Protein AF-A0A2S7UUW1-F1 (afdb_monomer_lite)

Radius of gyration: 35.77 Å; chains: 1; bounding box: 115×67×115 Å

Organism: NCBI:txid716813

Foldseek 3Di:
DPPVVVVVVVVVVVVVVVPPPPPPPDPDDDDPPDADLAQFEEEFEQLDAPVVSCCVAAPVPPFHAQKEWHACPRPPDPDNATDIDGRDDPVDQGGHLPAWWWLHDTPNSRHHHYYYYHWHKDWDADQDFFDDLAACLFPRTPIDGDAGDPSSVVVVLVVQVVVCVVRVSHDQLRHFYSCQTCLSHDQPPFLNPCLVVSVVSVHHDAFDVVQLVVQLVVCVVPHFFQLLQQLLSVLSIHPGDRPRALWSSQLSNLQRQCSNHVSVDRASDDDSSSSSRSLRRCVVPPVVSSVVSVVVRVVVVVVVCVVVVDDDDDDDDDDPDLFKDKDKAAAAAQDKKKKKFPDDLVQLVFKFKAKQNHTFDSVPWDWDQDPVRTIIIMGTCNNRDHGAMIMIMMGGPDGCPPIDMDMQFYALAAPPDADCPPLQCLLVVLLCVLDVAKWKWKDFSSYTRYTDHDDPPDPDDWPPPQVLQLLLLLVLLQQFCVLVVLFDFCAQLCVLVVLQDGQCSRRHGLVLLLLQQQQFAAPVSQLVSVDDPPPPDPPCPVVSVPPPPLLVVVLSVRHGNDIGNPFRHDYVSSSVSSQVSSCSSPVDHSQRCSVVQPCVLQVNVQWHWDDDPDNRPDSGGTTHPGNVSSLQSQVCLRSVQDYHSDRSGHRDPVSVVVQQPQSQQDEDPPQTLRDPPPVCVQAVLDDSQWHWHDYQFKIWIDGSVRRMTMIMGHPDRDPDDADSSNQHPSNRSSVVSSSVSSVVVVD

InterPro domains:
  IPR001466 Beta-lactamase-related [PF00144] (476-621)
  IPR002477 Peptidoglycan binding-like [PF01471] (224-276)
  IPR002502 N-acetylmuramoyl-L-alanine amidase domain [PF01510] (35-191)
  IPR002502 N-acetylmuramoyl-L-alanine amidase domain [SM00644] (27-190)
  IPR002502 N-acetylmuramoyl-L-alanine amidase domain [cd06583] (37-192)
  IPR012338 Beta-lactamase/transpeptidase-like [G3DSA:3.40.710.10] (407-731)
  IPR012338 Beta-lactamase/transpeptidase-like [SSF56601] (442-664)
  IPR036365 PGBD-like superfamily [SSF47090] (207-286)
  IPR036366 PGBD superfamily [G3DSA:1.10.101.10] (205-282)
  IPR036505 N-acetylmuramoyl-L-alanine amidase/PGRP domain superfamily [G3DSA:3.40.80.10] (36-204)
  IPR036505 N-acetylmuramoyl-L-alanine amidase/PGRP domain superfamily [SSF55846] (31-206)
  IPR051206 N-acetylmuramoyl-L-alanine amidase 2 [PTHR30417] (27-283)

pLDDT: mean 76.79, std 17.89, range [22.41, 98.94]

Secondary structure (DSSP, 8-state):
-HHHHHHHHHHHHHHHHHT------------SS---S--EEEEEE-SS-HHHHHIIIIISSS---SEEE--TT-TT---SS--PEE-S-TTS--S-S-S-EETTEE-GGGGEEEEEE----EEEE----S-----TTSTTEEEEPPPPPHHHHHHHHHHHHHHHHH-TT--GGGEEEHHHH-TTT--TT-TTS-HHHHHHTT-S----HHHHHHHHHHTTSSPPPHHHHHHHHHHHT------SS--HHHHHHHHHHHHHH-GGG--SS--HHHHHHHHHHHHHH-HHHHHHHHHHHHHHHHHHHHHTT---S--------TTEEEEEEEE-TT--EEEEET--GGGGGGEEEEETTEEP-GGG-EEEE-TTS-EEEEEE-TTT--SEEEEEEEEESS--TT-EEEEPPP-----SS-S-HHHHHHHHHHHHTT-SS-EEEEEETTEEEEEE---S--TT--B--HHHHHHHHHHHHHHHHHHTTS--SSSBGGGT-TT--STTGGG-BHHHHHTT-S-PPPHHHHHHHTS-GGG--GGGTTGGG-----HHHHHHHPPPSS-TTT-----HHHHHHHHHHHHHHHTS-HHHHHIIIIIGGGT-TTEEE---SSS-----PEEES-HHHHHHHHHHHHTTSEETTEE-S---HHHHHHHHTTTT----TT----S---GGGT-TT--TTEEEEEETTEEEEEETTTTEEEEEE-TT--SS-B-TTS-BHHHHHHHHHHHHHHHHTT-

Structure (mmCIF, N/CA/C/O backbone):
data_AF-A0A2S7UUW1-F1
#
_entry.id   AF-A0A2S7UUW1-F1
#
loop_
_atom_site.group_PDB
_atom_site.id
_atom_site.type_symbol
_atom_site.label_atom_id
_atom_site.label_alt_id
_atom_site.label_comp_id
_atom_site.label_asym_id
_atom_site.label_entity_id
_atom_site.label_seq_id
_atom_site.pdbx_PDB_ins_code
_atom_site.Cartn_x
_atom_site.Cartn_y
_atom_site.Cartn_z
_atom_site.occupancy
_atom_site.B_iso_or_equiv
_atom_site.auth_seq_id
_atom_site.auth_comp_id
_atom_site.auth_asym_id
_atom_site.auth_atom_id
_atom_site.pdbx_PDB_model_num
ATOM 1 N N . MET A 1 1 ? 65.983 -30.749 -59.979 1.00 57.94 1 MET A N 1
ATOM 2 C CA . MET A 1 1 ? 64.526 -30.952 -59.772 1.00 57.94 1 MET A CA 1
ATOM 3 C C . MET A 1 1 ? 64.151 -31.996 -58.707 1.00 57.94 1 MET A C 1
ATOM 5 O O . MET A 1 1 ? 63.208 -31.748 -57.973 1.00 57.94 1 MET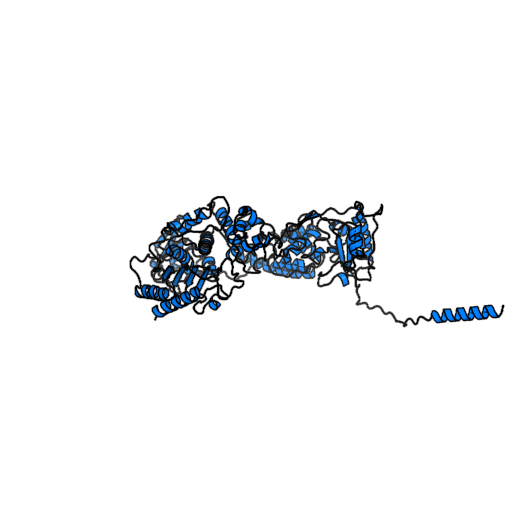 A O 1
ATOM 9 N N . SER A 1 2 ? 64.873 -33.114 -58.533 1.00 69.62 2 SER A N 1
ATOM 10 C CA . SER A 1 2 ? 64.434 -34.244 -57.672 1.00 69.62 2 SER A CA 1
ATOM 11 C C . SER A 1 2 ? 64.307 -33.972 -56.148 1.00 69.62 2 SER A C 1
ATOM 13 O O . SER A 1 2 ? 63.366 -34.448 -55.515 1.00 69.62 2 SER A O 1
ATOM 15 N N . LYS A 1 3 ? 65.187 -33.164 -55.529 1.00 62.25 3 LYS A N 1
ATOM 16 C CA . LYS A 1 3 ? 65.141 -32.905 -54.066 1.00 62.25 3 LYS A CA 1
ATOM 17 C C . LYS A 1 3 ? 64.053 -31.913 -53.627 1.00 62.25 3 LYS A C 1
ATOM 19 O O . LYS A 1 3 ? 63.556 -32.017 -52.509 1.00 62.25 3 LYS A O 1
ATOM 24 N N . PHE A 1 4 ? 63.679 -30.972 -54.494 1.00 67.50 4 PHE A N 1
ATOM 25 C CA . PHE A 1 4 ? 62.682 -29.942 -54.180 1.00 67.50 4 PHE A CA 1
ATOM 26 C C . PHE A 1 4 ? 61.263 -30.523 -54.198 1.00 67.50 4 PHE A C 1
ATOM 28 O O . PHE A 1 4 ? 60.483 -30.281 -53.285 1.00 67.50 4 PHE A O 1
ATOM 35 N N . ILE A 1 5 ? 60.986 -31.403 -55.164 1.00 72.00 5 ILE A N 1
ATOM 36 C CA . ILE A 1 5 ? 59.707 -32.114 -55.285 1.00 72.00 5 ILE A CA 1
ATOM 37 C C . ILE A 1 5 ? 59.478 -33.028 -54.072 1.00 72.00 5 ILE A C 1
ATOM 39 O O . ILE A 1 5 ? 58.394 -33.022 -53.499 1.00 72.00 5 ILE A O 1
ATOM 43 N N . LYS A 1 6 ? 60.510 -33.742 -53.596 1.00 69.44 6 LYS A N 1
ATOM 44 C CA . LYS A 1 6 ? 60.391 -34.577 -52.385 1.00 69.44 6 LYS A CA 1
ATOM 45 C C . LYS A 1 6 ? 60.099 -33.763 -51.120 1.00 69.44 6 LYS A C 1
ATOM 47 O O . LYS A 1 6 ? 59.277 -34.186 -50.319 1.00 69.44 6 LYS A O 1
ATOM 52 N N . ARG A 1 7 ? 60.726 -32.593 -50.939 1.00 69.12 7 ARG A N 1
ATOM 53 C CA . ARG A 1 7 ? 60.439 -31.713 -49.787 1.00 69.12 7 ARG A CA 1
ATOM 54 C C . ARG A 1 7 ? 59.048 -31.090 -49.868 1.00 69.12 7 ARG A C 1
ATOM 56 O O . ARG A 1 7 ? 58.377 -31.013 -48.848 1.00 69.12 7 ARG A O 1
ATOM 63 N N . PHE A 1 8 ? 58.605 -30.716 -51.066 1.00 74.56 8 PHE A N 1
ATOM 64 C CA . PHE A 1 8 ? 57.259 -30.193 -51.283 1.00 74.56 8 PHE A CA 1
ATOM 65 C C . PHE A 1 8 ? 56.188 -31.238 -50.951 1.00 74.56 8 PHE A C 1
ATOM 67 O O . PHE A 1 8 ? 55.248 -30.932 -50.228 1.00 74.56 8 PHE A O 1
ATOM 74 N N . PHE A 1 9 ? 56.377 -32.493 -51.372 1.00 73.88 9 PHE A N 1
ATOM 75 C CA . PHE A 1 9 ? 55.455 -33.579 -51.026 1.00 73.88 9 PHE A CA 1
ATOM 76 C C . PHE A 1 9 ? 55.464 -33.930 -49.536 1.00 73.88 9 PHE A C 1
ATOM 78 O O . PHE A 1 9 ? 54.403 -34.196 -48.991 1.00 73.88 9 PHE A O 1
ATOM 85 N N . VAL A 1 10 ? 56.614 -33.884 -48.854 1.00 74.88 10 VAL A N 1
ATOM 86 C CA . VAL A 1 10 ? 56.670 -34.114 -47.398 1.00 74.88 10 VAL A CA 1
ATOM 87 C C . VAL A 1 10 ? 55.965 -32.993 -46.629 1.00 74.88 10 VAL A C 1
ATOM 89 O O . VAL A 1 10 ? 55.218 -33.280 -45.704 1.00 74.88 10 VAL A O 1
ATOM 92 N N . ILE A 1 11 ? 56.131 -31.730 -47.033 1.00 75.00 11 ILE A N 1
ATOM 93 C CA . ILE A 1 11 ? 55.426 -30.597 -46.412 1.00 75.00 11 ILE A CA 1
ATOM 94 C C . ILE A 1 11 ? 53.921 -30.681 -46.689 1.00 75.00 11 ILE A C 1
ATOM 96 O O . ILE A 1 11 ? 53.130 -30.521 -45.767 1.00 75.00 11 ILE A O 1
ATOM 100 N N . LEU A 1 12 ? 53.518 -31.003 -47.921 1.00 72.25 12 LEU A N 1
ATOM 101 C CA . LEU A 1 12 ? 52.109 -31.164 -48.280 1.00 72.25 12 LEU A CA 1
ATOM 102 C C . LEU A 1 12 ? 51.461 -32.326 -47.508 1.00 72.25 12 LEU A C 1
ATOM 104 O O . LEU A 1 12 ? 50.351 -32.185 -47.009 1.00 72.25 12 LEU A O 1
ATOM 108 N N . PHE A 1 13 ? 52.172 -33.443 -47.334 1.00 71.50 13 PHE A N 1
ATOM 109 C CA . PHE A 1 13 ? 51.688 -34.590 -46.564 1.00 71.50 13 PHE A CA 1
ATOM 110 C C . PHE A 1 13 ? 51.573 -34.272 -45.063 1.00 71.50 13 PHE A C 1
ATOM 112 O O . PHE A 1 13 ? 50.590 -34.650 -44.430 1.00 71.50 13 PHE A O 1
ATOM 119 N N . SER A 1 14 ? 52.509 -33.497 -44.505 1.00 67.56 14 SER A N 1
ATOM 120 C CA . SER A 1 14 ? 52.425 -32.995 -43.126 1.00 67.56 14 SER A CA 1
ATOM 121 C C . SER A 1 14 ? 51.283 -31.989 -42.927 1.00 67.56 14 SER A C 1
ATOM 123 O O . SER A 1 14 ? 50.620 -32.025 -41.896 1.00 67.56 14 SER A O 1
ATOM 125 N N . VAL A 1 15 ? 50.996 -31.128 -43.911 1.00 66.75 15 VAL A N 1
ATOM 126 C CA . VAL A 1 15 ? 49.865 -30.177 -43.870 1.00 66.75 15 VAL A CA 1
ATOM 127 C C . VAL A 1 15 ? 48.515 -30.896 -43.998 1.00 66.75 15 VAL A C 1
ATOM 129 O O . VAL A 1 15 ? 47.543 -30.485 -43.368 1.00 66.75 15 VAL A O 1
ATOM 132 N N . VAL A 1 16 ? 48.447 -31.999 -44.748 1.00 65.31 16 VAL A N 1
ATOM 133 C CA . VAL A 1 16 ? 47.240 -32.842 -44.832 1.00 65.31 16 VAL A CA 1
ATOM 134 C C . VAL A 1 16 ? 47.014 -33.624 -43.530 1.00 65.31 16 VAL A C 1
ATOM 136 O O . VAL A 1 16 ? 45.880 -33.704 -43.067 1.00 65.31 16 VAL A O 1
ATOM 139 N N . LEU A 1 17 ? 48.073 -34.122 -42.880 1.00 61.09 17 LEU A N 1
ATOM 140 C CA . LEU A 1 17 ? 47.976 -34.788 -41.571 1.00 61.09 17 LEU A CA 1
ATOM 141 C C . LEU A 1 17 ? 47.618 -33.824 -40.425 1.00 61.09 17 LEU A C 1
ATOM 143 O O . LEU A 1 17 ? 46.940 -34.231 -39.486 1.00 61.09 17 LEU A O 1
ATOM 147 N N . LEU A 1 18 ? 48.002 -32.545 -40.517 1.00 59.19 18 LEU A N 1
ATOM 148 C CA . LEU A 1 18 ? 47.606 -31.497 -39.561 1.00 59.19 18 LEU A CA 1
ATOM 149 C C . LEU A 1 18 ? 46.152 -31.017 -39.740 1.00 59.19 18 LEU A C 1
ATOM 151 O O . LEU A 1 18 ? 45.614 -30.390 -38.834 1.00 59.19 18 LEU A O 1
ATOM 155 N N . ASN A 1 19 ? 45.506 -31.338 -40.868 1.00 55.47 19 ASN A N 1
ATOM 156 C CA . ASN A 1 19 ? 44.084 -31.069 -41.123 1.00 55.47 19 ASN A CA 1
ATOM 157 C C . ASN A 1 19 ? 43.177 -32.282 -40.866 1.00 55.47 19 ASN A C 1
ATOM 159 O O . ASN A 1 19 ? 41.972 -32.213 -41.110 1.00 55.47 19 ASN A O 1
ATOM 163 N N . ALA A 1 20 ? 43.710 -33.378 -40.316 1.00 55.19 20 ALA A N 1
ATOM 164 C CA . ALA A 1 20 ? 42.896 -34.450 -39.755 1.00 55.19 20 ALA A CA 1
ATOM 165 C C . ALA A 1 20 ? 42.321 -34.017 -38.392 1.00 55.19 20 ALA A C 1
ATOM 167 O O . ALA A 1 20 ? 42.540 -34.653 -37.362 1.00 55.19 20 ALA A O 1
ATOM 168 N N . CYS A 1 21 ? 41.582 -32.903 -38.377 1.00 61.59 21 CYS A N 1
ATOM 169 C CA . CYS A 1 21 ? 40.651 -32.610 -37.304 1.00 61.59 21 CYS A CA 1
ATOM 170 C C . CYS A 1 21 ? 39.628 -33.743 -37.291 1.00 61.59 21 CYS A C 1
ATOM 172 O O . CYS A 1 21 ? 38.730 -33.813 -38.129 1.00 61.59 21 CYS A O 1
ATOM 174 N N . ASN A 1 22 ? 39.796 -34.641 -36.327 1.00 58.06 22 ASN A N 1
ATOM 175 C CA . ASN A 1 22 ? 38.825 -35.646 -35.935 1.00 58.06 22 ASN A CA 1
ATOM 176 C C . ASN A 1 22 ? 37.586 -34.911 -35.388 1.00 58.06 22 ASN A C 1
ATOM 178 O O . ASN A 1 22 ? 37.379 -34.814 -34.180 1.00 58.06 22 ASN A O 1
ATOM 182 N N . SER A 1 23 ? 36.781 -34.310 -36.268 1.00 69.56 23 SER A N 1
ATOM 183 C CA . SER A 1 23 ? 35.420 -33.947 -35.895 1.00 69.56 23 SER A CA 1
ATOM 184 C C . SER A 1 23 ? 34.709 -35.268 -35.640 1.00 69.56 23 SER A C 1
ATOM 186 O O . SER A 1 23 ? 34.601 -36.104 -36.536 1.00 69.56 23 SER A O 1
ATOM 188 N N . LEU A 1 24 ? 34.320 -35.504 -34.385 1.00 78.31 24 LEU A N 1
ATOM 189 C CA . LEU A 1 24 ? 33.432 -36.609 -34.053 1.00 78.31 24 LEU A CA 1
ATOM 190 C C . LEU A 1 24 ? 32.244 -36.511 -35.028 1.00 78.31 24 LEU A C 1
ATOM 192 O O . LEU A 1 24 ? 31.601 -35.457 -35.046 1.00 78.31 24 LEU A O 1
ATOM 196 N N . PRO A 1 25 ? 31.968 -37.522 -35.873 1.00 80.69 25 PRO A N 1
ATOM 197 C CA . PRO A 1 25 ? 30.855 -37.456 -36.808 1.00 80.69 25 PRO A CA 1
ATOM 198 C C . PRO A 1 25 ? 29.550 -37.495 -36.009 1.00 80.69 25 PRO A C 1
ATOM 200 O O . PRO A 1 25 ? 29.027 -38.555 -35.671 1.00 80.69 25 PRO A O 1
ATOM 203 N N . ILE A 1 26 ? 29.043 -36.317 -35.651 1.00 84.69 26 ILE A N 1
ATOM 204 C CA . ILE A 1 26 ? 27.771 -36.156 -34.955 1.00 84.69 26 ILE A CA 1
ATOM 205 C C . ILE A 1 26 ? 26.672 -36.177 -36.016 1.00 84.69 26 ILE A C 1
ATOM 207 O O . ILE A 1 26 ? 26.523 -35.231 -36.792 1.00 84.69 26 ILE A O 1
ATOM 211 N N . ASN A 1 27 ? 25.882 -37.249 -36.036 1.00 89.69 27 ASN A N 1
ATOM 212 C CA . ASN A 1 27 ? 24.659 -37.317 -36.828 1.00 89.69 27 ASN A CA 1
ATOM 213 C C . ASN A 1 27 ? 23.599 -36.390 -36.205 1.00 89.69 27 ASN A C 1
ATOM 215 O O . ASN A 1 27 ? 22.937 -36.755 -35.233 1.00 89.69 27 ASN A O 1
ATOM 219 N N . LYS A 1 28 ? 23.484 -35.161 -36.719 1.00 88.94 28 LYS A N 1
ATOM 220 C CA . LYS A 1 28 ? 22.536 -34.156 -36.221 1.00 88.94 28 LYS A CA 1
ATOM 221 C C . LYS A 1 28 ? 21.120 -34.487 -36.694 1.00 88.94 28 LYS A C 1
ATOM 223 O O . LYS A 1 28 ? 20.791 -34.288 -37.858 1.00 88.94 28 LYS A O 1
ATOM 228 N N . GLN A 1 29 ? 20.275 -34.929 -35.770 1.00 91.44 29 GLN A N 1
ATOM 229 C CA . GLN A 1 29 ? 18.833 -35.066 -35.969 1.00 91.44 29 GLN A CA 1
ATOM 230 C C . GLN A 1 29 ? 18.123 -34.034 -35.092 1.00 91.44 29 GLN A C 1
ATOM 232 O O . GLN A 1 29 ? 18.326 -34.006 -33.880 1.00 91.44 29 GLN A O 1
ATOM 237 N N . ILE A 1 30 ? 17.343 -33.145 -35.704 1.00 90.31 30 ILE A N 1
ATOM 238 C CA . ILE A 1 30 ? 16.705 -32.024 -35.004 1.00 90.31 30 ILE A CA 1
ATOM 239 C C . ILE A 1 30 ? 15.381 -32.499 -34.392 1.00 90.31 30 ILE A C 1
ATOM 241 O O . ILE A 1 30 ? 14.544 -33.070 -35.089 1.00 90.31 30 ILE A O 1
ATOM 245 N N . SER A 1 31 ? 15.194 -32.264 -33.091 1.00 91.31 31 SER A N 1
ATOM 246 C CA . SER A 1 31 ? 13.939 -32.559 -32.390 1.00 91.31 31 SER A CA 1
ATOM 247 C C . SER A 1 31 ? 12.906 -31.463 -32.644 1.00 91.31 31 SER A C 1
ATOM 249 O O . SER A 1 31 ? 13.244 -30.283 -32.638 1.00 91.31 31 SER A O 1
ATOM 251 N N . VAL A 1 32 ? 11.635 -31.844 -32.794 1.00 90.06 32 VAL A N 1
ATOM 252 C CA . VAL A 1 32 ? 10.509 -30.892 -32.850 1.00 90.06 32 VAL A CA 1
ATOM 253 C C . VAL A 1 32 ? 10.268 -30.233 -31.483 1.00 90.06 32 VAL A C 1
ATOM 255 O O . VAL A 1 32 ? 9.815 -29.098 -31.415 1.00 90.06 32 VAL A O 1
ATOM 258 N N . GLY A 1 33 ? 10.599 -30.917 -30.382 1.00 91.06 33 GLY A N 1
ATOM 259 C CA . GLY A 1 33 ? 10.459 -30.391 -29.021 1.00 91.06 33 GLY A CA 1
ATOM 260 C C . GLY A 1 33 ? 11.654 -29.538 -28.598 1.00 91.06 33 GLY A C 1
ATOM 261 O O . GLY A 1 33 ? 12.406 -29.955 -27.717 1.00 91.06 33 GLY A O 1
ATOM 262 N N . GLN A 1 34 ? 11.856 -28.385 -29.237 1.00 89.31 34 GLN A N 1
ATOM 263 C CA . GLN A 1 34 ? 12.923 -27.439 -28.901 1.00 89.31 34 GLN A CA 1
ATOM 264 C C . GLN A 1 34 ? 12.461 -25.984 -29.052 1.00 89.31 34 GLN A C 1
ATOM 266 O O . GLN A 1 34 ? 11.630 -25.682 -29.903 1.00 89.31 34 GLN A O 1
ATOM 271 N N . ASN A 1 35 ? 13.077 -25.091 -28.279 1.00 88.06 35 ASN A N 1
ATOM 272 C CA . ASN A 1 35 ? 12.874 -23.642 -28.318 1.00 88.06 35 ASN A CA 1
ATOM 273 C C . ASN A 1 35 ? 14.240 -22.936 -28.241 1.00 88.06 35 ASN A C 1
ATOM 275 O O . ASN A 1 35 ? 15.234 -23.537 -27.813 1.00 88.06 35 ASN A O 1
ATOM 279 N N . ALA A 1 36 ? 14.290 -21.658 -28.609 1.00 91.19 36 ALA A N 1
ATOM 280 C CA . ALA A 1 36 ? 15.462 -20.810 -28.441 1.00 91.19 36 ALA A CA 1
ATOM 281 C C . ALA A 1 36 ? 15.739 -20.513 -26.954 1.00 91.19 36 ALA A C 1
ATOM 283 O O . ALA A 1 36 ? 14.836 -20.484 -26.107 1.00 91.19 36 ALA A O 1
ATOM 284 N N . ARG A 1 37 ? 17.023 -20.297 -26.633 1.00 94.31 37 ARG A N 1
ATOM 285 C CA . ARG A 1 37 ? 17.470 -19.928 -25.277 1.00 94.31 37 ARG A CA 1
ATOM 286 C C . ARG A 1 37 ? 17.108 -18.488 -24.931 1.00 94.31 37 ARG A C 1
ATOM 288 O O . ARG A 1 37 ? 16.655 -18.236 -23.818 1.00 94.31 37 ARG A O 1
ATOM 295 N N . ILE A 1 38 ? 17.313 -17.570 -25.872 1.00 97.62 38 ILE A N 1
ATOM 296 C CA . ILE A 1 38 ? 16.910 -16.174 -25.734 1.00 97.62 38 ILE A CA 1
ATOM 297 C C . ILE A 1 38 ? 15.401 -16.093 -25.945 1.00 97.62 38 ILE A C 1
ATOM 299 O O . ILE A 1 38 ? 14.878 -16.581 -26.943 1.00 97.62 38 ILE A O 1
ATOM 303 N N . GLN A 1 39 ? 14.704 -15.512 -24.971 1.00 96.38 39 GLN A N 1
ATOM 304 C CA . GLN A 1 39 ? 13.243 -15.434 -24.943 1.00 96.38 39 GLN A CA 1
ATOM 305 C C . GLN A 1 39 ? 12.727 -14.065 -24.496 1.00 96.38 39 GLN A C 1
ATOM 307 O O . GLN A 1 39 ? 11.520 -13.888 -24.355 1.00 96.38 39 GLN A O 1
ATOM 312 N N . SER A 1 40 ? 13.597 -13.095 -24.217 1.00 98.38 40 SER A N 1
ATOM 313 C CA . SER A 1 40 ? 13.182 -11.747 -23.817 1.00 98.38 40 SER A CA 1
ATOM 314 C C . SER A 1 40 ? 14.155 -10.689 -24.323 1.00 98.38 40 SER A C 1
ATOM 316 O O . SER A 1 40 ? 15.347 -10.954 -24.474 1.00 98.38 40 SER A O 1
ATOM 318 N N . LEU A 1 41 ? 13.641 -9.485 -24.546 1.00 98.88 41 LEU A N 1
ATOM 319 C CA . LEU A 1 41 ? 14.415 -8.288 -24.848 1.00 98.88 41 LEU A CA 1
ATOM 320 C C . LEU A 1 41 ? 14.174 -7.277 -23.726 1.00 98.88 41 LEU A C 1
ATOM 322 O O . LEU A 1 41 ? 13.027 -6.919 -23.465 1.00 98.88 41 LEU A O 1
ATOM 326 N N . ILE A 1 42 ? 15.237 -6.852 -23.044 1.00 98.88 42 ILE A N 1
ATOM 327 C CA . ILE A 1 42 ? 15.147 -5.943 -21.898 1.00 98.88 42 ILE A CA 1
ATOM 328 C C . ILE A 1 42 ? 15.793 -4.609 -22.258 1.00 98.88 42 ILE A C 1
ATOM 330 O O . ILE A 1 42 ? 16.962 -4.573 -22.651 1.00 98.88 42 ILE A O 1
ATOM 334 N N . LEU A 1 43 ? 15.031 -3.533 -22.093 1.00 98.81 43 LEU A N 1
ATOM 335 C CA . LEU A 1 43 ? 15.445 -2.166 -22.393 1.00 98.81 43 LEU A CA 1
ATOM 336 C C . LEU A 1 43 ? 15.809 -1.414 -21.110 1.00 98.81 43 LEU A C 1
ATOM 338 O O . LEU A 1 43 ? 15.102 -1.517 -20.104 1.00 98.81 43 LEU A O 1
ATOM 342 N N . HIS A 1 44 ? 16.901 -0.657 -21.179 1.00 98.56 44 HIS A N 1
ATOM 343 C CA . HIS A 1 44 ? 17.500 0.092 -20.074 1.00 98.56 44 HIS A CA 1
ATOM 344 C C . HIS A 1 44 ? 17.800 1.523 -20.527 1.00 98.56 44 HIS A C 1
ATOM 346 O O . HIS A 1 44 ? 17.939 1.791 -21.724 1.00 98.56 44 HIS A O 1
ATOM 352 N N . PHE A 1 45 ? 17.951 2.432 -19.568 1.00 97.06 45 PHE A N 1
ATOM 353 C CA . PHE A 1 45 ? 18.789 3.610 -19.766 1.00 97.06 45 PHE A CA 1
ATOM 354 C C . PHE A 1 45 ? 20.034 3.493 -18.896 1.00 97.06 45 PHE A C 1
ATOM 356 O O . PHE A 1 45 ? 19.999 2.888 -17.824 1.00 97.06 45 PHE A O 1
ATOM 363 N N . THR A 1 46 ? 21.097 4.185 -19.288 1.00 93.69 46 THR A N 1
ATOM 364 C CA . THR A 1 46 ? 22.373 4.114 -18.568 1.00 93.69 46 THR A CA 1
ATOM 365 C C . THR A 1 46 ? 22.425 4.983 -17.309 1.00 93.69 46 THR A C 1
ATOM 367 O O . THR A 1 46 ? 23.202 4.693 -16.401 1.00 93.69 46 THR A O 1
ATOM 370 N N . ALA A 1 47 ? 21.652 6.079 -17.251 1.00 92.81 47 ALA A N 1
ATOM 371 C CA . ALA A 1 47 ? 21.772 7.156 -16.254 1.00 92.81 47 ALA A CA 1
ATOM 372 C C . ALA A 1 47 ? 23.167 7.808 -16.212 1.00 92.81 47 ALA A C 1
ATOM 374 O O . ALA A 1 47 ? 23.538 8.476 -15.244 1.00 92.81 47 ALA A O 1
ATOM 375 N N . LEU A 1 48 ? 23.948 7.603 -17.268 1.00 91.19 48 LEU A N 1
ATOM 376 C CA . LEU A 1 48 ? 25.330 8.021 -17.417 1.00 91.19 48 LEU A CA 1
ATOM 377 C C . LEU A 1 48 ? 25.514 8.577 -18.828 1.00 91.19 48 LEU A C 1
ATOM 379 O O . LEU A 1 48 ? 24.884 8.099 -19.765 1.00 91.19 48 LEU A O 1
ATOM 383 N N . ASN A 1 49 ? 26.423 9.535 -18.989 1.00 94.38 49 ASN A N 1
ATOM 384 C CA . ASN A 1 49 ? 26.883 9.925 -20.321 1.00 94.38 49 ASN A CA 1
ATOM 385 C C . ASN A 1 49 ? 27.631 8.758 -21.006 1.00 94.38 49 ASN A C 1
ATOM 387 O O . ASN A 1 49 ? 27.947 7.743 -20.373 1.00 94.38 49 ASN A O 1
ATOM 391 N N . TYR A 1 50 ? 27.914 8.878 -22.295 1.00 97.06 50 TYR A N 1
ATOM 392 C CA . TYR A 1 50 ? 28.491 7.851 -23.149 1.00 97.06 50 TYR A CA 1
ATOM 393 C C . TYR A 1 50 ? 29.829 7.332 -22.618 1.00 97.06 50 TYR A C 1
ATOM 395 O O . TYR A 1 50 ? 29.983 6.123 -22.451 1.00 97.06 50 TYR A O 1
ATOM 403 N N . GLU A 1 51 ? 30.777 8.215 -22.286 1.00 96.38 51 GLU A N 1
ATOM 404 C CA . GLU A 1 51 ? 32.093 7.804 -21.769 1.00 96.38 51 GLU A CA 1
ATOM 405 C C . GLU A 1 51 ? 31.960 6.958 -20.494 1.00 96.38 51 GLU A C 1
ATOM 407 O O . GLU A 1 51 ? 32.553 5.880 -20.384 1.00 96.38 51 GLU A O 1
ATOM 412 N N . ARG A 1 52 ? 31.130 7.397 -19.538 1.00 95.69 52 ARG A N 1
ATOM 413 C CA . ARG A 1 52 ? 30.900 6.647 -18.294 1.00 95.69 52 ARG A CA 1
ATOM 414 C C . ARG A 1 52 ? 30.123 5.357 -18.531 1.00 95.69 52 ARG A C 1
ATOM 416 O O . ARG A 1 52 ? 30.382 4.374 -17.841 1.00 95.69 52 ARG A O 1
ATOM 423 N N . SER A 1 53 ? 29.207 5.347 -19.496 1.00 96.81 53 SER A N 1
ATOM 424 C CA . SER A 1 53 ? 28.465 4.149 -19.900 1.00 96.81 53 SER A CA 1
ATOM 425 C C . SER A 1 53 ? 29.404 3.096 -20.488 1.00 96.81 53 SER A C 1
ATOM 427 O O . SER A 1 53 ? 29.350 1.937 -20.085 1.00 96.81 53 SER A O 1
ATOM 429 N N . MET A 1 54 ? 30.327 3.502 -21.365 1.00 97.62 54 MET A N 1
ATOM 430 C CA . MET A 1 54 ? 31.360 2.622 -21.915 1.00 97.62 54 MET A CA 1
ATOM 431 C C . MET A 1 54 ? 32.258 2.063 -20.815 1.00 97.62 54 MET A C 1
ATOM 433 O O . MET A 1 54 ? 32.446 0.850 -20.747 1.00 97.62 54 MET A O 1
ATOM 437 N N . TYR A 1 55 ? 32.737 2.907 -19.898 1.00 93.81 55 TYR A N 1
ATOM 438 C CA . TYR A 1 55 ? 33.522 2.426 -18.763 1.00 93.81 55 TYR A CA 1
ATOM 439 C C . TYR A 1 55 ? 32.736 1.406 -17.925 1.00 93.81 55 TYR A C 1
ATOM 441 O O . TYR A 1 55 ? 33.239 0.322 -17.635 1.00 93.81 55 TYR A O 1
ATOM 449 N N . ALA A 1 56 ? 31.487 1.711 -17.564 1.00 91.19 56 ALA A N 1
ATOM 450 C CA . ALA A 1 56 ? 30.666 0.833 -16.737 1.00 91.19 56 ALA A CA 1
ATOM 451 C C . ALA A 1 56 ? 30.385 -0.520 -17.413 1.00 91.19 56 ALA A C 1
ATOM 453 O O . ALA A 1 56 ? 30.583 -1.554 -16.778 1.00 91.19 56 ALA A O 1
ATOM 454 N N . LEU A 1 57 ? 29.972 -0.517 -18.685 1.00 96.94 57 LEU A N 1
ATOM 455 C CA . LEU A 1 57 ? 29.483 -1.703 -19.398 1.00 96.94 57 LEU A CA 1
ATOM 456 C C . LEU A 1 57 ? 30.586 -2.552 -20.050 1.00 96.94 57 LEU A C 1
ATOM 458 O O . LEU A 1 57 ? 30.329 -3.705 -20.403 1.00 96.94 57 LEU A O 1
ATOM 462 N N . LYS A 1 58 ? 31.789 -1.994 -20.240 1.00 95.25 58 LYS A N 1
ATOM 463 C CA . LYS A 1 58 ? 32.916 -2.662 -20.909 1.00 95.25 58 LYS A CA 1
ATOM 464 C C . LYS A 1 58 ? 34.130 -2.837 -20.000 1.00 95.25 58 LYS A C 1
ATOM 466 O O . LYS A 1 58 ? 34.668 -3.938 -19.923 1.00 95.25 58 LYS A O 1
ATOM 471 N N . ASP A 1 59 ? 34.567 -1.772 -19.330 1.00 91.69 59 ASP A N 1
ATOM 472 C CA . ASP A 1 59 ? 35.894 -1.735 -18.699 1.00 91.69 59 ASP A CA 1
ATOM 473 C C . ASP A 1 59 ? 35.858 -2.039 -17.189 1.00 91.69 59 ASP A C 1
ATOM 475 O O . ASP A 1 59 ? 36.823 -2.565 -16.639 1.00 91.69 59 ASP A O 1
ATOM 479 N N . SER A 1 60 ? 34.742 -1.756 -16.507 1.00 90.44 60 SER A N 1
ATOM 480 C CA . SER A 1 60 ? 34.617 -1.923 -15.050 1.00 90.44 60 SER A CA 1
ATOM 481 C C . SER A 1 60 ? 34.574 -3.386 -14.593 1.00 90.44 60 SER A C 1
ATOM 483 O O . SER A 1 60 ? 34.928 -3.694 -13.454 1.00 90.44 60 SER A O 1
ATOM 485 N N . GLY A 1 61 ? 34.085 -4.283 -15.457 1.00 83.38 61 GLY A N 1
ATOM 486 C CA . GLY A 1 61 ? 33.833 -5.693 -15.148 1.00 83.38 61 GLY A CA 1
ATOM 487 C C . GLY A 1 61 ? 32.660 -5.963 -14.189 1.00 83.38 61 GLY A C 1
ATOM 488 O O . GLY A 1 61 ? 32.448 -7.117 -13.821 1.00 83.38 61 GLY A O 1
ATOM 489 N N . GLY A 1 62 ? 31.907 -4.938 -13.765 1.00 84.12 62 GLY A N 1
ATOM 490 C CA . GLY A 1 62 ? 30.813 -5.079 -12.793 1.00 84.12 62 GLY A CA 1
ATOM 491 C C . GLY A 1 62 ? 29.436 -5.357 -13.406 1.00 84.12 62 GLY A C 1
ATOM 492 O O . GLY A 1 62 ? 28.640 -6.096 -12.826 1.00 84.12 62 GLY A O 1
ATOM 493 N N . VAL A 1 63 ? 29.158 -4.780 -14.575 1.00 95.69 63 VAL A N 1
ATOM 494 C CA . VAL A 1 63 ? 27.899 -4.904 -15.330 1.00 95.69 63 VAL A CA 1
ATOM 495 C C . VAL A 1 63 ? 28.198 -4.874 -16.829 1.00 95.69 63 VAL A C 1
ATOM 497 O O . VAL A 1 63 ? 29.264 -4.417 -17.233 1.00 95.69 63 VAL A O 1
ATOM 500 N N . SER A 1 64 ? 27.281 -5.368 -17.659 1.00 98.12 64 SER A N 1
ATOM 501 C CA . SER A 1 64 ? 27.404 -5.302 -19.121 1.00 98.12 64 SER A CA 1
ATOM 502 C C . SER A 1 64 ? 26.046 -5.417 -19.803 1.00 98.12 64 SER A C 1
ATOM 504 O O . SER A 1 64 ? 25.100 -5.947 -19.223 1.00 98.12 64 SER A O 1
ATOM 506 N N . ALA A 1 65 ? 25.966 -4.986 -21.059 1.00 98.50 65 ALA A N 1
ATOM 507 C CA . ALA A 1 65 ? 24.804 -5.158 -21.927 1.00 98.50 65 ALA A CA 1
ATOM 508 C C . ALA A 1 65 ? 25.235 -5.761 -23.268 1.00 98.50 65 ALA A C 1
ATOM 510 O O . ALA A 1 65 ? 26.422 -5.802 -23.579 1.00 98.50 65 ALA A O 1
ATOM 511 N N . HIS A 1 66 ? 24.282 -6.245 -24.062 1.00 98.88 66 HIS A N 1
ATOM 512 C CA . HIS A 1 66 ? 24.598 -6.745 -25.400 1.00 98.88 66 HIS A CA 1
ATOM 513 C C . HIS A 1 66 ? 24.853 -5.583 -26.355 1.00 98.88 66 HIS A C 1
ATOM 515 O O . HIS A 1 66 ? 25.827 -5.610 -27.107 1.00 98.88 66 HIS A O 1
ATOM 521 N N . TYR A 1 67 ? 24.023 -4.543 -26.259 1.00 98.94 67 TYR A N 1
ATOM 522 C CA . TYR A 1 67 ? 24.093 -3.355 -27.099 1.00 98.94 67 TYR A CA 1
ATOM 523 C C . TYR A 1 67 ? 24.048 -2.074 -26.265 1.00 98.94 67 TYR A C 1
ATOM 525 O O . TYR A 1 67 ? 23.375 -2.034 -25.234 1.00 98.94 67 TYR A O 1
ATOM 533 N N . LEU A 1 68 ? 24.734 -1.036 -26.743 1.00 98.75 68 LEU A N 1
ATOM 534 C CA . LEU A 1 68 ? 24.660 0.338 -26.254 1.00 98.75 68 LEU A CA 1
ATOM 535 C C . LEU A 1 68 ? 24.289 1.271 -27.416 1.00 98.75 68 LEU A C 1
ATOM 537 O O . LEU A 1 68 ? 24.914 1.209 -28.478 1.00 98.75 68 LEU A O 1
ATOM 541 N N . ILE A 1 69 ? 23.306 2.144 -27.196 1.00 98.56 69 ILE A N 1
ATOM 542 C CA . ILE A 1 69 ? 22.890 3.202 -28.127 1.00 98.56 69 ILE A CA 1
ATOM 543 C C . ILE A 1 69 ? 23.287 4.566 -27.526 1.00 98.56 69 ILE A C 1
ATOM 545 O O . ILE A 1 69 ? 22.727 4.946 -26.495 1.00 98.56 69 ILE A O 1
ATOM 549 N N . PRO A 1 70 ? 24.260 5.291 -28.115 1.00 97.94 70 PRO A N 1
ATOM 550 C CA . PRO A 1 70 ? 24.703 6.616 -27.656 1.00 97.94 70 PRO A CA 1
ATOM 551 C C . PRO A 1 70 ? 23.650 7.708 -27.868 1.00 97.94 70 PRO A C 1
ATOM 553 O O . PRO A 1 70 ? 22.660 7.467 -28.546 1.00 97.94 70 PRO A O 1
ATOM 556 N N . GLU A 1 71 ? 23.871 8.902 -27.318 1.00 94.75 71 GLU A N 1
ATOM 557 C CA . GLU A 1 71 ? 23.069 10.118 -27.545 1.00 94.75 71 GLU A CA 1
ATOM 558 C C . GLU A 1 71 ? 23.916 11.135 -28.329 1.00 94.75 71 GLU A C 1
ATOM 560 O O . GLU A 1 71 ? 25.094 11.321 -28.021 1.00 94.75 71 GLU A O 1
ATOM 565 N N . GLN A 1 72 ? 23.357 11.777 -29.359 1.00 92.31 72 GLN A N 1
ATOM 566 C CA . GLN A 1 72 ? 24.123 12.610 -30.293 1.00 92.31 72 GLN A CA 1
ATOM 567 C C . GLN A 1 72 ? 24.524 13.946 -29.658 1.00 92.31 72 GLN A C 1
ATOM 569 O O . GLN A 1 72 ? 25.588 14.487 -29.968 1.00 92.31 72 GLN A O 1
ATOM 574 N N . GLN A 1 73 ? 23.689 14.472 -28.758 1.00 87.62 73 GLN A N 1
ATOM 575 C CA . GLN A 1 73 ? 23.966 15.683 -27.977 1.00 87.62 73 GLN A CA 1
ATOM 576 C C . GLN A 1 73 ? 24.858 15.445 -26.749 1.00 87.62 73 GLN A C 1
ATOM 578 O O . GLN A 1 73 ? 25.162 16.389 -26.012 1.00 87.62 73 GLN A O 1
ATOM 583 N N . ASP A 1 74 ? 25.332 14.220 -26.530 1.00 92.62 74 ASP A N 1
ATOM 584 C CA . ASP A 1 74 ? 26.283 13.929 -25.470 1.00 92.62 74 ASP A CA 1
ATOM 585 C C . ASP A 1 74 ? 27.696 14.386 -25.856 1.00 92.62 74 ASP A C 1
ATOM 587 O O . ASP A 1 74 ? 28.340 13.825 -26.739 1.00 92.62 74 ASP A O 1
ATOM 591 N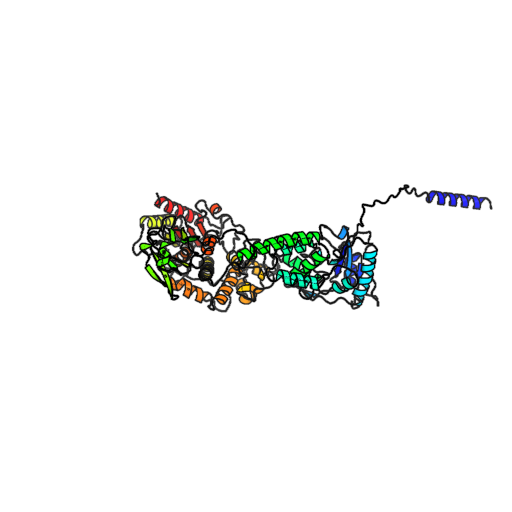 N . SER A 1 75 ? 28.235 15.369 -25.130 1.00 93.31 75 SER A N 1
ATOM 592 C CA . SER A 1 75 ? 29.591 15.895 -25.360 1.00 93.31 75 SER A CA 1
ATOM 593 C C . SER A 1 75 ? 30.716 14.857 -25.245 1.00 93.31 75 SER A C 1
ATOM 595 O O . SER A 1 75 ? 31.834 15.119 -25.683 1.00 93.31 75 SER A O 1
ATOM 597 N N . SER A 1 76 ? 30.451 13.714 -24.607 1.00 95.81 76 SER A N 1
ATOM 598 C CA . SER A 1 76 ? 31.408 12.619 -24.457 1.00 95.81 76 SER A CA 1
ATOM 599 C C . SER A 1 76 ? 31.352 11.603 -25.604 1.00 95.81 76 SER A C 1
ATOM 601 O O . SER A 1 76 ? 32.236 10.750 -25.694 1.00 95.81 76 SER A O 1
ATOM 603 N N . TYR A 1 77 ? 30.361 11.695 -26.500 1.00 97.00 77 TYR A N 1
ATOM 604 C CA . TYR A 1 77 ? 30.271 10.856 -27.690 1.00 97.00 77 TYR A CA 1
ATOM 605 C C . TYR A 1 77 ? 31.172 11.405 -28.816 1.00 97.00 77 TYR A C 1
ATOM 607 O O . TYR A 1 77 ? 31.023 12.559 -29.216 1.00 97.00 77 TYR A O 1
ATOM 615 N N . PRO A 1 78 ? 32.139 10.621 -29.338 1.00 93.62 78 PRO A N 1
ATOM 616 C CA . PRO A 1 78 ? 33.171 11.150 -30.234 1.00 93.62 78 PRO A CA 1
ATOM 617 C C . PRO A 1 78 ? 32.755 11.227 -31.710 1.00 93.62 78 PRO A C 1
ATOM 619 O O . PRO A 1 78 ? 33.473 11.838 -32.505 1.00 93.62 78 PRO A O 1
ATOM 622 N N . ASN A 1 79 ? 31.650 10.585 -32.100 1.00 92.75 79 ASN A N 1
ATOM 623 C CA . ASN A 1 79 ? 31.275 10.423 -33.503 1.00 92.75 79 ASN A CA 1
ATOM 624 C C . ASN A 1 79 ? 30.207 11.440 -33.926 1.00 92.75 79 ASN A C 1
ATOM 626 O O . ASN A 1 79 ? 29.332 11.829 -33.156 1.00 92.75 79 ASN A O 1
ATOM 630 N N . SER A 1 80 ? 30.261 11.847 -35.196 1.00 88.25 80 SER A N 1
ATOM 631 C CA . SER A 1 80 ? 29.302 12.793 -35.779 1.00 88.25 80 SER A CA 1
ATOM 632 C C . SER A 1 80 ? 27.942 12.182 -36.118 1.00 88.25 80 SER A C 1
ATOM 634 O O . SER A 1 80 ? 27.012 12.934 -36.370 1.00 88.25 80 SER A O 1
ATOM 636 N N . ASN A 1 81 ? 27.857 10.852 -36.183 1.00 91.44 81 ASN A N 1
ATOM 637 C CA . ASN A 1 81 ? 26.625 10.104 -36.410 1.00 91.44 81 ASN A CA 1
ATOM 638 C C . ASN A 1 81 ? 26.515 9.030 -35.330 1.00 91.44 81 ASN A C 1
ATOM 640 O O . ASN A 1 81 ? 27.535 8.440 -34.958 1.00 91.44 81 ASN A O 1
ATOM 644 N N . LEU A 1 82 ? 25.292 8.745 -34.889 1.00 94.44 82 LEU A N 1
ATOM 645 C CA . LEU A 1 82 ? 25.021 7.659 -33.960 1.00 94.44 82 LEU A CA 1
ATOM 646 C C . LEU A 1 82 ? 25.319 6.292 -34.583 1.00 94.44 82 LEU A C 1
ATOM 648 O O . LEU A 1 82 ? 24.895 5.971 -35.692 1.00 94.44 82 LEU A O 1
ATOM 652 N N . GLU A 1 83 ? 26.018 5.462 -33.818 1.00 95.56 83 GLU A N 1
ATOM 653 C CA . GLU A 1 83 ? 26.346 4.082 -34.157 1.00 95.56 83 GLU A CA 1
ATOM 654 C C . GLU A 1 83 ? 25.974 3.167 -32.991 1.00 95.56 83 GLU A C 1
ATOM 656 O O . GLU A 1 83 ? 26.242 3.478 -31.829 1.00 95.56 83 GLU A O 1
ATOM 661 N N . ILE A 1 84 ? 25.386 2.012 -33.301 1.00 97.88 84 ILE A N 1
ATOM 662 C CA . ILE A 1 84 ? 25.076 0.982 -32.308 1.00 97.88 84 ILE A CA 1
ATOM 663 C C . ILE A 1 84 ? 26.362 0.240 -31.947 1.00 97.88 84 ILE A C 1
ATOM 665 O O . ILE A 1 84 ? 27.018 -0.335 -32.817 1.00 97.88 84 ILE A O 1
ATOM 669 N N . ILE A 1 85 ? 26.692 0.180 -30.657 1.00 98.38 85 ILE A N 1
ATOM 670 C CA . ILE A 1 85 ? 27.852 -0.571 -30.172 1.00 98.38 85 ILE A CA 1
ATOM 671 C C . ILE A 1 85 ? 27.393 -1.921 -29.627 1.00 98.38 85 ILE A C 1
ATOM 673 O O . ILE A 1 85 ? 26.647 -1.976 -28.652 1.00 98.38 85 ILE A O 1
ATOM 677 N N . GLN A 1 86 ? 27.881 -3.019 -30.208 1.00 98.62 86 GLN A N 1
ATOM 678 C CA . GLN A 1 86 ? 27.746 -4.348 -29.610 1.00 98.62 86 GLN A CA 1
ATOM 679 C C . GLN A 1 86 ? 28.896 -4.599 -28.627 1.00 98.62 86 GLN A C 1
ATOM 681 O O . GLN A 1 86 ? 30.066 -4.576 -29.010 1.00 98.62 86 GLN A O 1
ATOM 686 N N . LEU A 1 87 ? 28.565 -4.857 -27.363 1.00 98.44 87 LEU A N 1
ATOM 687 C CA . LEU A 1 87 ? 29.535 -5.108 -26.291 1.00 98.44 87 LEU A CA 1
ATOM 688 C C . LEU A 1 87 ? 29.644 -6.597 -25.942 1.00 98.44 87 LEU A C 1
ATOM 690 O O . LEU A 1 87 ? 30.720 -7.068 -25.576 1.00 98.44 87 LEU A O 1
ATOM 694 N N . VAL A 1 88 ? 28.544 -7.346 -26.073 1.00 98.62 88 VAL A N 1
ATOM 695 C CA . VAL A 1 88 ? 28.483 -8.789 -25.799 1.00 98.62 88 VAL A CA 1
ATOM 696 C C . VAL A 1 88 ? 27.738 -9.490 -26.938 1.00 98.62 88 VAL A C 1
ATOM 698 O O . VAL A 1 88 ? 26.685 -9.032 -27.382 1.00 98.62 88 VAL A O 1
ATOM 701 N N . ASP A 1 89 ? 28.292 -10.604 -27.424 1.00 98.31 89 ASP A N 1
ATOM 702 C CA . ASP A 1 89 ? 27.653 -11.464 -28.431 1.00 98.31 89 ASP A CA 1
ATOM 703 C C . ASP A 1 89 ? 26.320 -12.023 -27.900 1.00 98.31 89 ASP A C 1
ATOM 705 O O . ASP A 1 89 ? 26.256 -12.444 -26.747 1.00 98.31 89 ASP A O 1
ATOM 709 N N . GLU A 1 90 ? 25.265 -12.067 -28.723 1.00 97.94 90 GLU A N 1
ATOM 710 C CA . GLU A 1 90 ? 23.924 -12.545 -28.320 1.00 97.94 90 GLU A CA 1
ATOM 711 C C . GLU A 1 90 ? 23.914 -14.008 -27.818 1.00 97.94 90 GLU A C 1
ATOM 713 O O . GLU A 1 90 ? 22.984 -14.419 -27.125 1.00 97.94 90 GLU A O 1
ATOM 718 N N . ASN A 1 91 ? 24.929 -14.818 -28.153 1.00 95.94 91 ASN A N 1
ATOM 719 C CA . ASN A 1 91 ? 25.078 -16.191 -27.652 1.00 95.94 91 ASN A CA 1
ATOM 720 C C . ASN A 1 91 ? 25.753 -16.267 -26.275 1.00 95.94 91 ASN A C 1
ATOM 722 O O . ASN A 1 91 ? 25.887 -17.359 -25.714 1.00 95.94 91 ASN A O 1
ATOM 726 N N . GLN A 1 92 ? 26.223 -15.136 -25.752 1.00 98.06 92 GLN A N 1
ATOM 727 C CA . GLN A 1 92 ? 26.844 -15.016 -24.441 1.00 98.06 92 GLN A CA 1
ATOM 728 C C . GLN A 1 92 ? 25.897 -14.324 -23.462 1.00 98.06 92 GLN A C 1
ATOM 730 O O . GLN A 1 92 ? 24.917 -13.695 -23.836 1.00 98.06 92 GLN A O 1
ATOM 735 N N . ARG A 1 93 ? 26.188 -14.458 -22.169 1.00 98.06 93 ARG A N 1
ATOM 736 C CA . ARG A 1 93 ? 25.380 -13.861 -21.102 1.00 98.06 93 ARG A CA 1
ATOM 737 C C . ARG A 1 93 ? 25.931 -12.490 -20.714 1.00 98.06 93 ARG A C 1
ATOM 739 O O . ARG A 1 93 ? 26.919 -12.433 -19.979 1.00 98.06 93 ARG A O 1
ATOM 746 N N . ALA A 1 94 ? 25.263 -11.409 -21.112 1.00 98.38 94 ALA A N 1
ATOM 747 C CA . ALA A 1 94 ? 25.516 -10.085 -20.535 1.00 98.38 94 ALA A CA 1
ATOM 748 C C . ALA A 1 94 ? 24.927 -9.951 -19.111 1.00 98.38 94 ALA A C 1
ATOM 750 O O . ALA A 1 94 ? 24.052 -10.718 -18.699 1.00 98.38 94 ALA A O 1
ATOM 751 N N . TRP A 1 95 ? 25.435 -9.007 -18.317 1.00 97.88 95 TRP A N 1
ATOM 752 C CA . TRP A 1 95 ? 25.059 -8.804 -16.911 1.00 97.88 95 TRP A CA 1
ATOM 753 C C . TRP A 1 95 ? 24.276 -7.495 -16.733 1.00 97.88 95 TRP A C 1
ATOM 755 O O . TRP A 1 95 ? 24.789 -6.545 -16.145 1.00 97.88 95 TRP A O 1
ATOM 765 N N . HIS A 1 96 ? 23.028 -7.465 -17.212 1.00 98.06 96 HIS A N 1
ATOM 766 C CA . HIS A 1 96 ? 22.196 -6.250 -17.256 1.00 98.06 96 HIS A CA 1
ATOM 767 C C . HIS A 1 96 ? 20.954 -6.316 -16.350 1.00 98.06 96 HIS A C 1
ATOM 769 O O . HIS A 1 96 ? 20.654 -5.369 -15.638 1.00 98.06 96 HIS A O 1
ATOM 775 N N . ALA A 1 97 ? 20.242 -7.445 -16.302 1.00 96.69 97 ALA A N 1
ATOM 776 C CA . ALA A 1 97 ? 18.976 -7.589 -15.573 1.00 96.69 97 ALA A CA 1
ATOM 777 C C . ALA A 1 97 ? 19.139 -7.782 -14.051 1.00 96.69 97 ALA A C 1
ATOM 779 O O . ALA A 1 97 ? 18.248 -7.458 -13.265 1.00 96.69 97 ALA A O 1
ATOM 780 N N . GLY A 1 98 ? 20.255 -8.372 -13.610 1.00 94.94 98 GLY A N 1
ATOM 781 C CA . GLY A 1 98 ? 20.487 -8.719 -12.201 1.00 94.94 98 GLY A CA 1
ATOM 782 C C . GLY A 1 98 ? 19.405 -9.642 -11.607 1.00 94.94 98 GLY A C 1
ATOM 783 O O . GLY A 1 98 ? 18.854 -10.509 -12.295 1.00 94.94 98 GLY A O 1
ATOM 784 N N . VAL A 1 99 ? 19.094 -9.465 -10.314 1.00 93.38 99 VAL A N 1
ATOM 785 C CA . VAL A 1 99 ? 17.976 -10.165 -9.652 1.00 93.38 99 VAL A CA 1
ATOM 786 C C . VAL A 1 99 ? 16.670 -9.692 -10.273 1.00 93.38 99 VAL A C 1
ATOM 788 O O . VAL A 1 99 ? 16.273 -8.550 -10.065 1.00 93.38 99 VAL A O 1
ATOM 791 N N . SER A 1 100 ? 16.023 -10.579 -11.021 1.00 97.50 100 SER A N 1
ATOM 792 C CA . SER A 1 100 ? 14.916 -10.247 -11.918 1.00 97.50 100 SER A CA 1
ATOM 793 C C . SER A 1 100 ? 13.910 -11.394 -12.022 1.00 97.50 100 SER A C 1
ATOM 795 O O . SER A 1 100 ? 14.262 -12.561 -11.793 1.00 97.50 100 SER A O 1
ATOM 797 N N . TYR A 1 101 ? 12.662 -11.062 -12.363 1.00 98.25 101 TYR A N 1
ATOM 798 C CA . TYR A 1 101 ? 11.594 -12.024 -12.632 1.00 98.25 101 TYR A CA 1
ATOM 799 C C . TYR A 1 101 ? 10.628 -11.519 -13.705 1.00 98.25 101 TYR A C 1
ATOM 801 O O . TYR A 1 101 ? 10.245 -10.356 -13.673 1.00 98.25 101 TYR A O 1
ATOM 809 N N . TRP A 1 102 ? 10.171 -12.410 -14.585 1.00 98.38 102 TRP A N 1
ATOM 810 C CA . TRP A 1 102 ? 9.081 -12.133 -15.522 1.00 98.38 102 TRP A CA 1
ATOM 811 C C . TRP A 1 102 ? 8.371 -13.421 -15.941 1.00 98.38 102 TRP A C 1
ATOM 813 O O . TRP A 1 102 ? 9.032 -14.389 -16.318 1.00 98.38 102 TRP A O 1
ATOM 823 N N . ASP A 1 103 ? 7.039 -13.439 -15.871 1.00 95.94 103 ASP A N 1
ATOM 824 C CA . ASP A 1 103 ? 6.160 -14.528 -16.340 1.00 95.94 103 ASP A CA 1
ATOM 825 C C . ASP A 1 103 ? 6.665 -15.940 -15.961 1.00 95.94 103 ASP A C 1
ATOM 827 O O . ASP A 1 103 ? 6.801 -16.844 -16.786 1.00 95.94 103 ASP A O 1
ATOM 831 N N . GLY A 1 104 ? 7.013 -16.123 -14.682 1.00 94.06 104 GLY A N 1
ATOM 832 C CA . GLY A 1 104 ? 7.491 -17.399 -14.137 1.00 94.06 104 GLY A CA 1
ATOM 833 C C . GLY A 1 104 ? 9.002 -17.634 -14.221 1.00 94.06 104 GLY A C 1
ATOM 834 O O . GLY A 1 104 ? 9.504 -18.529 -13.536 1.00 94.06 104 GLY A O 1
ATOM 835 N N . ARG A 1 105 ? 9.748 -16.838 -14.994 1.00 95.81 105 ARG A N 1
ATOM 836 C CA . ARG A 1 105 ? 11.210 -16.943 -15.118 1.00 95.81 105 ARG A CA 1
ATOM 837 C C . ARG A 1 105 ? 11.918 -16.044 -14.112 1.00 95.81 105 ARG A C 1
ATOM 839 O O . ARG A 1 105 ? 11.427 -14.976 -13.773 1.00 95.81 105 ARG A O 1
ATOM 846 N N . LYS A 1 106 ? 13.088 -16.482 -13.648 1.00 97.19 106 LYS A N 1
ATOM 847 C CA . LYS A 1 106 ? 14.001 -15.736 -12.767 1.00 97.19 106 LYS A CA 1
ATOM 848 C C . LYS A 1 106 ? 15.366 -15.616 -13.438 1.00 97.19 106 LYS A C 1
ATOM 850 O O . LYS A 1 106 ? 15.665 -16.427 -14.308 1.00 97.19 106 LYS A O 1
ATOM 855 N N . ASN A 1 107 ? 16.193 -14.676 -12.977 1.00 96.94 107 ASN A N 1
ATOM 856 C CA . ASN A 1 107 ? 17.571 -14.485 -13.455 1.00 96.94 107 ASN A CA 1
ATOM 857 C C . ASN A 1 107 ? 17.629 -14.262 -14.977 1.00 96.94 107 ASN A C 1
ATOM 859 O O . ASN A 1 107 ? 18.278 -15.004 -15.711 1.00 96.94 107 ASN A O 1
ATOM 863 N N . LEU A 1 108 ? 16.917 -13.239 -15.454 1.00 98.12 108 LEU A N 1
ATOM 864 C CA . LEU A 1 108 ? 16.650 -13.059 -16.880 1.00 98.12 108 LEU A CA 1
ATOM 865 C C . LEU A 1 108 ? 17.898 -12.826 -17.734 1.00 98.12 108 LEU A C 1
ATOM 867 O O . LEU A 1 108 ? 17.826 -13.067 -18.935 1.00 98.12 108 LEU A O 1
ATOM 871 N N . ASN A 1 109 ? 19.041 -12.459 -17.146 1.00 98.31 109 ASN A N 1
ATOM 872 C CA . ASN A 1 109 ? 20.329 -12.449 -17.851 1.00 98.31 109 ASN A CA 1
ATOM 873 C C . ASN A 1 109 ? 20.573 -13.752 -18.640 1.00 98.31 109 ASN A C 1
ATOM 875 O O . ASN A 1 109 ? 21.167 -13.716 -19.707 1.00 98.31 109 ASN A O 1
ATOM 879 N N . ASP A 1 110 ? 20.111 -14.903 -18.136 1.00 97.56 110 ASP A N 1
ATOM 880 C CA . ASP A 1 110 ? 20.350 -16.212 -18.760 1.00 97.56 110 ASP A CA 1
ATOM 881 C C . ASP A 1 110 ? 19.592 -16.410 -20.086 1.00 97.56 110 ASP A C 1
ATOM 883 O O . ASP A 1 110 ? 19.949 -17.282 -20.878 1.00 97.56 110 ASP A O 1
ATOM 887 N N . THR A 1 111 ? 18.509 -15.658 -20.306 1.00 97.31 111 THR A N 1
ATOM 888 C CA . THR A 1 111 ? 17.561 -15.878 -21.412 1.00 97.31 111 THR A CA 1
ATOM 889 C C . THR A 1 111 ? 17.118 -14.580 -22.081 1.00 97.31 111 THR A C 1
ATOM 891 O O . THR A 1 111 ? 16.021 -14.529 -22.643 1.00 97.31 111 THR A O 1
ATOM 894 N N . SER A 1 112 ? 17.909 -13.512 -21.997 1.00 98.56 112 SER A N 1
ATOM 895 C CA . SER A 1 112 ? 17.536 -12.220 -22.571 1.00 98.56 112 SER A CA 1
ATOM 896 C C . SER A 1 112 ? 18.685 -11.525 -23.277 1.00 98.56 112 SER A C 1
ATOM 898 O O . SER A 1 112 ? 19.851 -11.757 -22.971 1.00 98.56 112 SER A O 1
ATOM 900 N N . ILE A 1 113 ? 18.312 -10.657 -24.214 1.00 98.88 113 ILE A N 1
ATOM 901 C CA . ILE A 1 113 ? 19.187 -9.634 -24.777 1.00 98.88 113 ILE A CA 1
ATOM 902 C C . ILE A 1 113 ? 18.900 -8.319 -24.047 1.00 98.88 113 ILE A C 1
ATOM 904 O O . ILE A 1 113 ? 17.755 -8.018 -23.709 1.00 98.88 113 ILE A O 1
ATOM 908 N N . GLY A 1 114 ? 19.950 -7.546 -23.787 1.00 98.81 114 GLY A N 1
ATOM 909 C CA . GLY A 1 114 ? 19.903 -6.291 -23.041 1.00 98.81 114 GLY A CA 1
ATOM 910 C C . GLY A 1 114 ? 20.416 -5.149 -23.899 1.00 98.81 114 GLY A C 1
ATOM 911 O O . GLY A 1 114 ? 21.534 -5.249 -24.412 1.00 98.81 114 GLY A O 1
ATOM 912 N N . ILE A 1 115 ? 19.609 -4.099 -24.049 1.00 98.94 115 ILE A N 1
ATOM 913 C CA . ILE A 1 115 ? 19.973 -2.876 -24.772 1.00 98.94 115 ILE A CA 1
ATOM 914 C C . ILE A 1 115 ? 19.999 -1.716 -23.780 1.00 98.94 115 ILE A C 1
ATOM 916 O O . ILE A 1 115 ? 18.981 -1.405 -23.163 1.00 98.94 115 ILE A O 1
ATOM 920 N N . GLU A 1 116 ? 21.159 -1.086 -23.656 1.00 98.75 116 GLU A N 1
ATOM 921 C CA . GLU A 1 116 ? 21.371 0.141 -22.893 1.00 98.75 116 GLU A CA 1
ATOM 922 C C . GLU A 1 116 ? 21.269 1.351 -23.816 1.00 98.75 116 GLU A C 1
ATOM 924 O O . GLU A 1 116 ? 21.817 1.349 -24.920 1.00 98.75 116 GLU A O 1
ATOM 929 N N . ILE A 1 117 ? 20.571 2.391 -23.375 1.00 98.62 117 ILE A N 1
ATOM 930 C CA . ILE A 1 117 ? 20.381 3.621 -24.145 1.00 98.62 117 ILE A CA 1
ATOM 931 C C . ILE A 1 117 ? 20.901 4.778 -23.300 1.00 98.62 117 ILE A C 1
ATOM 933 O O . ILE A 1 117 ? 20.485 4.950 -22.151 1.00 98.62 117 ILE A O 1
ATOM 937 N N . VAL A 1 118 ? 21.828 5.563 -23.846 1.00 97.94 118 VAL A N 1
ATOM 938 C CA . VAL A 1 118 ? 22.359 6.737 -23.150 1.00 97.94 118 VAL A CA 1
ATOM 939 C C . VAL A 1 118 ? 21.228 7.739 -22.965 1.00 97.94 118 VAL A C 1
ATOM 941 O O . VAL A 1 118 ? 20.696 8.272 -23.933 1.00 97.94 118 VAL A O 1
ATOM 944 N N . ASN A 1 119 ? 20.826 7.924 -21.710 1.00 95.81 119 ASN A N 1
ATOM 945 C CA . ASN A 1 119 ? 19.811 8.878 -21.282 1.00 95.81 119 ASN A CA 1
ATOM 946 C C . ASN A 1 119 ? 20.007 9.133 -19.780 1.00 95.81 119 ASN A C 1
ATOM 948 O O . ASN A 1 119 ? 20.170 8.180 -19.008 1.00 95.81 119 ASN A O 1
ATOM 952 N N . VAL A 1 120 ? 20.017 10.399 -19.348 1.00 91.88 120 VAL A N 1
ATOM 953 C CA . VAL A 1 120 ? 20.446 10.781 -17.987 1.00 91.88 120 VAL A CA 1
ATOM 954 C C . VAL A 1 120 ? 19.322 11.479 -17.209 1.00 91.88 120 VAL A C 1
ATOM 956 O O . VAL A 1 120 ? 19.186 12.703 -17.274 1.00 91.88 120 VAL A O 1
ATOM 959 N N . PRO A 1 121 ? 18.510 10.738 -16.430 1.00 88.44 121 PRO A N 1
ATOM 960 C CA . PRO A 1 121 ? 17.520 11.340 -15.542 1.00 88.44 121 PRO A CA 1
ATOM 961 C C . PRO A 1 121 ? 18.161 12.198 -14.447 1.00 88.44 121 PRO A C 1
ATOM 963 O O . PRO A 1 121 ? 19.162 11.820 -13.840 1.00 88.44 121 PRO A O 1
ATOM 966 N N . ASN A 1 122 ? 17.534 13.331 -14.128 1.00 83.56 122 ASN A N 1
ATOM 967 C CA . ASN A 1 122 ? 17.942 14.181 -13.012 1.00 83.56 122 ASN A CA 1
ATOM 968 C C . ASN A 1 122 ? 17.059 13.906 -11.791 1.00 83.56 122 ASN A C 1
ATOM 970 O O . ASN A 1 122 ? 15.911 14.345 -11.736 1.00 83.56 122 ASN A O 1
ATOM 974 N N . CYS A 1 123 ? 17.594 13.177 -10.814 1.00 75.94 123 CYS A N 1
ATOM 975 C CA . CYS A 1 123 ? 16.879 12.804 -9.600 1.00 75.94 123 CYS A CA 1
ATOM 976 C C . CYS A 1 123 ? 17.281 13.671 -8.407 1.00 75.94 123 CYS A C 1
ATOM 978 O O . CYS A 1 123 ? 18.409 13.597 -7.911 1.00 75.94 123 CYS A O 1
ATOM 980 N N . LEU A 1 124 ? 16.318 14.433 -7.884 1.00 65.50 124 LEU A N 1
ATOM 981 C CA . LEU A 1 124 ? 16.454 15.095 -6.594 1.00 65.50 124 LEU A CA 1
ATOM 982 C C . LEU A 1 124 ? 16.406 14.036 -5.495 1.00 65.50 124 LEU A C 1
ATOM 984 O O . LEU A 1 124 ? 15.369 13.411 -5.265 1.00 65.50 124 LEU A O 1
ATOM 988 N N . HIS A 1 125 ? 17.534 13.857 -4.817 1.00 57.06 125 HIS A N 1
ATOM 989 C CA . HIS A 1 125 ? 17.626 13.034 -3.624 1.00 57.06 125 HIS A CA 1
ATOM 990 C C . HIS A 1 125 ? 17.273 13.907 -2.423 1.00 57.06 125 HIS A C 1
ATOM 992 O O . HIS A 1 125 ? 18.019 14.822 -2.075 1.00 57.06 125 HIS A O 1
ATOM 998 N N . LYS A 1 126 ? 16.134 13.645 -1.777 1.00 50.69 126 LYS A N 1
ATOM 999 C CA . LYS A 1 126 ? 15.962 14.127 -0.402 1.00 50.69 126 LYS A CA 1
ATOM 1000 C C . LYS A 1 126 ? 16.842 13.253 0.502 1.00 50.69 126 LYS A C 1
ATOM 1002 O O . LYS A 1 126 ? 16.844 12.040 0.295 1.00 50.69 126 LYS A O 1
ATOM 1007 N N . PRO A 1 127 ? 17.575 13.809 1.483 1.00 43.88 127 PRO A N 1
ATOM 1008 C CA . PRO A 1 127 ? 18.219 12.989 2.501 1.00 43.88 127 PRO A CA 1
ATOM 1009 C C . PRO A 1 127 ? 17.118 12.207 3.223 1.00 43.88 127 PRO A C 1
ATOM 1011 O O . PRO A 1 127 ? 16.274 12.785 3.907 1.00 43.88 127 PRO A O 1
ATOM 1014 N N . VAL A 1 128 ? 17.056 10.899 2.979 1.00 45.00 128 VAL A N 1
ATOM 1015 C CA . VAL A 1 128 ? 16.125 10.011 3.670 1.00 45.00 128 VAL A CA 1
ATOM 1016 C C . VAL A 1 128 ? 16.858 9.419 4.833 1.00 45.00 128 VAL A C 1
ATOM 1018 O O . VAL A 1 128 ? 17.929 8.840 4.651 1.00 45.00 128 VAL A O 1
ATOM 1021 N N . VAL A 1 129 ? 16.231 9.492 5.998 1.00 38.78 129 VAL A N 1
ATOM 1022 C CA . VAL A 1 129 ? 16.663 8.671 7.109 1.00 38.78 129 VAL A CA 1
ATOM 1023 C C . VAL A 1 129 ? 15.513 7.772 7.513 1.00 38.78 129 VAL A C 1
ATOM 1025 O O . VAL A 1 129 ? 14.401 8.229 7.773 1.00 38.78 129 VAL A O 1
ATOM 1028 N N . GLY A 1 130 ? 15.771 6.469 7.417 1.00 44.75 130 GLY A N 1
ATOM 1029 C CA . GLY A 1 130 ? 14.777 5.409 7.539 1.00 44.75 130 GLY A CA 1
ATOM 1030 C C . GLY A 1 130 ? 14.621 4.555 6.276 1.00 44.75 130 GLY A C 1
ATOM 1031 O O . GLY A 1 130 ? 14.975 4.948 5.164 1.00 44.75 130 GLY A O 1
ATOM 1032 N N . TYR A 1 131 ? 14.081 3.350 6.470 1.00 37.31 131 TYR A N 1
ATOM 1033 C CA . TYR A 1 131 ? 13.814 2.370 5.417 1.00 37.31 131 TYR A CA 1
ATOM 1034 C C . TYR A 1 131 ? 12.732 2.875 4.453 1.00 37.31 131 TYR A C 1
ATOM 1036 O O . TYR A 1 131 ? 11.542 2.697 4.696 1.00 37.31 131 TYR A O 1
ATOM 1044 N N . THR A 1 132 ? 13.128 3.438 3.313 1.00 43.00 132 THR A N 1
ATOM 1045 C CA . THR A 1 132 ? 12.221 3.569 2.167 1.00 43.00 132 THR A CA 1
ATOM 1046 C C . THR A 1 132 ? 12.294 2.283 1.348 1.00 43.00 132 THR A C 1
ATOM 1048 O O . THR A 1 132 ? 13.198 2.082 0.551 1.00 43.00 132 THR A O 1
ATOM 1051 N N . HIS A 1 133 ? 11.331 1.379 1.547 1.00 43.56 133 HIS A N 1
ATOM 1052 C CA . HIS A 1 133 ? 11.069 0.261 0.624 1.00 43.56 133 HIS A CA 1
ATOM 1053 C C . HIS A 1 133 ? 10.288 0.745 -0.614 1.00 43.56 133 HIS A C 1
ATOM 1055 O O . HIS A 1 133 ? 9.316 0.119 -1.021 1.00 43.56 133 HIS A O 1
ATOM 1061 N N . GLY A 1 134 ? 10.663 1.897 -1.166 1.00 48.28 134 GLY A N 1
ATOM 1062 C CA . GLY A 1 134 ? 10.305 2.249 -2.533 1.00 48.28 134 GLY A CA 1
ATOM 1063 C C . GLY A 1 134 ? 11.572 2.068 -3.340 1.00 48.28 134 GLY A C 1
ATOM 1064 O O . GLY A 1 134 ? 12.625 2.530 -2.899 1.00 48.28 134 GLY A O 1
ATOM 1065 N N . GLY A 1 135 ? 11.501 1.379 -4.473 1.00 53.25 135 GLY A N 1
ATOM 1066 C CA . GLY A 1 135 ? 12.637 1.291 -5.386 1.00 53.25 135 GLY A CA 1
ATOM 1067 C C . GLY A 1 135 ? 13.048 2.661 -5.927 1.00 53.25 135 GLY A C 1
ATOM 1068 O O . GLY A 1 135 ? 12.793 3.714 -5.344 1.00 53.25 135 GLY A O 1
ATOM 1069 N N . GLU A 1 136 ? 13.614 2.694 -7.124 1.00 60.19 136 GLU A N 1
ATOM 1070 C CA . GLU A 1 136 ? 13.883 3.958 -7.824 1.00 60.19 136 GLU A CA 1
ATOM 1071 C C . GLU A 1 136 ? 12.597 4.780 -8.142 1.00 60.19 136 GLU A C 1
ATOM 1073 O O . GLU A 1 136 ? 12.697 5.885 -8.672 1.00 60.19 136 GLU A O 1
ATOM 1078 N N . TYR A 1 137 ? 11.407 4.276 -7.775 1.00 50.53 137 TYR A N 1
ATOM 1079 C CA . TYR A 1 137 ? 10.096 4.948 -7.796 1.00 50.53 137 TYR A CA 1
ATOM 1080 C C . TYR A 1 137 ? 9.641 5.546 -6.454 1.00 50.53 137 TYR A C 1
ATOM 1082 O O . TYR A 1 137 ? 8.585 6.172 -6.384 1.00 50.53 137 TYR A O 1
ATOM 1090 N N . GLY A 1 138 ? 10.384 5.345 -5.364 1.00 53.84 138 GLY A N 1
ATOM 1091 C CA . GLY A 1 138 ? 9.988 5.890 -4.070 1.00 53.84 138 GLY A CA 1
ATOM 1092 C C . GLY A 1 138 ? 10.025 7.422 -4.070 1.00 53.84 138 GLY A C 1
ATOM 1093 O O . GLY A 1 138 ? 10.940 8.022 -4.622 1.00 53.84 138 GLY A O 1
ATOM 1094 N N . ALA A 1 139 ? 9.105 8.064 -3.350 1.00 50.84 139 ALA A N 1
ATOM 1095 C CA . ALA A 1 139 ? 8.975 9.528 -3.251 1.00 50.84 139 ALA A CA 1
ATOM 1096 C C . ALA A 1 139 ? 10.193 10.289 -2.693 1.00 50.84 139 ALA A C 1
ATOM 1098 O O . ALA A 1 139 ? 10.224 11.520 -2.635 1.00 50.84 139 ALA A O 1
ATOM 1099 N N . HIS A 1 140 ? 11.215 9.548 -2.272 1.00 51.41 140 HIS A N 1
ATOM 1100 C CA . HIS A 1 140 ? 12.524 10.080 -1.943 1.00 51.41 140 HIS A CA 1
ATOM 1101 C C . HIS A 1 140 ? 13.352 10.490 -3.169 1.00 51.41 140 HIS A C 1
ATOM 1103 O O . HIS A 1 140 ? 14.282 11.287 -3.023 1.00 51.41 140 HIS A O 1
ATOM 1109 N N . ARG A 1 141 ? 13.017 9.962 -4.355 1.00 58.31 141 ARG A N 1
ATOM 1110 C CA . ARG A 1 141 ? 13.618 10.314 -5.643 1.00 58.31 141 ARG A CA 1
ATOM 1111 C C . ARG A 1 141 ? 12.573 10.992 -6.512 1.00 58.31 141 ARG A C 1
ATOM 1113 O O . ARG A 1 141 ? 11.767 10.343 -7.169 1.00 58.31 141 ARG A O 1
ATOM 1120 N N . ASN A 1 142 ? 12.624 12.317 -6.552 1.00 67.19 142 ASN A N 1
ATOM 1121 C CA . ASN A 1 142 ? 11.884 13.072 -7.557 1.00 67.19 142 ASN A CA 1
ATOM 1122 C C . ASN A 1 142 ? 12.764 13.198 -8.801 1.00 67.19 142 ASN A C 1
ATOM 1124 O O . ASN A 1 142 ? 13.641 14.061 -8.855 1.00 67.19 142 ASN A O 1
ATOM 1128 N N . CYS A 1 143 ? 12.552 12.306 -9.768 1.00 78.69 143 CYS A N 1
ATOM 1129 C CA . CYS A 1 143 ? 13.306 12.268 -11.017 1.00 78.69 143 CYS A CA 1
ATOM 1130 C C . CYS A 1 143 ? 12.610 13.047 -12.134 1.00 78.69 143 CYS A C 1
ATOM 1132 O O . CYS A 1 143 ? 11.430 12.851 -12.420 1.00 78.69 143 CYS A O 1
ATOM 1134 N N . LEU A 1 144 ? 13.375 13.901 -12.805 1.00 83.38 144 LEU A N 1
ATOM 1135 C CA . LEU A 1 144 ? 13.041 14.467 -14.100 1.00 83.38 144 LEU A CA 1
ATOM 1136 C C . LEU A 1 144 ? 13.665 13.576 -15.173 1.00 83.38 144 LEU A C 1
ATOM 1138 O O . LEU A 1 144 ? 14.888 13.498 -15.287 1.00 83.38 144 LEU A O 1
ATOM 1142 N N . PHE A 1 145 ? 12.819 12.899 -15.945 1.00 89.50 145 PHE A N 1
ATOM 1143 C CA . PHE A 1 145 ? 13.248 12.062 -17.061 1.00 89.50 145 PHE A CA 1
ATOM 1144 C C . PHE A 1 145 ? 13.307 12.909 -18.343 1.00 89.50 145 PHE A C 1
ATOM 1146 O O . PHE A 1 145 ? 12.276 13.488 -18.711 1.00 89.50 145 PHE A O 1
ATOM 1153 N N . PRO A 1 146 ? 14.471 13.011 -19.007 1.00 92.44 146 PRO A N 1
ATOM 1154 C CA . PRO A 1 146 ? 14.569 13.602 -20.337 1.00 92.44 146 PRO A CA 1
ATOM 1155 C C . PRO A 1 146 ? 13.898 12.721 -21.400 1.00 92.44 146 PRO A C 1
ATOM 1157 O O . PRO A 1 146 ? 13.673 11.526 -21.193 1.00 92.44 146 PRO A O 1
ATOM 1160 N N . ASN A 1 147 ? 13.532 13.342 -22.523 1.00 94.06 147 ASN A N 1
ATOM 1161 C CA . ASN A 1 147 ? 13.083 12.613 -23.708 1.00 94.06 147 ASN A CA 1
ATOM 1162 C C . ASN A 1 147 ? 14.289 11.942 -24.375 1.00 94.06 147 ASN A C 1
ATOM 1164 O O . ASN A 1 147 ? 15.368 12.520 -24.375 1.00 94.06 147 ASN A O 1
ATOM 1168 N N . PHE A 1 148 ? 14.067 10.789 -24.998 1.00 95.88 148 PHE A N 1
ATOM 1169 C CA . PHE A 1 148 ? 15.047 10.156 -25.879 1.00 95.88 148 PHE A CA 1
ATOM 1170 C C . PHE A 1 148 ? 15.085 10.877 -27.235 1.00 95.88 148 PHE A C 1
ATOM 1172 O O . PHE A 1 148 ? 14.045 11.350 -27.709 1.00 95.88 148 PHE A O 1
ATOM 1179 N N . GLU A 1 149 ? 16.256 10.964 -27.866 1.00 95.44 149 GLU A N 1
ATOM 1180 C CA . GLU A 1 149 ? 16.391 11.586 -29.187 1.00 95.44 149 GLU A CA 1
ATOM 1181 C C . GLU A 1 149 ? 15.747 10.722 -30.282 1.00 95.44 149 GLU A C 1
ATOM 1183 O O . GLU A 1 149 ? 15.777 9.494 -30.227 1.00 95.44 149 GLU A O 1
ATOM 1188 N N . ALA A 1 150 ? 15.177 11.354 -31.312 1.00 96.25 150 ALA A N 1
ATOM 1189 C CA . ALA A 1 150 ? 14.490 10.630 -32.385 1.00 96.25 150 ALA A CA 1
ATOM 1190 C C . ALA A 1 150 ? 15.417 9.630 -33.102 1.00 96.25 150 ALA A C 1
ATOM 1192 O O . ALA A 1 150 ? 15.030 8.481 -33.304 1.00 96.25 150 ALA A O 1
ATOM 1193 N N . GLU A 1 151 ? 16.657 10.033 -33.394 1.00 95.88 151 GLU A N 1
ATOM 1194 C CA . GLU A 1 151 ? 17.662 9.190 -34.057 1.00 95.88 151 GLU A CA 1
ATOM 1195 C C . GLU A 1 151 ? 18.044 7.963 -33.207 1.00 95.88 151 GLU A C 1
ATOM 1197 O O . GLU A 1 151 ? 18.193 6.862 -33.740 1.00 95.88 151 GLU A O 1
ATOM 1202 N N . GLN A 1 152 ? 18.115 8.104 -31.873 1.00 96.62 152 GLN A N 1
ATOM 1203 C CA . GLN A 1 152 ? 18.323 6.964 -30.968 1.00 96.62 152 GLN A CA 1
ATOM 1204 C C . GLN A 1 152 ? 17.195 5.938 -31.088 1.00 96.62 152 GLN A C 1
ATOM 1206 O O . GLN A 1 152 ? 17.438 4.730 -31.108 1.00 96.62 152 GLN A O 1
ATOM 1211 N N . ILE A 1 153 ? 15.951 6.417 -31.145 1.00 98.38 153 ILE A N 1
ATOM 1212 C CA . ILE A 1 153 ? 14.766 5.561 -31.202 1.00 98.38 153 ILE A CA 1
ATOM 1213 C C . ILE A 1 153 ? 14.636 4.880 -32.567 1.00 98.38 153 ILE A C 1
ATOM 1215 O O . ILE A 1 153 ? 14.252 3.713 -32.621 1.00 98.38 153 ILE A O 1
ATOM 1219 N N . GLU A 1 154 ? 14.999 5.553 -33.658 1.00 98.06 154 GLU A N 1
ATOM 1220 C CA . GLU A 1 154 ? 15.047 4.952 -34.997 1.00 98.06 154 GLU A CA 1
ATOM 1221 C C . GLU A 1 154 ? 16.056 3.794 -35.061 1.00 98.06 154 GLU A C 1
ATOM 1223 O O . GLU A 1 154 ? 15.696 2.690 -35.479 1.00 98.06 154 GLU A O 1
ATOM 1228 N N . LEU A 1 155 ? 17.275 3.996 -34.545 1.00 98.19 155 LEU A N 1
ATOM 1229 C CA . LEU A 1 155 ? 18.286 2.935 -34.443 1.00 98.19 155 LEU A CA 1
ATOM 1230 C C . LEU A 1 155 ? 17.827 1.775 -33.552 1.00 98.19 155 LEU A C 1
ATOM 1232 O O . LEU A 1 155 ? 18.047 0.605 -33.873 1.00 98.19 155 LEU A O 1
ATOM 1236 N N . LEU A 1 156 ? 17.165 2.084 -32.434 1.00 98.62 156 LEU A N 1
ATOM 1237 C CA . LEU A 1 156 ? 16.604 1.071 -31.546 1.00 98.62 156 LEU A CA 1
ATOM 1238 C C . LEU A 1 156 ? 15.541 0.219 -32.246 1.00 98.62 156 LEU A C 1
ATOM 1240 O O . LEU A 1 156 ? 15.524 -0.996 -32.056 1.00 98.62 156 LEU A O 1
ATOM 1244 N N . ILE A 1 157 ? 14.661 0.837 -33.039 1.00 98.81 157 ILE A N 1
ATOM 1245 C CA . ILE A 1 157 ? 13.622 0.130 -33.795 1.00 98.81 157 ILE A CA 1
ATOM 1246 C C . ILE A 1 157 ? 14.262 -0.847 -34.788 1.00 98.81 157 ILE A C 1
ATOM 1248 O O . ILE A 1 157 ? 13.895 -2.024 -34.794 1.00 98.81 157 ILE A O 1
ATOM 1252 N N . GLU A 1 158 ? 15.249 -0.401 -35.570 1.00 98.62 158 GLU A N 1
ATOM 1253 C CA . GLU A 1 158 ? 15.949 -1.262 -36.533 1.00 98.62 158 GLU A CA 1
ATOM 1254 C C . GLU A 1 158 ? 16.640 -2.445 -35.832 1.00 98.62 158 GLU A C 1
ATOM 1256 O O . GLU A 1 158 ? 16.462 -3.610 -36.212 1.00 98.62 158 GLU A O 1
ATOM 1261 N N . LEU A 1 159 ? 17.371 -2.167 -34.748 1.00 98.81 159 LEU A N 1
ATOM 1262 C CA . LEU A 1 159 ? 18.053 -3.192 -33.962 1.00 98.81 159 LEU A CA 1
ATOM 1263 C C . LEU A 1 159 ? 17.075 -4.202 -33.359 1.00 98.81 159 LEU A C 1
ATOM 1265 O O . LEU A 1 159 ? 17.288 -5.412 -33.475 1.00 98.81 159 LEU A O 1
ATOM 1269 N N . ALA A 1 160 ? 16.007 -3.722 -32.721 1.00 98.75 160 ALA A N 1
ATOM 1270 C CA . ALA A 1 160 ? 15.019 -4.573 -32.075 1.00 98.75 160 ALA A CA 1
ATOM 1271 C C . ALA A 1 160 ? 14.290 -5.456 -33.097 1.00 98.75 160 ALA A C 1
ATOM 1273 O O . ALA A 1 160 ? 14.142 -6.651 -32.850 1.00 98.75 160 ALA A O 1
ATOM 1274 N N . GLN A 1 161 ? 13.915 -4.934 -34.270 1.00 98.69 161 GLN A N 1
ATOM 1275 C CA . GLN A 1 161 ? 13.340 -5.745 -35.351 1.00 98.69 161 GLN A CA 1
ATOM 1276 C C . GLN A 1 161 ? 14.301 -6.851 -35.803 1.00 98.69 161 GLN A C 1
ATOM 1278 O O . GLN A 1 161 ? 13.895 -8.010 -35.924 1.00 98.69 161 GLN A O 1
ATOM 1283 N N . GLY A 1 162 ? 15.586 -6.527 -35.978 1.00 98.56 162 GLY A N 1
ATOM 1284 C CA . GLY A 1 162 ? 16.611 -7.515 -36.311 1.00 98.56 162 GLY A CA 1
ATOM 1285 C C . GLY A 1 162 ? 16.761 -8.604 -35.241 1.00 98.56 162 GLY A C 1
ATOM 1286 O O . GLY A 1 162 ? 16.852 -9.787 -35.575 1.00 98.56 162 GLY A O 1
ATOM 1287 N N . ILE A 1 163 ? 16.757 -8.226 -33.958 1.00 98.69 163 ILE A N 1
ATOM 1288 C CA . ILE A 1 163 ? 16.815 -9.166 -32.827 1.00 98.69 163 ILE A CA 1
ATOM 1289 C C . ILE A 1 163 ? 15.589 -10.085 -32.825 1.00 98.69 163 ILE A C 1
ATOM 1291 O O . ILE A 1 163 ? 15.741 -11.304 -32.758 1.00 98.69 163 ILE A O 1
ATOM 1295 N N . LEU A 1 164 ? 14.381 -9.529 -32.939 1.00 98.38 164 LEU A N 1
ATOM 1296 C CA . LEU A 1 164 ? 13.134 -10.301 -32.933 1.00 98.38 164 LEU A CA 1
ATOM 1297 C C . LEU A 1 164 ? 13.047 -11.265 -34.126 1.00 98.38 164 LEU A C 1
ATOM 1299 O O . LEU A 1 164 ? 12.547 -12.379 -33.983 1.00 98.38 164 LEU A O 1
ATOM 1303 N N . GLN A 1 165 ? 13.593 -10.885 -35.286 1.00 97.56 165 GLN A N 1
ATOM 1304 C CA . GLN A 1 165 ? 13.682 -11.773 -36.446 1.00 97.56 165 GLN A CA 1
ATOM 1305 C C . GLN A 1 165 ? 14.625 -12.964 -36.200 1.00 97.56 165 GLN A C 1
ATOM 1307 O O . GLN A 1 165 ? 14.335 -14.077 -36.641 1.00 97.56 165 GLN A O 1
ATOM 1312 N N . ARG A 1 166 ? 15.751 -12.748 -35.504 1.00 97.19 166 ARG A N 1
ATOM 1313 C CA . ARG A 1 166 ? 16.709 -13.814 -35.147 1.00 97.19 166 ARG A CA 1
ATOM 1314 C C . ARG A 1 166 ? 16.213 -14.697 -33.999 1.00 97.19 166 ARG A C 1
ATOM 1316 O O . ARG A 1 166 ? 16.552 -15.879 -33.965 1.00 97.19 166 ARG A O 1
ATOM 1323 N N . HIS A 1 167 ? 15.397 -14.147 -33.099 1.00 97.06 167 HIS A N 1
ATOM 1324 C CA . HIS A 1 167 ? 14.883 -14.814 -31.897 1.00 97.06 167 HIS A CA 1
ATOM 1325 C C . HIS A 1 167 ? 13.343 -14.798 -31.864 1.00 97.06 167 HIS A C 1
ATOM 1327 O O . HIS A 1 167 ? 12.750 -14.074 -31.062 1.00 97.06 167 HIS A O 1
ATOM 1333 N N . PRO A 1 168 ? 12.669 -15.619 -32.693 1.00 93.56 168 PRO A N 1
ATOM 1334 C CA . PRO A 1 168 ? 11.209 -15.586 -32.847 1.00 93.56 168 PRO A CA 1
ATOM 1335 C C . PRO A 1 168 ? 10.417 -16.010 -31.594 1.00 93.56 168 PRO A C 1
ATOM 1337 O O . PRO A 1 168 ? 9.216 -15.768 -31.522 1.00 93.56 168 PRO A O 1
ATOM 1340 N N . ASP A 1 169 ? 11.072 -16.615 -30.595 1.00 93.94 169 ASP A N 1
ATOM 1341 C CA . ASP A 1 169 ? 10.455 -16.989 -29.310 1.00 93.94 169 ASP A CA 1
ATOM 1342 C C . ASP A 1 169 ? 10.309 -15.799 -28.330 1.00 93.94 169 ASP A C 1
ATOM 1344 O O . ASP A 1 169 ? 9.739 -15.945 -27.235 1.00 93.94 169 ASP A O 1
ATOM 1348 N N . ILE A 1 170 ? 10.818 -14.614 -28.700 1.00 97.81 170 ILE A N 1
ATOM 1349 C CA . ILE A 1 170 ? 10.561 -13.357 -27.988 1.00 97.81 170 ILE A CA 1
ATOM 1350 C C . ILE A 1 170 ? 9.159 -12.861 -28.366 1.00 97.81 170 ILE A C 1
ATOM 1352 O O . ILE A 1 170 ? 8.953 -12.149 -29.344 1.00 97.81 170 ILE A O 1
ATOM 1356 N N . GLU A 1 171 ? 8.173 -13.247 -27.562 1.00 96.62 171 GLU A N 1
ATOM 1357 C CA . GLU A 1 171 ? 6.798 -12.757 -27.689 1.00 96.62 171 GLU A CA 1
ATOM 1358 C C . GLU A 1 171 ? 6.698 -11.244 -27.399 1.00 96.62 171 GLU A C 1
ATOM 1360 O O . GLU A 1 171 ? 7.490 -10.724 -26.609 1.00 96.62 171 GLU A O 1
ATOM 1365 N N . PRO A 1 172 ? 5.668 -10.541 -27.914 1.00 98.44 172 PRO A N 1
ATOM 1366 C CA . PRO A 1 172 ? 5.450 -9.118 -27.635 1.00 98.44 172 PRO A CA 1
ATOM 1367 C C . PRO A 1 172 ? 5.465 -8.761 -26.141 1.00 98.44 172 PRO A C 1
ATOM 1369 O O . PRO A 1 172 ? 6.064 -7.767 -25.747 1.00 98.44 172 PRO A O 1
ATOM 1372 N N . THR A 1 173 ? 4.892 -9.605 -25.273 1.00 98.38 173 THR A N 1
ATOM 1373 C CA . THR A 1 173 ? 4.892 -9.384 -23.812 1.00 98.38 173 THR A CA 1
ATOM 1374 C C . THR A 1 173 ? 6.247 -9.649 -23.143 1.00 98.38 173 THR A C 1
ATOM 1376 O O . THR A 1 173 ? 6.329 -9.640 -21.919 1.00 98.38 173 THR A O 1
ATOM 1379 N N . LYS A 1 174 ? 7.292 -9.984 -23.905 1.00 98.44 174 LYS A N 1
ATOM 1380 C CA . LYS A 1 174 ? 8.659 -10.245 -23.426 1.00 98.44 174 LYS A CA 1
ATOM 1381 C C . LYS A 1 174 ? 9.667 -9.220 -23.965 1.00 98.44 174 LYS A C 1
ATOM 1383 O O . LYS A 1 174 ? 10.867 -9.404 -23.766 1.00 98.44 174 LYS A O 1
ATOM 1388 N N . VAL A 1 175 ? 9.187 -8.154 -24.611 1.00 98.81 175 VAL A N 1
ATOM 1389 C CA . VAL A 1 175 ? 9.935 -6.905 -24.806 1.00 98.81 175 VAL A CA 1
ATOM 1390 C C . VAL A 1 175 ? 9.522 -5.959 -23.683 1.00 98.81 175 VAL A C 1
ATOM 1392 O O . VAL A 1 175 ? 8.374 -5.523 -23.637 1.00 98.81 175 VAL A O 1
ATOM 1395 N N . ILE A 1 176 ? 10.418 -5.737 -22.728 1.00 98.75 176 ILE A N 1
ATOM 1396 C CA . ILE A 1 176 ? 10.081 -5.190 -21.407 1.00 98.75 176 ILE A CA 1
ATOM 1397 C C . ILE A 1 176 ? 11.164 -4.251 -20.891 1.00 98.75 176 ILE A C 1
ATOM 1399 O O . ILE A 1 176 ? 12.319 -4.321 -21.312 1.00 98.75 176 ILE A O 1
ATOM 1403 N N . GLY A 1 177 ? 10.794 -3.356 -19.982 1.00 98.56 177 GLY A N 1
ATOM 1404 C CA . GLY A 1 177 ? 11.747 -2.519 -19.270 1.00 98.56 177 GLY A CA 1
ATOM 1405 C C . GLY A 1 177 ? 12.426 -3.280 -18.136 1.00 98.56 177 GLY A C 1
ATOM 1406 O O . GLY A 1 177 ? 11.929 -4.296 -17.640 1.00 98.56 177 GLY A O 1
ATOM 1407 N N . HIS A 1 178 ? 13.554 -2.768 -17.665 1.00 98.25 178 HIS A N 1
ATOM 1408 C CA . HIS A 1 178 ? 14.169 -3.270 -16.438 1.00 98.25 178 HIS A CA 1
ATOM 1409 C C . HIS A 1 178 ? 13.273 -3.041 -15.209 1.00 98.25 178 HIS A C 1
ATOM 1411 O O . HIS A 1 178 ? 13.243 -3.863 -14.286 1.00 98.25 178 HIS A O 1
ATOM 1417 N N . SER A 1 179 ? 12.487 -1.964 -15.220 1.00 96.19 179 SER A N 1
ATOM 1418 C CA . SER A 1 179 ? 11.466 -1.683 -14.214 1.00 96.19 179 SER A CA 1
ATOM 1419 C C . SER A 1 179 ? 10.398 -2.772 -14.133 1.00 96.19 179 SER A C 1
ATOM 1421 O O . SER A 1 179 ? 9.932 -3.089 -13.041 1.00 96.19 179 SER A O 1
ATOM 1423 N N . ASP A 1 180 ? 10.058 -3.424 -15.245 1.00 98.44 180 ASP A N 1
ATOM 1424 C CA . ASP A 1 180 ? 9.028 -4.464 -15.253 1.00 98.44 180 ASP A CA 1
ATOM 1425 C C . ASP A 1 180 ? 9.467 -5.732 -14.519 1.00 98.44 180 ASP A C 1
ATOM 1427 O O . ASP A 1 180 ? 8.695 -6.375 -13.802 1.00 98.44 180 ASP A O 1
ATOM 1431 N N . ILE A 1 181 ? 10.745 -6.074 -14.663 1.00 98.12 181 ILE A N 1
ATOM 1432 C CA . ILE A 1 181 ? 11.323 -7.306 -14.119 1.00 98.12 181 ILE A CA 1
ATOM 1433 C C . ILE A 1 181 ? 11.908 -7.119 -12.721 1.00 98.12 181 ILE A C 1
ATOM 1435 O O . ILE A 1 181 ? 12.330 -8.088 -12.079 1.00 98.12 181 ILE A O 1
ATOM 1439 N N . SER A 1 182 ? 12.032 -5.870 -12.272 1.00 93.81 182 SER A N 1
ATOM 1440 C CA . SER A 1 182 ? 12.630 -5.470 -10.994 1.00 93.81 182 SER A CA 1
ATOM 1441 C C . SER A 1 182 ? 12.000 -4.186 -10.426 1.00 93.81 182 SER A C 1
ATOM 1443 O O . SER A 1 182 ? 12.732 -3.262 -10.068 1.00 93.81 182 SER A O 1
ATOM 1445 N N . PRO A 1 183 ? 10.665 -4.129 -10.262 1.00 90.94 183 PRO A N 1
ATOM 1446 C CA . PRO A 1 183 ? 9.934 -2.892 -9.956 1.00 90.94 183 PRO A CA 1
ATOM 1447 C C . PRO A 1 183 ? 10.367 -2.225 -8.645 1.00 90.94 183 PRO A C 1
ATOM 1449 O O . PRO A 1 183 ? 10.497 -1.008 -8.574 1.00 90.94 183 PRO A O 1
ATOM 1452 N N . SER A 1 184 ? 10.703 -3.011 -7.617 1.00 83.69 184 SER A N 1
ATOM 1453 C CA . SER A 1 184 ? 11.203 -2.486 -6.335 1.00 83.69 184 SER A CA 1
ATOM 1454 C C . SER A 1 184 ? 12.665 -2.029 -6.358 1.00 83.69 184 SER A C 1
ATOM 1456 O O . SER A 1 184 ? 13.204 -1.653 -5.321 1.00 83.69 184 SER A O 1
ATOM 1458 N N . ARG A 1 185 ? 13.354 -2.096 -7.503 1.00 85.19 185 ARG A N 1
ATOM 1459 C CA . ARG A 1 185 ? 14.788 -1.777 -7.615 1.00 85.19 185 ARG A CA 1
ATOM 1460 C C . ARG A 1 185 ? 15.112 -0.848 -8.778 1.00 85.19 185 ARG A C 1
ATOM 1462 O O . ARG A 1 185 ? 16.114 -0.152 -8.682 1.00 85.19 185 ARG A O 1
ATOM 1469 N N . LYS A 1 186 ? 14.326 -0.872 -9.854 1.00 88.62 186 LYS A N 1
ATOM 1470 C CA . LYS A 1 186 ? 14.676 -0.273 -11.143 1.00 88.62 186 LYS A CA 1
ATOM 1471 C C . LYS A 1 186 ? 13.536 0.555 -11.707 1.00 88.62 186 LYS A C 1
ATOM 1473 O O . LYS A 1 186 ? 12.391 0.120 -11.612 1.00 88.62 186 LYS A O 1
ATOM 1478 N N . ASN A 1 187 ? 13.841 1.723 -12.272 1.00 90.50 187 ASN A N 1
ATOM 1479 C CA . ASN A 1 187 ? 12.861 2.586 -12.936 1.00 90.50 187 ASN A CA 1
ATOM 1480 C C . ASN A 1 187 ? 13.130 2.827 -14.432 1.00 90.50 187 ASN A C 1
ATOM 1482 O O . ASN A 1 187 ? 12.374 3.550 -15.079 1.00 90.50 187 ASN A O 1
ATOM 1486 N N . ASP A 1 188 ? 14.160 2.199 -14.990 1.00 94.00 188 ASP A N 1
ATOM 1487 C CA . ASP A 1 188 ? 14.542 2.261 -16.395 1.00 94.00 188 ASP A CA 1
ATOM 1488 C C . ASP A 1 188 ? 13.704 1.321 -17.291 1.00 94.00 188 ASP A C 1
ATOM 1490 O O . ASP A 1 188 ? 13.292 0.244 -16.849 1.00 94.00 188 ASP A O 1
ATOM 1494 N N . PRO A 1 189 ? 13.392 1.717 -18.544 1.00 96.81 189 PRO A N 1
ATOM 1495 C CA . PRO A 1 189 ? 13.839 2.923 -19.259 1.00 96.81 189 PRO A CA 1
ATOM 1496 C C . PRO A 1 189 ? 13.002 4.189 -18.956 1.00 96.81 189 PRO A C 1
ATOM 1498 O O . PRO A 1 189 ? 13.174 5.229 -19.593 1.00 96.81 189 PRO A O 1
ATOM 1501 N N . GLY A 1 190 ? 12.117 4.137 -17.960 1.00 92.88 190 GLY A N 1
ATOM 1502 C CA . GLY A 1 190 ? 11.375 5.293 -17.459 1.00 92.88 190 GLY A CA 1
ATOM 1503 C C . GLY A 1 190 ? 10.170 5.715 -18.311 1.00 92.88 190 GLY A C 1
ATOM 1504 O O . GLY A 1 190 ? 9.950 5.210 -19.411 1.00 92.88 190 GLY A O 1
ATOM 1505 N N . PRO A 1 191 ? 9.368 6.672 -17.811 1.00 94.12 191 PRO A N 1
ATOM 1506 C CA . PRO A 1 191 ? 8.096 7.067 -18.425 1.00 94.12 191 PRO A CA 1
ATOM 1507 C C . PRO A 1 191 ? 8.231 7.881 -19.717 1.00 94.12 191 PRO A C 1
ATOM 1509 O O . PRO A 1 191 ? 7.240 8.137 -20.389 1.00 94.12 191 PRO A O 1
ATOM 1512 N N . ARG A 1 192 ? 9.434 8.345 -20.069 1.00 95.31 192 ARG A N 1
ATOM 1513 C CA . ARG A 1 192 ? 9.675 9.052 -21.339 1.00 95.31 192 ARG A CA 1
ATOM 1514 C C . ARG A 1 192 ? 10.055 8.117 -22.480 1.00 95.31 192 ARG A C 1
ATOM 1516 O O . ARG A 1 192 ? 10.181 8.579 -23.611 1.00 95.31 192 ARG A O 1
ATOM 1523 N N . PHE A 1 193 ? 10.241 6.831 -22.194 1.00 97.94 193 PHE A N 1
ATOM 1524 C CA . PHE A 1 193 ? 10.565 5.851 -23.212 1.00 97.94 193 PHE A CA 1
ATOM 1525 C C . PHE A 1 193 ? 9.346 5.596 -24.124 1.00 97.94 193 PHE A C 1
ATOM 1527 O O . PHE A 1 193 ? 8.244 5.364 -23.616 1.00 97.94 193 PHE A O 1
ATOM 1534 N N . PRO A 1 194 ? 9.493 5.646 -25.461 1.00 97.69 194 PRO A N 1
ATOM 1535 C CA . PRO A 1 194 ? 8.357 5.682 -26.380 1.00 97.69 194 PRO A CA 1
ATOM 1536 C C . PRO A 1 194 ? 7.822 4.278 -26.718 1.00 97.69 194 PRO A C 1
ATOM 1538 O O . PRO A 1 194 ? 7.799 3.863 -27.876 1.00 97.69 194 PRO A O 1
ATOM 1541 N N . TRP A 1 195 ? 7.334 3.548 -25.711 1.00 98.44 195 TRP A N 1
ATOM 1542 C CA . TRP A 1 195 ? 6.799 2.184 -25.861 1.00 98.44 195 TRP A CA 1
ATOM 1543 C C . TRP A 1 195 ? 5.750 2.049 -26.973 1.00 98.44 195 TRP A C 1
ATOM 1545 O O . TRP A 1 195 ? 5.810 1.117 -27.773 1.00 98.44 195 TRP A O 1
ATOM 1555 N N . TYR A 1 196 ? 4.824 3.007 -27.077 1.00 97.75 196 TYR A N 1
ATOM 1556 C CA . TYR A 1 196 ? 3.795 2.983 -28.118 1.00 97.75 196 TYR A CA 1
ATOM 1557 C C . TYR A 1 196 ? 4.378 3.111 -29.535 1.00 97.75 196 TYR A C 1
ATOM 1559 O O . TYR A 1 196 ? 3.913 2.436 -30.450 1.00 97.75 196 TYR A O 1
ATOM 1567 N N . GLN A 1 197 ? 5.430 3.917 -29.719 1.00 98.31 197 GLN A N 1
ATOM 1568 C CA . GLN A 1 197 ? 6.109 4.055 -31.012 1.00 98.31 197 GLN A CA 1
ATOM 1569 C C . GLN A 1 197 ? 6.786 2.742 -31.425 1.00 98.31 197 GLN A C 1
ATOM 1571 O O . GLN A 1 197 ? 6.715 2.355 -32.592 1.00 98.31 197 GLN A O 1
ATOM 1576 N N . LEU A 1 198 ? 7.401 2.026 -30.477 1.00 98.62 198 LEU A N 1
ATOM 1577 C CA . LEU A 1 198 ? 7.962 0.695 -30.725 1.00 98.62 198 LEU A CA 1
ATOM 1578 C C . LEU A 1 198 ? 6.861 -0.303 -31.111 1.00 98.62 198 LEU A C 1
ATOM 1580 O O . LEU A 1 198 ? 6.996 -1.000 -32.117 1.00 98.62 198 LEU A O 1
ATOM 1584 N N . TYR A 1 199 ? 5.739 -0.311 -30.386 1.00 98.56 199 TYR A N 1
ATOM 1585 C CA . TYR A 1 199 ? 4.592 -1.167 -30.703 1.00 98.56 199 TYR A CA 1
ATOM 1586 C C . TYR A 1 199 ? 4.051 -0.916 -32.119 1.00 98.56 199 TYR A C 1
ATOM 1588 O O . TYR A 1 199 ? 3.800 -1.870 -32.856 1.00 98.56 199 TYR A O 1
ATOM 1596 N N . GLN A 1 200 ? 3.941 0.348 -32.544 1.00 98.38 200 GLN A N 1
ATOM 1597 C CA . GLN A 1 200 ? 3.535 0.699 -33.912 1.00 98.38 200 GLN A CA 1
ATOM 1598 C C . GLN A 1 200 ? 4.486 0.140 -34.985 1.00 98.38 200 GLN A C 1
ATOM 1600 O O . GLN A 1 200 ? 4.069 -0.069 -36.122 1.00 98.38 200 GLN A O 1
ATOM 1605 N N . ASN A 1 201 ? 5.735 -0.156 -34.616 1.00 98.50 201 ASN A N 1
ATOM 1606 C CA . ASN A 1 201 ? 6.744 -0.794 -35.461 1.00 98.50 201 ASN A CA 1
ATOM 1607 C C . ASN A 1 201 ? 6.858 -2.315 -35.229 1.00 98.50 201 ASN A C 1
ATOM 1609 O O . ASN A 1 201 ? 7.841 -2.936 -35.640 1.00 98.50 201 ASN A O 1
ATOM 1613 N N . GLY A 1 202 ? 5.858 -2.929 -34.587 1.00 98.00 202 GLY A N 1
ATOM 1614 C CA . GLY A 1 202 ? 5.791 -4.371 -34.340 1.00 98.00 202 GLY A CA 1
ATOM 1615 C C . GLY A 1 202 ? 6.664 -4.863 -33.182 1.00 98.00 202 GLY A C 1
ATOM 1616 O O . GLY A 1 202 ? 6.907 -6.064 -33.080 1.00 98.00 202 GLY A O 1
ATOM 1617 N N . ILE A 1 203 ? 7.144 -3.963 -32.319 1.00 98.75 203 ILE A N 1
ATOM 1618 C CA . ILE A 1 203 ? 8.042 -4.283 -31.206 1.00 98.75 203 ILE A CA 1
ATOM 1619 C C . ILE A 1 203 ? 7.304 -4.117 -29.876 1.00 98.75 203 ILE A C 1
ATOM 1621 O O . ILE A 1 203 ? 6.956 -3.010 -29.474 1.00 98.75 203 ILE A O 1
ATOM 1625 N N . GLY A 1 204 ? 7.131 -5.219 -29.150 1.00 98.44 204 GLY A N 1
ATOM 1626 C CA . GLY A 1 204 ? 6.529 -5.209 -27.818 1.00 98.44 204 GLY A CA 1
ATOM 1627 C C . GLY A 1 204 ? 5.001 -5.193 -27.800 1.00 98.44 204 GLY A C 1
ATOM 1628 O O . GLY A 1 204 ? 4.333 -5.261 -28.833 1.00 98.44 204 GLY A O 1
ATOM 1629 N N . ALA A 1 205 ? 4.441 -5.198 -26.593 1.00 98.62 205 ALA A N 1
ATOM 1630 C CA . ALA A 1 205 ? 3.006 -5.301 -26.354 1.00 98.62 205 ALA A CA 1
ATOM 1631 C C . ALA A 1 205 ? 2.354 -3.929 -26.137 1.00 98.62 205 ALA A C 1
ATOM 1633 O O . ALA A 1 205 ? 2.936 -3.047 -25.514 1.00 98.62 205 ALA A O 1
ATOM 1634 N N . TRP A 1 206 ? 1.106 -3.781 -26.586 1.00 98.62 206 TRP A N 1
ATOM 1635 C CA . TRP A 1 206 ? 0.268 -2.623 -26.271 1.00 98.62 206 TRP A CA 1
ATOM 1636 C C . TRP A 1 206 ? -1.216 -3.004 -26.246 1.00 98.62 206 TRP A C 1
ATOM 1638 O O . TRP A 1 206 ? -1.637 -3.998 -26.846 1.00 98.62 206 TRP A O 1
ATOM 1648 N N . TYR A 1 207 ? -2.025 -2.227 -25.534 1.00 97.62 207 TYR A N 1
ATOM 1649 C CA . TYR A 1 207 ? -3.472 -2.433 -25.451 1.00 97.62 207 TYR A CA 1
ATOM 1650 C C . TYR A 1 207 ? -4.214 -1.723 -26.588 1.00 97.62 207 TYR A C 1
ATOM 1652 O O . TYR A 1 207 ? -3.708 -0.779 -27.184 1.00 97.62 207 TYR A O 1
ATOM 1660 N N . GLU A 1 208 ? -5.446 -2.150 -26.854 1.00 95.56 208 GLU A N 1
ATOM 1661 C CA . GLU A 1 208 ? -6.365 -1.428 -27.739 1.00 95.56 208 GLU A CA 1
ATOM 1662 C C . GLU A 1 208 ? -7.291 -0.531 -26.910 1.00 95.56 208 GLU A C 1
ATOM 1664 O O . GLU A 1 208 ? -7.864 -0.983 -25.913 1.00 95.56 208 GLU A O 1
ATOM 1669 N N . GLN A 1 209 ? -7.455 0.731 -27.320 1.00 94.69 209 GLN A N 1
ATOM 1670 C CA . GLN A 1 209 ? -8.209 1.722 -26.540 1.00 94.69 209 GLN A CA 1
ATOM 1671 C C . GLN A 1 209 ? -9.676 1.311 -26.335 1.00 94.69 209 GLN A C 1
ATOM 1673 O O . GLN A 1 209 ? -10.169 1.396 -25.216 1.00 94.69 209 GLN A O 1
ATOM 1678 N N . GLU A 1 210 ? -10.340 0.753 -27.355 1.00 94.69 210 GLU A N 1
ATOM 1679 C CA . GLU A 1 210 ? -11.714 0.232 -27.226 1.00 94.69 210 GLU A CA 1
ATOM 1680 C C . GLU A 1 210 ? -11.842 -0.843 -26.136 1.00 94.69 210 GLU A C 1
ATOM 1682 O O . GLU A 1 210 ? -12.858 -0.923 -25.447 1.00 94.69 210 GLU A O 1
ATOM 1687 N N . THR A 1 211 ? -10.809 -1.671 -25.947 1.00 95.69 211 THR A N 1
ATOM 1688 C CA . THR A 1 211 ? -10.830 -2.718 -24.915 1.00 95.69 211 THR A CA 1
ATOM 1689 C C . THR A 1 211 ? -10.639 -2.119 -23.521 1.00 95.69 211 THR A C 1
ATOM 1691 O O . THR A 1 211 ? -11.269 -2.574 -22.568 1.00 95.69 211 THR A O 1
ATOM 1694 N N . VAL A 1 212 ? -9.822 -1.068 -23.390 1.00 93.38 212 VAL A N 1
ATOM 1695 C CA . VAL A 1 212 ? -9.714 -0.304 -22.136 1.00 93.38 212 VAL A CA 1
ATOM 1696 C C . VAL A 1 212 ? -11.048 0.357 -21.799 1.00 93.38 212 VAL A C 1
ATOM 1698 O O . VAL A 1 212 ? -11.511 0.232 -20.668 1.00 93.38 212 VAL A O 1
ATOM 1701 N N . ASP A 1 213 ? -11.694 0.998 -22.773 1.00 82.75 213 ASP A N 1
ATOM 1702 C CA . ASP A 1 213 ? -12.982 1.672 -22.584 1.00 82.75 213 ASP A CA 1
ATOM 1703 C C . ASP A 1 213 ? -14.083 0.682 -22.171 1.00 82.75 213 ASP A C 1
ATOM 1705 O O . ASP A 1 213 ? -14.860 0.964 -21.254 1.00 82.75 213 ASP A O 1
ATOM 1709 N N . LYS A 1 214 ? -14.091 -0.521 -22.764 1.00 90.44 214 LYS A N 1
ATOM 1710 C CA . LYS A 1 214 ? -14.953 -1.636 -22.345 1.00 90.44 214 LYS A CA 1
ATOM 1711 C C . LYS A 1 214 ? -14.743 -1.986 -20.866 1.00 90.44 214 LYS A C 1
ATOM 1713 O O . LYS A 1 214 ? -15.704 -1.989 -20.104 1.00 90.44 214 LYS A O 1
ATOM 1718 N N . TYR A 1 215 ? -13.505 -2.237 -20.432 1.00 87.94 215 TYR A N 1
ATOM 1719 C CA . TYR A 1 215 ? -13.240 -2.597 -19.032 1.00 87.94 215 TYR A CA 1
ATOM 1720 C C . TYR A 1 215 ? -13.497 -1.438 -18.057 1.00 87.94 215 TYR A C 1
ATOM 1722 O O . TYR A 1 215 ? -13.950 -1.670 -16.938 1.00 87.94 215 TYR A O 1
ATOM 1730 N N . LEU A 1 216 ? -13.275 -0.186 -18.467 1.00 77.44 216 LEU A N 1
ATOM 1731 C CA . LEU A 1 216 ? -13.682 0.989 -17.687 1.00 77.44 216 LEU A CA 1
ATOM 1732 C C . LEU A 1 216 ? -15.196 1.013 -17.457 1.00 77.44 216 LEU A C 1
ATOM 1734 O O . LEU A 1 216 ? -15.645 1.303 -16.345 1.00 77.44 216 LEU A O 1
ATOM 1738 N N . GLN A 1 217 ? -15.977 0.698 -18.492 1.00 70.38 217 GLN A N 1
ATOM 1739 C CA . GLN A 1 217 ? -17.428 0.609 -18.395 1.00 70.38 217 GLN A CA 1
ATOM 1740 C C . GLN A 1 217 ? -17.859 -0.552 -17.493 1.00 70.38 217 GLN A C 1
ATOM 1742 O O . GLN A 1 217 ? -18.664 -0.336 -16.582 1.00 70.38 217 GLN A O 1
ATOM 1747 N N . ASP A 1 218 ? -17.297 -1.745 -17.689 1.00 75.12 218 ASP A N 1
ATOM 1748 C CA . ASP A 1 218 ? -17.627 -2.942 -16.907 1.00 75.12 218 ASP A CA 1
ATOM 1749 C C . ASP A 1 218 ? -17.335 -2.733 -15.408 1.00 75.12 218 ASP A C 1
ATOM 1751 O O . ASP A 1 218 ? -18.145 -3.074 -14.545 1.00 75.12 218 ASP A O 1
ATOM 1755 N N . PHE A 1 219 ? -16.224 -2.067 -15.080 1.00 82.00 219 PHE A N 1
ATOM 1756 C CA . PHE A 1 219 ? -15.782 -1.824 -13.701 1.00 82.00 219 PHE A CA 1
ATOM 1757 C C . PHE A 1 219 ? -16.376 -0.568 -13.046 1.00 82.00 219 PHE A C 1
ATOM 1759 O O . PHE A 1 219 ? -16.054 -0.256 -11.893 1.00 82.00 219 PHE A O 1
ATOM 1766 N N . SER A 1 220 ? -17.250 0.158 -13.749 1.00 67.12 220 SER A N 1
ATOM 1767 C CA . SER A 1 220 ? -17.832 1.421 -13.270 1.00 67.12 220 SER A CA 1
ATOM 1768 C C . SER A 1 220 ? -18.812 1.243 -12.105 1.00 67.12 220 SER A C 1
ATOM 1770 O O . SER A 1 220 ? -18.918 2.115 -11.241 1.00 67.12 220 SER A O 1
ATOM 1772 N N . LEU A 1 221 ? -19.531 0.114 -12.067 1.00 58.62 221 LEU A N 1
ATOM 1773 C CA . LEU A 1 221 ? -20.521 -0.182 -11.027 1.00 58.62 221 LEU A CA 1
ATOM 1774 C C . LEU A 1 221 ? -19.883 -0.790 -9.778 1.00 58.62 221 LEU A C 1
ATOM 1776 O O . LEU A 1 221 ? -20.252 -0.425 -8.660 1.00 58.62 221 LEU A O 1
ATOM 1780 N N . VAL A 1 222 ? -18.941 -1.713 -9.974 1.00 62.59 222 VAL A N 1
ATOM 1781 C CA . VAL A 1 222 ? -18.170 -2.361 -8.912 1.00 62.59 222 VAL A CA 1
ATOM 1782 C C . VAL A 1 222 ? -16.734 -2.499 -9.398 1.00 62.59 222 VAL A C 1
ATOM 1784 O O . VAL A 1 222 ? -16.446 -3.279 -10.299 1.00 62.59 222 VAL A O 1
ATOM 1787 N N . SER A 1 223 ? -15.817 -1.739 -8.812 1.00 74.88 223 SER A N 1
ATOM 1788 C CA . SER A 1 223 ? -14.406 -1.820 -9.190 1.00 74.88 223 SER A CA 1
ATOM 1789 C C . SER A 1 223 ? -13.781 -3.138 -8.704 1.00 74.88 223 SER A C 1
ATOM 1791 O O . SER A 1 223 ? -14.109 -3.578 -7.598 1.00 74.88 223 SER A O 1
ATOM 1793 N N . PRO A 1 224 ? -12.879 -3.769 -9.483 1.00 78.94 224 PRO A N 1
ATOM 1794 C CA . PRO A 1 224 ? -12.137 -4.946 -9.044 1.00 78.94 224 PRO A CA 1
ATOM 1795 C C . PRO A 1 224 ? -11.423 -4.718 -7.710 1.00 78.94 224 PRO A C 1
ATOM 1797 O O . PRO A 1 224 ? -10.841 -3.655 -7.481 1.00 78.94 224 PRO A O 1
ATOM 1800 N N . SER A 1 225 ? -11.442 -5.723 -6.832 1.00 81.06 225 SER A N 1
ATOM 1801 C CA . SER A 1 225 ? -10.706 -5.646 -5.570 1.00 81.06 225 SER A CA 1
ATOM 1802 C C . SER A 1 225 ? -9.193 -5.617 -5.803 1.00 81.06 225 SER A C 1
ATOM 1804 O O . SER A 1 225 ? -8.684 -6.046 -6.842 1.00 81.06 225 SER A O 1
ATOM 1806 N N . ILE A 1 226 ? -8.439 -5.164 -4.798 1.00 83.31 226 ILE A N 1
ATOM 1807 C CA . ILE A 1 226 ? -6.971 -5.120 -4.868 1.00 83.31 226 ILE A CA 1
ATOM 1808 C C . ILE A 1 226 ? -6.384 -6.516 -5.138 1.00 83.31 226 ILE A C 1
ATOM 1810 O O . ILE A 1 226 ? -5.452 -6.634 -5.929 1.00 83.31 226 ILE A O 1
ATOM 1814 N N . ASN A 1 227 ? -6.964 -7.576 -4.560 1.00 84.94 227 ASN A N 1
ATOM 1815 C CA . ASN A 1 227 ? -6.556 -8.959 -4.829 1.00 84.94 227 ASN A CA 1
ATOM 1816 C C . ASN A 1 227 ? -6.667 -9.309 -6.319 1.00 84.94 227 ASN A C 1
ATOM 1818 O O . ASN A 1 227 ? -5.743 -9.877 -6.901 1.00 84.94 227 ASN A O 1
ATOM 1822 N N . ILE A 1 228 ? -7.788 -8.947 -6.950 1.00 89.44 228 ILE A N 1
ATOM 1823 C CA . ILE A 1 228 ? -8.016 -9.192 -8.375 1.00 89.44 228 ILE A CA 1
ATOM 1824 C C . ILE A 1 228 ? -6.979 -8.451 -9.222 1.00 89.44 228 ILE A C 1
ATOM 1826 O O . ILE A 1 228 ? -6.399 -9.050 -10.126 1.00 89.44 228 ILE A O 1
ATOM 1830 N N . VAL A 1 229 ? -6.683 -7.187 -8.909 1.00 95.69 229 VAL A N 1
ATOM 1831 C CA . VAL A 1 229 ? -5.693 -6.410 -9.671 1.00 95.69 229 VAL A CA 1
ATOM 1832 C C . VAL A 1 229 ? -4.268 -6.929 -9.470 1.00 95.69 229 VAL A C 1
ATOM 1834 O O . VAL A 1 229 ? -3.538 -7.095 -10.446 1.00 95.69 229 VAL A O 1
ATOM 1837 N N . GLN A 1 230 ? -3.864 -7.252 -8.239 1.00 95.19 230 GLN A N 1
ATOM 1838 C CA . GLN A 1 230 ? -2.561 -7.876 -7.970 1.00 95.19 230 GLN A CA 1
ATOM 1839 C C . GLN A 1 230 ? -2.413 -9.186 -8.748 1.00 95.19 230 GLN A C 1
ATOM 1841 O O . GLN A 1 230 ? -1.371 -9.445 -9.354 1.00 95.19 230 GLN A O 1
ATOM 1846 N N . LYS A 1 231 ? -3.478 -9.995 -8.795 1.00 96.19 231 LYS A N 1
ATOM 1847 C CA . LYS A 1 231 ? -3.489 -11.227 -9.579 1.00 96.19 231 LYS A CA 1
ATOM 1848 C C . LYS A 1 231 ? -3.413 -10.961 -11.081 1.00 96.19 231 LYS A C 1
ATOM 1850 O O . LYS A 1 231 ? -2.719 -11.701 -11.774 1.00 96.19 231 LYS A O 1
ATOM 1855 N N . ALA A 1 232 ? -4.070 -9.910 -11.568 1.00 98.44 232 ALA A N 1
ATOM 1856 C CA . ALA A 1 232 ? -4.003 -9.477 -12.960 1.00 98.44 232 ALA A CA 1
ATOM 1857 C C . ALA A 1 232 ? -2.565 -9.115 -13.368 1.00 98.44 232 ALA A C 1
ATOM 1859 O O . ALA A 1 232 ? -2.051 -9.631 -14.359 1.00 98.44 232 ALA A O 1
ATOM 1860 N N . LEU A 1 233 ? -1.883 -8.305 -12.554 1.00 98.69 233 LEU A N 1
ATOM 1861 C CA . LEU A 1 233 ? -0.484 -7.917 -12.758 1.00 98.69 233 LEU A CA 1
ATOM 1862 C C . LEU A 1 233 ? 0.451 -9.139 -12.734 1.00 98.69 233 LEU A C 1
ATOM 1864 O O . LEU A 1 233 ? 1.301 -9.288 -13.616 1.00 98.69 233 LEU A O 1
ATOM 1868 N N . ALA A 1 234 ? 0.250 -10.065 -11.790 1.00 98.31 234 ALA A N 1
ATOM 1869 C CA . ALA A 1 234 ? 0.999 -11.324 -11.745 1.00 98.31 234 ALA A CA 1
ATOM 1870 C C . ALA A 1 234 ? 0.765 -12.193 -12.992 1.00 98.31 234 ALA A C 1
ATOM 1872 O O . ALA A 1 234 ? 1.692 -12.806 -13.518 1.00 98.31 234 ALA A O 1
ATOM 1873 N N . PHE A 1 235 ? -0.476 -12.258 -13.477 1.00 98.25 235 PHE A N 1
ATOM 1874 C CA . PHE A 1 235 ? -0.831 -12.982 -14.696 1.00 98.25 235 PHE A CA 1
ATOM 1875 C C . PHE A 1 235 ? -0.316 -12.327 -15.969 1.00 98.25 235 PHE A C 1
ATOM 1877 O O . PHE A 1 235 ? -0.137 -13.040 -16.958 1.00 98.25 235 PHE A O 1
ATOM 1884 N N . TYR A 1 236 ? -0.070 -11.021 -15.961 1.00 98.69 236 TYR A N 1
ATOM 1885 C CA . TYR A 1 236 ? 0.579 -10.358 -17.080 1.00 98.69 236 TYR A CA 1
ATOM 1886 C C . TYR A 1 236 ? 2.069 -10.714 -17.134 1.00 98.69 236 TYR A C 1
ATOM 1888 O O . TYR A 1 236 ? 2.552 -11.149 -18.178 1.00 98.69 236 TYR A O 1
ATOM 1896 N N . GLY A 1 237 ? 2.763 -10.636 -15.992 1.00 98.19 237 GLY A N 1
ATOM 1897 C CA . GLY A 1 237 ? 4.162 -11.065 -15.891 1.00 98.19 237 GLY A CA 1
ATOM 1898 C C . GLY A 1 237 ? 4.918 -10.636 -14.629 1.00 98.19 237 GLY A C 1
ATOM 1899 O O . GLY A 1 237 ? 5.988 -11.186 -14.366 1.00 98.19 237 GLY A O 1
ATOM 1900 N N . TYR A 1 238 ? 4.384 -9.708 -13.828 1.00 98.56 238 TYR A N 1
ATOM 1901 C CA . TYR A 1 238 ? 5.097 -9.121 -12.687 1.00 98.56 238 TYR A CA 1
ATOM 1902 C C . TYR A 1 238 ? 5.282 -10.094 -11.513 1.00 98.56 238 TYR A C 1
ATOM 1904 O O . TYR A 1 238 ? 4.428 -10.932 -11.217 1.00 98.56 238 TYR A O 1
ATOM 1912 N N . ASN A 1 239 ? 6.378 -9.928 -10.768 1.00 96.69 239 ASN A N 1
ATOM 1913 C CA . ASN A 1 239 ? 6.618 -10.652 -9.517 1.00 96.69 239 ASN A CA 1
ATOM 1914 C C . ASN A 1 239 ? 5.877 -10.005 -8.342 1.00 96.69 239 ASN A C 1
ATOM 1916 O O . ASN A 1 239 ? 6.483 -9.315 -7.523 1.00 96.69 239 ASN A O 1
ATOM 1920 N N . ILE A 1 240 ? 4.567 -10.215 -8.270 1.00 95.00 240 ILE A N 1
ATOM 1921 C CA . ILE A 1 240 ? 3.715 -9.633 -7.234 1.00 95.00 240 ILE A CA 1
ATOM 1922 C C . ILE A 1 240 ? 2.922 -10.712 -6.500 1.00 95.00 240 ILE A C 1
ATOM 1924 O O . ILE A 1 240 ? 2.369 -11.638 -7.097 1.00 95.00 240 ILE A O 1
ATOM 1928 N N . LYS A 1 241 ? 2.883 -10.598 -5.173 1.00 91.44 241 LYS A N 1
ATOM 1929 C CA . LYS A 1 241 ? 2.062 -11.418 -4.287 1.00 91.44 241 LYS A CA 1
ATOM 1930 C C . LYS A 1 241 ? 0.681 -10.797 -4.137 1.00 91.44 241 LYS A C 1
ATOM 1932 O O . LYS A 1 241 ? 0.528 -9.586 -4.043 1.00 91.44 241 LYS A O 1
ATOM 1937 N N . GLU A 1 242 ? -0.309 -11.668 -4.047 1.00 88.75 242 GLU A N 1
ATOM 1938 C CA . GLU A 1 242 ? -1.698 -11.299 -3.827 1.00 88.75 242 GLU A CA 1
ATOM 1939 C C . GLU A 1 242 ? -1.953 -11.148 -2.317 1.00 88.75 242 GLU A C 1
ATOM 1941 O O . GLU A 1 242 ? -2.131 -12.136 -1.607 1.00 88.75 242 GLU A O 1
ATOM 1946 N N . THR A 1 243 ? -1.855 -9.920 -1.808 1.00 79.06 243 THR A N 1
ATOM 1947 C CA . THR A 1 243 ? -1.983 -9.589 -0.377 1.00 79.06 243 THR A CA 1
ATOM 1948 C C . THR A 1 243 ? -3.323 -8.943 -0.029 1.00 79.06 243 THR A C 1
ATOM 1950 O O . THR A 1 243 ? -3.689 -8.892 1.143 1.00 79.06 243 THR A O 1
ATOM 1953 N N . GLY A 1 244 ? -4.056 -8.440 -1.024 1.00 71.81 244 GLY A N 1
ATOM 1954 C CA . GLY A 1 244 ? -5.364 -7.803 -0.856 1.00 71.81 244 GLY A CA 1
ATOM 1955 C C . GLY A 1 244 ? -5.323 -6.379 -0.321 1.00 71.81 244 GLY A C 1
ATOM 1956 O O . GLY A 1 244 ? -6.371 -5.761 -0.148 1.00 71.81 244 GLY A O 1
ATOM 1957 N N . ILE A 1 245 ? -4.126 -5.841 -0.102 1.00 69.44 245 ILE A N 1
ATOM 1958 C CA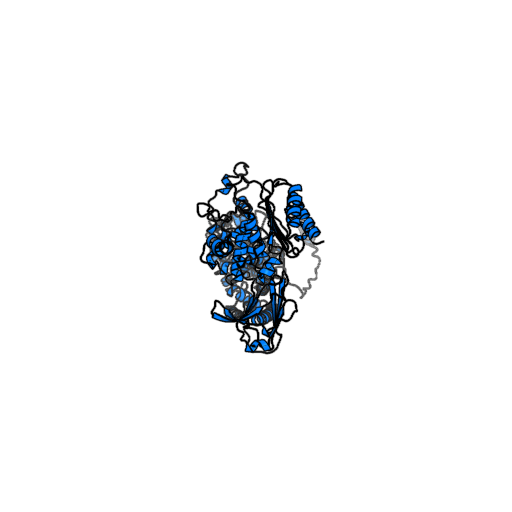 . ILE A 1 245 ? -3.885 -4.469 0.334 1.00 69.44 245 ILE A CA 1
ATOM 1959 C C . ILE A 1 245 ? -2.913 -3.791 -0.633 1.00 69.44 245 ILE A C 1
ATOM 1961 O O . ILE A 1 245 ? -2.060 -4.446 -1.225 1.00 69.44 245 ILE A O 1
ATOM 1965 N N . LEU A 1 246 ? -3.024 -2.471 -0.793 1.00 67.06 246 LEU A N 1
ATOM 1966 C CA . LEU A 1 246 ? -2.086 -1.671 -1.589 1.00 67.06 246 LEU A CA 1
ATOM 1967 C C . LEU A 1 246 ? -0.764 -1.485 -0.821 1.00 67.06 246 LEU A C 1
ATOM 1969 O O . LEU A 1 246 ? -0.463 -0.404 -0.308 1.00 67.06 246 LEU A O 1
ATOM 1973 N N . ASP A 1 247 ? -0.009 -2.571 -0.682 1.00 68.50 247 ASP A N 1
ATOM 1974 C CA . ASP A 1 247 ? 1.320 -2.590 -0.068 1.00 68.50 247 ASP A CA 1
ATOM 1975 C C . ASP A 1 247 ? 2.398 -1.959 -0.975 1.00 68.50 247 ASP A C 1
ATOM 1977 O O . ASP A 1 247 ? 2.136 -1.587 -2.121 1.00 68.50 247 ASP A O 1
ATOM 1981 N N . SER A 1 248 ? 3.623 -1.813 -0.456 1.00 73.62 248 SER A N 1
ATOM 1982 C CA . SER A 1 248 ? 4.732 -1.182 -1.189 1.00 73.62 248 SER A CA 1
ATOM 1983 C C . SER A 1 248 ? 5.078 -1.920 -2.483 1.00 73.62 248 SER A C 1
ATOM 1985 O O . SER A 1 248 ? 5.273 -1.290 -3.515 1.00 73.62 248 SER A O 1
ATOM 1987 N N . GLN A 1 249 ? 5.052 -3.255 -2.458 1.00 85.19 249 GLN A N 1
ATOM 1988 C CA . GLN A 1 249 ? 5.254 -4.098 -3.639 1.00 85.19 249 GLN A CA 1
ATOM 1989 C C . GLN A 1 249 ? 4.246 -3.748 -4.744 1.00 85.19 249 GLN A C 1
ATOM 1991 O O . GLN A 1 249 ? 4.588 -3.714 -5.923 1.00 85.19 249 GLN A O 1
ATOM 1996 N N . THR A 1 250 ? 2.994 -3.497 -4.357 1.00 85.25 250 THR A N 1
ATOM 1997 C CA . THR A 1 250 ? 1.922 -3.189 -5.297 1.00 85.25 250 THR A CA 1
ATOM 1998 C C . THR A 1 250 ? 2.142 -1.816 -5.904 1.00 85.25 250 THR A C 1
ATOM 2000 O O . THR A 1 250 ? 2.002 -1.666 -7.109 1.00 85.25 250 THR A O 1
ATOM 2003 N N . GLN A 1 251 ? 2.550 -0.834 -5.101 1.00 83.50 251 GLN A N 1
ATOM 2004 C CA . GLN A 1 251 ? 2.869 0.514 -5.582 1.00 83.50 251 GLN A CA 1
ATOM 2005 C C . GLN A 1 251 ? 4.073 0.527 -6.530 1.00 83.50 251 GLN A C 1
ATOM 2007 O O . GLN A 1 251 ? 4.009 1.165 -7.580 1.00 83.50 251 GLN A O 1
ATOM 2012 N N . ASP A 1 252 ? 5.143 -0.204 -6.205 1.00 84.62 252 ASP A N 1
ATOM 2013 C CA . ASP A 1 252 ? 6.316 -0.341 -7.076 1.00 84.62 252 ASP A CA 1
ATOM 2014 C C . ASP A 1 252 ? 5.919 -0.934 -8.439 1.00 84.62 252 ASP A C 1
ATOM 2016 O O . ASP A 1 252 ? 6.274 -0.403 -9.490 1.00 84.62 252 ASP A O 1
ATOM 2020 N N . VAL A 1 253 ? 5.128 -2.014 -8.430 1.00 95.31 253 VAL A N 1
ATOM 2021 C CA . VAL A 1 253 ? 4.636 -2.667 -9.653 1.00 95.31 253 VAL A CA 1
ATOM 2022 C C . VAL A 1 253 ? 3.702 -1.751 -10.440 1.00 95.31 253 VAL A C 1
ATOM 2024 O O . VAL A 1 253 ? 3.819 -1.683 -11.659 1.00 95.31 253 VAL A O 1
ATOM 2027 N N . LEU A 1 254 ? 2.800 -1.026 -9.773 1.00 94.31 254 LEU A N 1
ATOM 2028 C CA . LEU A 1 254 ? 1.922 -0.052 -10.428 1.00 94.31 254 LEU A CA 1
ATOM 2029 C C . LEU A 1 254 ? 2.729 1.079 -11.069 1.00 94.31 254 LEU A C 1
ATOM 2031 O O . LEU A 1 254 ? 2.399 1.497 -12.174 1.00 94.31 254 LEU A O 1
ATOM 2035 N N . SER A 1 255 ? 3.799 1.539 -10.419 1.00 91.31 255 SER A N 1
ATOM 2036 C CA . SER A 1 255 ? 4.667 2.595 -10.949 1.00 91.31 255 SER A CA 1
ATOM 2037 C C . SER A 1 255 ? 5.438 2.120 -12.183 1.00 91.31 255 SER A C 1
ATOM 2039 O O . SER A 1 255 ? 5.476 2.829 -13.191 1.00 91.31 255 SER A O 1
ATOM 2041 N N . ALA A 1 256 ? 5.991 0.902 -12.148 1.00 95.50 256 ALA A N 1
ATOM 2042 C CA . ALA A 1 256 ? 6.633 0.280 -13.307 1.00 95.50 256 ALA A CA 1
ATOM 2043 C C . ALA A 1 256 ? 5.637 0.082 -14.461 1.00 95.50 256 ALA A C 1
ATOM 2045 O O . ALA A 1 256 ? 5.877 0.543 -15.577 1.00 95.50 256 ALA A O 1
ATOM 2046 N N . PHE A 1 257 ? 4.469 -0.494 -14.163 1.00 98.12 257 PHE A N 1
ATOM 2047 C CA . PHE A 1 257 ? 3.399 -0.718 -15.132 1.00 98.12 257 PHE A CA 1
ATOM 2048 C C . PHE A 1 257 ? 2.923 0.582 -15.786 1.00 98.12 257 PHE A C 1
ATOM 2050 O O . PHE A 1 257 ? 2.805 0.659 -17.007 1.00 98.12 257 PHE A O 1
ATOM 2057 N N . GLN A 1 258 ? 2.677 1.627 -14.996 1.00 96.81 258 GLN A N 1
ATOM 2058 C CA . GLN A 1 258 ? 2.292 2.935 -15.520 1.00 96.81 258 GLN A CA 1
ATOM 2059 C C . GLN A 1 258 ? 3.423 3.567 -16.333 1.00 96.81 258 GLN A C 1
ATOM 2061 O O . GLN A 1 258 ? 3.150 4.120 -17.389 1.00 96.81 258 GLN A O 1
ATOM 2066 N N . SER A 1 259 ? 4.688 3.442 -15.916 1.00 95.31 259 SER A N 1
ATOM 2067 C CA . SER A 1 259 ? 5.822 3.930 -16.719 1.00 95.31 259 SER A CA 1
ATOM 2068 C C . SER A 1 259 ? 5.871 3.283 -18.104 1.00 95.31 259 SER A C 1
ATOM 2070 O O . SER A 1 259 ? 6.262 3.942 -19.063 1.00 95.31 259 SER A O 1
ATOM 2072 N N . HIS A 1 260 ? 5.452 2.021 -18.216 1.00 98.31 260 HIS A N 1
ATOM 2073 C CA . HIS A 1 260 ? 5.407 1.304 -19.482 1.00 98.31 260 HIS A CA 1
ATOM 2074 C C . HIS A 1 260 ? 4.155 1.662 -20.302 1.00 98.31 260 HIS A C 1
ATOM 2076 O O . HIS A 1 260 ? 4.262 2.105 -21.443 1.00 98.31 260 HIS A O 1
ATOM 2082 N N . PHE A 1 261 ? 2.957 1.505 -19.731 1.00 98.44 261 PHE A N 1
ATOM 2083 C CA . PHE A 1 261 ? 1.692 1.513 -20.485 1.00 98.44 261 PHE A CA 1
ATOM 2084 C C . PHE A 1 261 ? 0.858 2.795 -20.325 1.00 98.44 261 PHE A C 1
ATOM 2086 O O . PHE A 1 261 ? -0.029 3.068 -21.136 1.00 98.44 261 PHE A O 1
ATOM 2093 N N . LEU A 1 262 ? 1.113 3.593 -19.285 1.00 96.44 262 LEU A N 1
ATOM 2094 C CA . LEU A 1 262 ? 0.380 4.826 -18.962 1.00 96.44 262 LEU A CA 1
ATOM 2095 C C . LEU A 1 262 ? 1.341 5.973 -18.581 1.00 96.44 262 LEU A C 1
ATOM 2097 O O . LEU A 1 262 ? 1.197 6.571 -17.509 1.00 96.44 262 LEU A O 1
ATOM 2101 N N . PRO A 1 263 ? 2.328 6.310 -19.435 1.00 91.62 263 PRO A N 1
ATOM 2102 C CA . PRO A 1 263 ? 3.444 7.187 -19.065 1.00 91.62 263 PRO A CA 1
ATOM 2103 C C . PRO A 1 263 ? 3.035 8.620 -18.690 1.00 91.62 263 PRO A C 1
ATOM 2105 O O . PRO A 1 263 ? 3.780 9.330 -18.018 1.00 91.62 263 PRO A O 1
ATOM 2108 N N . THR A 1 264 ? 1.838 9.061 -19.086 1.00 85.94 264 THR A N 1
ATOM 2109 C CA . THR A 1 264 ? 1.286 10.373 -18.714 1.00 85.94 264 THR A CA 1
ATOM 2110 C C . THR A 1 264 ? 0.691 10.408 -17.301 1.00 85.94 264 THR A C 1
ATOM 2112 O O . THR A 1 264 ? 0.342 11.487 -16.825 1.00 85.94 264 THR A O 1
ATOM 2115 N N . GLN A 1 265 ? 0.562 9.258 -16.625 1.00 82.62 265 GLN A N 1
ATOM 2116 C CA . GLN A 1 265 ? -0.123 9.100 -15.334 1.00 82.62 265 GLN A CA 1
ATOM 2117 C C . GLN A 1 265 ? 0.641 8.173 -14.368 1.00 82.62 265 GLN A C 1
ATOM 2119 O O . GLN A 1 265 ? 0.041 7.342 -13.683 1.00 82.62 265 GLN A O 1
ATOM 2124 N N . VAL A 1 266 ? 1.967 8.315 -14.285 1.00 85.69 266 VAL A N 1
ATOM 2125 C CA . VAL A 1 266 ? 2.783 7.553 -13.323 1.00 85.69 266 VAL A CA 1
ATOM 2126 C C . VAL A 1 266 ? 2.609 8.126 -11.920 1.00 85.69 266 VAL A C 1
ATOM 2128 O O . VAL A 1 266 ? 3.233 9.116 -11.549 1.00 85.69 266 VAL A O 1
ATOM 2131 N N . THR A 1 267 ? 1.718 7.510 -11.154 1.00 79.75 267 THR A N 1
ATOM 2132 C CA . THR A 1 267 ? 1.351 7.925 -9.791 1.00 79.75 267 THR A CA 1
ATOM 2133 C C . THR A 1 267 ? 1.679 6.859 -8.749 1.00 79.75 267 THR A C 1
ATOM 2135 O O . THR A 1 267 ? 1.728 7.166 -7.562 1.00 79.75 267 THR A O 1
ATOM 2138 N N . GLY A 1 268 ? 1.859 5.601 -9.169 1.00 81.44 268 GLY A N 1
ATOM 2139 C CA . GLY A 1 268 ? 1.926 4.448 -8.266 1.00 81.44 268 GLY A CA 1
ATOM 2140 C C . GLY A 1 268 ? 0.595 4.146 -7.567 1.00 81.44 268 GLY A C 1
ATOM 2141 O O . GLY A 1 268 ? 0.521 3.241 -6.734 1.00 81.44 268 GLY A O 1
ATOM 2142 N N . GLU A 1 269 ? -0.467 4.885 -7.901 1.00 80.81 269 GLU A N 1
ATOM 2143 C CA . GLU A 1 269 ? -1.807 4.703 -7.360 1.00 80.81 269 GLU A CA 1
ATOM 2144 C C . GLU A 1 269 ? -2.638 3.794 -8.267 1.00 80.81 269 GLU A C 1
ATOM 2146 O O . GLU A 1 269 ? -2.514 3.801 -9.494 1.00 80.81 269 GLU A O 1
ATOM 2151 N N . LEU A 1 270 ? -3.528 3.013 -7.657 1.00 82.44 270 LEU A N 1
ATOM 2152 C CA . LEU A 1 270 ? -4.460 2.181 -8.400 1.00 82.44 270 LEU A CA 1
ATOM 2153 C C . LEU A 1 270 ? -5.632 3.033 -8.902 1.00 82.44 270 LEU A C 1
ATOM 2155 O O . LEU A 1 270 ? -6.527 3.382 -8.135 1.00 82.44 270 LEU A O 1
ATOM 2159 N N . THR A 1 271 ? -5.639 3.344 -10.199 1.00 84.19 271 THR A N 1
ATOM 2160 C CA . THR A 1 271 ? -6.731 4.083 -10.851 1.00 84.19 271 THR A CA 1
ATOM 2161 C C . THR A 1 271 ? -7.636 3.152 -11.673 1.00 84.19 271 THR A C 1
ATOM 2163 O O . THR A 1 271 ? -7.200 2.065 -12.075 1.00 84.19 271 THR A O 1
ATOM 2166 N N . PRO A 1 272 ? -8.886 3.556 -11.985 1.00 83.19 272 PRO A N 1
ATOM 2167 C CA . PRO A 1 272 ? -9.753 2.796 -12.889 1.00 83.19 272 PRO A CA 1
ATOM 2168 C C . PRO A 1 272 ? -9.111 2.552 -14.258 1.00 83.19 272 PRO A C 1
ATOM 2170 O O . PRO A 1 272 ? -9.180 1.441 -14.772 1.00 83.19 272 PRO A O 1
ATOM 2173 N N . VAL A 1 273 ? -8.414 3.559 -14.802 1.00 89.25 273 VAL A N 1
ATOM 2174 C CA . VAL A 1 273 ? -7.682 3.444 -16.074 1.00 89.25 273 VAL A CA 1
ATOM 2175 C C . VAL A 1 273 ? -6.565 2.416 -15.953 1.00 89.25 273 VAL A C 1
ATOM 2177 O O . VAL A 1 273 ? -6.513 1.502 -16.763 1.00 89.25 273 VAL A O 1
ATOM 2180 N N . THR A 1 274 ? -5.745 2.481 -14.897 1.00 95.12 274 THR A N 1
ATOM 2181 C CA . THR A 1 274 ? -4.692 1.477 -14.654 1.00 95.12 274 THR A CA 1
ATOM 2182 C C . THR A 1 274 ? -5.274 0.068 -14.609 1.00 95.12 274 THR A C 1
ATOM 2184 O O . THR A 1 274 ? -4.769 -0.834 -15.271 1.00 95.12 274 THR A O 1
ATOM 2187 N N . THR A 1 275 ? -6.377 -0.109 -13.881 1.00 94.62 275 THR A N 1
ATOM 2188 C CA . THR A 1 275 ? -7.064 -1.400 -13.761 1.00 94.62 275 THR A CA 1
ATOM 2189 C C . THR A 1 275 ? -7.540 -1.904 -15.123 1.00 94.62 275 THR A C 1
ATOM 2191 O O . THR A 1 275 ? -7.206 -3.019 -15.516 1.00 94.62 275 THR A O 1
ATOM 2194 N N . ALA A 1 276 ? -8.270 -1.077 -15.872 1.00 95.31 276 ALA A N 1
ATOM 2195 C CA . ALA A 1 276 ? -8.785 -1.437 -17.188 1.00 95.31 276 ALA A CA 1
ATOM 2196 C C . ALA A 1 276 ? -7.664 -1.758 -18.189 1.00 95.31 276 ALA A C 1
ATOM 2198 O O . ALA A 1 276 ? -7.775 -2.717 -18.950 1.00 95.31 276 ALA A O 1
ATOM 2199 N N . THR A 1 277 ? -6.550 -1.023 -18.144 1.00 98.31 277 THR A N 1
ATOM 2200 C CA . THR A 1 277 ? -5.382 -1.267 -18.997 1.00 98.31 277 THR A CA 1
ATOM 2201 C C . THR A 1 277 ? -4.736 -2.627 -18.729 1.00 98.31 277 THR A C 1
ATOM 2203 O O . THR A 1 277 ? -4.432 -3.342 -19.683 1.00 98.31 277 THR A O 1
ATOM 2206 N N . VAL A 1 278 ? -4.572 -3.040 -17.462 1.00 98.38 278 VAL A N 1
ATOM 2207 C CA . VAL A 1 278 ? -4.044 -4.385 -17.143 1.00 98.38 278 VAL A CA 1
ATOM 2208 C C . VAL A 1 278 ? -4.956 -5.471 -17.723 1.00 98.38 278 VAL A C 1
ATOM 2210 O O . VAL A 1 278 ? -4.475 -6.433 -18.323 1.00 98.38 278 VAL A O 1
ATOM 2213 N N . PHE A 1 279 ? -6.275 -5.314 -17.589 1.00 98.44 279 PHE A N 1
ATOM 2214 C CA . PHE A 1 279 ? -7.244 -6.274 -18.121 1.00 98.44 279 PHE A CA 1
ATOM 2215 C C . PHE A 1 279 ? -7.260 -6.310 -19.650 1.00 98.44 279 PHE A C 1
ATOM 2217 O O . PHE A 1 279 ? -7.278 -7.398 -20.218 1.00 98.44 279 PHE A O 1
ATOM 2224 N N . ALA A 1 280 ? -7.157 -5.162 -20.322 1.00 98.50 280 ALA A N 1
ATOM 2225 C CA . ALA A 1 280 ? -7.058 -5.095 -21.779 1.00 98.50 280 ALA A CA 1
ATOM 2226 C C . ALA A 1 280 ? -5.800 -5.801 -22.316 1.00 98.50 280 ALA A C 1
ATOM 2228 O O . ALA A 1 280 ? -5.846 -6.471 -23.348 1.00 98.50 280 ALA A O 1
ATOM 2229 N N . LEU A 1 281 ? -4.679 -5.712 -21.597 1.00 98.75 281 LEU A N 1
ATOM 2230 C CA . LEU A 1 281 ? -3.462 -6.449 -21.938 1.00 98.75 281 LEU A CA 1
ATOM 2231 C C . LEU A 1 281 ? -3.625 -7.964 -21.735 1.00 98.75 281 LEU A C 1
ATOM 2233 O O . LEU A 1 281 ? -3.185 -8.750 -22.577 1.00 98.75 281 LEU A O 1
ATOM 2237 N N . LEU A 1 282 ? -4.275 -8.397 -20.650 1.00 98.56 282 LEU A N 1
ATOM 2238 C CA . LEU A 1 282 ? -4.589 -9.815 -20.440 1.00 98.56 282 LEU A CA 1
ATOM 2239 C C . LEU A 1 282 ? -5.552 -10.356 -21.501 1.00 98.56 282 LEU A C 1
ATOM 2241 O O . LEU A 1 282 ? -5.367 -11.481 -21.961 1.00 98.56 282 LEU A O 1
ATOM 2245 N N . ASP A 1 283 ? -6.539 -9.560 -21.903 1.00 97.81 283 ASP A N 1
ATOM 2246 C CA . ASP A 1 283 ? -7.478 -9.880 -22.980 1.00 97.81 283 ASP A CA 1
ATOM 2247 C C . ASP A 1 283 ? -6.725 -10.150 -24.280 1.00 97.81 283 ASP A C 1
ATOM 2249 O O . ASP A 1 283 ? -6.855 -11.207 -24.892 1.00 97.81 283 ASP A O 1
ATOM 2253 N N . ARG A 1 284 ? -5.807 -9.264 -24.652 1.00 97.75 284 ARG A N 1
ATOM 2254 C CA . ARG A 1 284 ? -5.074 -9.433 -25.902 1.00 97.75 284 ARG A CA 1
ATOM 2255 C C . ARG A 1 284 ? -4.059 -10.576 -25.878 1.00 97.75 284 ARG A C 1
ATOM 2257 O O . ARG A 1 284 ? -3.908 -11.275 -26.878 1.00 97.75 284 ARG A O 1
ATOM 2264 N N . TYR A 1 285 ? -3.340 -10.755 -24.770 1.00 98.06 285 TYR A N 1
ATOM 2265 C CA . TYR A 1 285 ? -2.132 -11.588 -24.757 1.00 98.06 285 TYR A CA 1
ATOM 2266 C C . TYR A 1 285 ? -2.198 -12.817 -23.841 1.00 98.06 285 TYR A C 1
ATOM 2268 O O . TYR A 1 285 ? -1.339 -13.692 -23.942 1.00 98.06 285 TYR A O 1
ATOM 2276 N N . LYS A 1 286 ? -3.173 -12.912 -22.926 1.00 97.31 286 LYS A N 1
ATOM 2277 C CA . LYS A 1 286 ? -3.234 -13.951 -21.877 1.00 97.31 286 LYS A CA 1
ATOM 2278 C C . LYS A 1 286 ? -4.672 -14.449 -21.611 1.00 97.31 286 LYS A C 1
ATOM 2280 O O . LYS A 1 286 ? -5.029 -14.700 -20.458 1.00 97.31 286 LYS A O 1
ATOM 2285 N N . GLN A 1 287 ? -5.471 -14.664 -22.663 1.00 94.94 287 GLN A N 1
ATOM 2286 C CA . GLN A 1 287 ? -6.894 -15.064 -22.591 1.00 94.94 287 GLN A CA 1
ATOM 2287 C C . GLN A 1 287 ? -7.234 -16.147 -21.542 1.00 94.94 287 GLN A C 1
ATOM 2289 O O . GLN A 1 287 ? -8.093 -15.897 -20.697 1.00 94.94 287 GLN A O 1
ATOM 2294 N N . PRO A 1 288 ? -6.533 -17.301 -21.457 1.00 94.19 288 PRO A N 1
ATOM 2295 C CA . PRO A 1 288 ? -6.875 -18.320 -20.456 1.00 94.19 288 PRO A CA 1
ATOM 2296 C C . PRO A 1 288 ? -6.738 -17.834 -19.002 1.00 94.19 288 PRO A C 1
ATOM 2298 O O . PRO A 1 288 ? -7.474 -18.269 -18.115 1.00 94.19 288 PRO A O 1
ATOM 2301 N N . ARG A 1 289 ? -5.788 -16.926 -18.739 1.00 96.06 289 ARG A N 1
ATOM 2302 C CA . ARG A 1 289 ? -5.586 -16.319 -17.416 1.00 96.06 289 ARG A CA 1
ATOM 2303 C C . ARG A 1 289 ? -6.658 -15.264 -17.127 1.00 96.06 289 ARG A C 1
ATOM 2305 O O . ARG A 1 289 ? -7.123 -15.183 -15.991 1.00 96.06 289 ARG A O 1
ATOM 2312 N N . LEU A 1 290 ? -7.073 -14.506 -18.146 1.00 95.81 290 LEU A N 1
ATOM 2313 C CA . LEU A 1 290 ? -8.177 -13.550 -18.048 1.00 95.81 290 LEU A CA 1
ATOM 2314 C C . LEU A 1 290 ? -9.496 -14.250 -17.701 1.00 95.81 290 LEU A C 1
ATOM 2316 O O . LEU A 1 290 ? -10.165 -13.833 -16.760 1.00 95.81 290 LEU A O 1
ATOM 2320 N N . GLU A 1 291 ? -9.851 -15.332 -18.400 1.00 90.25 291 GLU A N 1
ATOM 2321 C CA . GLU A 1 291 ? -11.098 -16.070 -18.148 1.00 90.25 291 GLU A CA 1
ATOM 2322 C C . GLU A 1 291 ? -11.205 -16.560 -16.698 1.00 90.25 291 GLU A C 1
ATOM 2324 O O . GLU A 1 291 ? -12.272 -16.502 -16.083 1.00 90.25 291 GLU A O 1
ATOM 2329 N N . PHE A 1 292 ? -10.094 -17.043 -16.132 1.00 91.88 292 PHE A N 1
ATOM 2330 C CA . PHE A 1 292 ? -10.031 -17.420 -14.722 1.00 91.88 292 PHE A CA 1
ATOM 2331 C C . PHE A 1 292 ? -10.277 -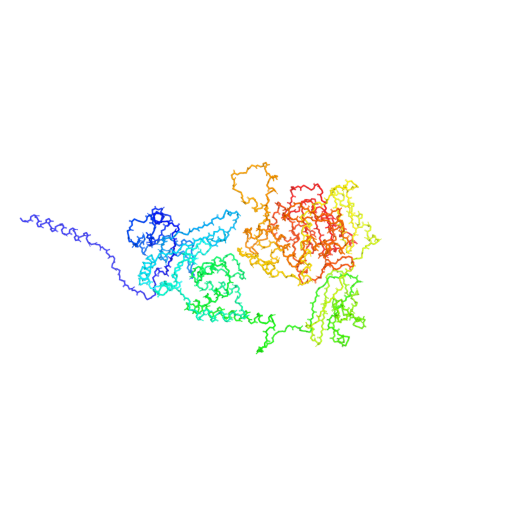16.216 -13.804 1.00 91.88 292 PHE A C 1
ATOM 2333 O O . PHE A 1 292 ? -10.990 -16.331 -12.806 1.00 91.88 292 PHE A O 1
ATOM 2340 N N . LEU A 1 293 ? -9.680 -15.070 -14.131 1.00 88.69 293 LEU A N 1
ATOM 2341 C CA . LEU A 1 293 ? -9.753 -13.874 -13.306 1.00 88.69 293 LEU A CA 1
ATOM 2342 C C . LEU A 1 293 ? -11.144 -13.228 -13.335 1.00 88.69 293 LEU A C 1
ATOM 2344 O O . LEU A 1 293 ? -11.651 -12.860 -12.277 1.00 88.69 293 LEU A O 1
ATOM 2348 N N . LEU A 1 294 ? -11.788 -13.158 -14.504 1.00 87.38 294 LEU A N 1
ATOM 2349 C CA . LEU A 1 294 ? -13.144 -12.616 -14.650 1.00 87.38 294 LEU A CA 1
ATOM 2350 C C . LEU A 1 294 ? -14.174 -13.443 -13.876 1.00 87.38 294 LEU A C 1
ATOM 2352 O O . LEU A 1 294 ? -14.961 -12.876 -13.130 1.00 87.38 294 LEU A O 1
ATOM 2356 N N . LYS A 1 295 ? -14.078 -14.780 -13.908 1.00 82.31 295 LYS A N 1
ATOM 2357 C CA . LYS A 1 295 ? -14.933 -15.655 -13.078 1.00 82.31 295 LYS A CA 1
ATOM 2358 C C . LYS A 1 295 ? -14.816 -15.357 -11.583 1.00 82.31 295 LYS A C 1
ATOM 2360 O O . LYS A 1 295 ? -15.774 -15.531 -10.832 1.00 82.31 295 LYS A O 1
ATOM 2365 N N . ARG A 1 296 ? -13.626 -14.959 -11.127 1.00 83.88 296 ARG A N 1
ATOM 2366 C CA . ARG A 1 296 ? -13.395 -14.587 -9.730 1.00 83.88 296 ARG A CA 1
ATOM 2367 C C . ARG A 1 296 ? -13.948 -13.194 -9.423 1.00 83.88 296 ARG A C 1
ATOM 2369 O O . ARG A 1 296 ? -14.553 -13.023 -8.371 1.00 83.88 296 ARG A O 1
ATOM 2376 N N . TYR A 1 297 ? -13.774 -12.244 -10.338 1.00 81.06 297 TYR A N 1
ATOM 2377 C CA . TYR A 1 297 ? -14.357 -10.908 -10.238 1.00 81.06 297 TYR A CA 1
ATOM 2378 C C . TYR A 1 297 ? -15.891 -10.958 -10.177 1.00 81.06 297 TYR A C 1
ATOM 2380 O O . TYR A 1 297 ? -16.458 -10.384 -9.254 1.00 81.06 297 TYR A O 1
ATOM 2388 N N . ASP A 1 298 ? -16.555 -11.718 -11.055 1.00 74.19 298 ASP A N 1
ATOM 2389 C CA . ASP A 1 298 ? -18.022 -11.856 -11.068 1.00 74.19 298 ASP A CA 1
ATOM 2390 C C . ASP A 1 298 ? -18.565 -12.317 -9.707 1.00 74.19 298 ASP A C 1
ATOM 2392 O O . ASP A 1 298 ? -19.554 -11.791 -9.197 1.00 74.19 298 ASP A O 1
ATOM 2396 N N . LYS A 1 299 ? -17.855 -13.248 -9.057 1.00 70.25 299 LYS A N 1
ATOM 2397 C CA . LYS A 1 299 ? -18.194 -13.708 -7.708 1.00 70.25 299 LYS A CA 1
ATOM 2398 C C . LYS A 1 299 ? -18.070 -12.592 -6.658 1.00 70.25 299 LYS A C 1
ATOM 2400 O O . LYS A 1 299 ? -18.931 -12.480 -5.789 1.00 70.25 299 LYS A O 1
ATOM 2405 N N . GLU A 1 300 ? -17.020 -11.773 -6.724 1.00 73.69 300 GLU A N 1
ATOM 2406 C CA . GLU A 1 300 ? -16.836 -10.625 -5.819 1.00 73.69 300 GLU A CA 1
ATOM 2407 C C . GLU A 1 300 ? -17.896 -9.533 -6.058 1.00 73.69 300 GLU A C 1
ATOM 2409 O O . GLU A 1 300 ? -18.370 -8.906 -5.105 1.00 73.69 300 GLU A O 1
ATOM 2414 N N . VAL A 1 301 ? -18.317 -9.328 -7.311 1.00 55.75 301 VAL A N 1
ATOM 2415 C CA . VAL A 1 301 ? -19.398 -8.400 -7.677 1.00 55.75 301 VAL A CA 1
ATOM 2416 C C . VAL A 1 301 ? -20.727 -8.850 -7.082 1.00 55.75 301 VAL A C 1
ATOM 2418 O O . VAL A 1 301 ? -21.396 -8.044 -6.431 1.00 55.75 301 VAL A O 1
ATOM 2421 N N . ASP A 1 302 ? -21.082 -10.127 -7.246 1.00 48.91 302 ASP A N 1
ATOM 2422 C CA . ASP A 1 302 ? -22.309 -10.697 -6.685 1.00 48.91 302 ASP A CA 1
ATOM 2423 C C . ASP A 1 302 ? -22.358 -10.507 -5.159 1.00 48.91 302 ASP A C 1
ATOM 2425 O O . ASP A 1 302 ? -23.354 -10.020 -4.616 1.00 48.91 302 ASP A O 1
ATOM 2429 N N . GLU A 1 303 ? -21.257 -10.800 -4.459 1.00 50.06 303 GLU A N 1
ATOM 2430 C CA . GLU A 1 303 ? -21.125 -10.587 -3.011 1.00 50.06 303 GLU A CA 1
ATOM 2431 C C . GLU A 1 303 ? -21.245 -9.097 -2.623 1.00 50.06 303 GLU A C 1
ATOM 2433 O O . GLU A 1 303 ? -21.933 -8.749 -1.658 1.00 50.06 303 GLU A O 1
ATOM 2438 N N . THR A 1 304 ? -20.650 -8.186 -3.397 1.00 45.47 304 THR A N 1
ATOM 2439 C CA . THR A 1 304 ? -20.658 -6.738 -3.114 1.00 45.47 304 THR A CA 1
ATOM 2440 C C . THR A 1 304 ? -22.030 -6.094 -3.352 1.00 45.47 304 THR A C 1
ATOM 2442 O O . THR A 1 304 ? -22.487 -5.248 -2.570 1.00 45.47 304 THR A O 1
ATOM 2445 N N . LEU A 1 305 ? -22.735 -6.497 -4.410 1.00 40.62 305 LEU A N 1
ATOM 2446 C CA . LEU A 1 305 ? -24.096 -6.038 -4.698 1.00 40.62 305 LEU A CA 1
ATOM 2447 C C . LEU A 1 305 ? -25.102 -6.556 -3.657 1.00 40.62 305 LEU A C 1
ATOM 2449 O O . LEU A 1 305 ? -26.014 -5.822 -3.264 1.00 40.62 305 LEU A O 1
ATOM 2453 N N . LEU A 1 306 ? -24.885 -7.768 -3.129 1.00 34.50 306 LEU A N 1
ATOM 2454 C CA . LEU A 1 306 ? -25.640 -8.315 -1.996 1.00 34.50 306 LEU A CA 1
ATOM 2455 C C . LEU A 1 306 ? -25.447 -7.488 -0.710 1.00 34.50 306 LEU A C 1
ATOM 2457 O O . LEU A 1 306 ? -26.425 -7.217 -0.010 1.00 34.50 306 LEU A O 1
ATOM 2461 N N . ILE A 1 307 ? -24.219 -7.050 -0.410 1.00 33.91 307 ILE A N 1
ATOM 2462 C CA . ILE A 1 307 ? -23.892 -6.244 0.785 1.00 33.91 307 ILE A CA 1
ATOM 2463 C C . ILE A 1 307 ? -24.424 -4.804 0.675 1.00 33.91 307 ILE A C 1
ATOM 2465 O O . ILE A 1 307 ? -24.873 -4.228 1.666 1.00 33.91 307 ILE A O 1
ATOM 2469 N N . SER A 1 308 ? -24.409 -4.214 -0.523 1.00 30.42 308 SER A N 1
ATOM 2470 C CA . SER A 1 308 ? -24.796 -2.811 -0.755 1.00 30.42 308 SER A CA 1
ATOM 2471 C C . SER A 1 308 ? -26.306 -2.576 -0.919 1.00 30.42 308 SER A C 1
ATOM 2473 O O . SER A 1 308 ? -26.734 -1.437 -1.116 1.00 30.42 308 SER A O 1
ATOM 2475 N N . GLY A 1 309 ? -27.133 -3.625 -0.834 1.00 31.36 309 GLY A N 1
ATOM 2476 C CA . GLY A 1 309 ? -28.594 -3.520 -0.943 1.00 31.36 309 GLY A CA 1
ATOM 2477 C C . GLY A 1 309 ? -29.098 -3.106 -2.333 1.00 31.36 309 GLY A C 1
ATOM 2478 O O . GLY A 1 309 ? -30.282 -2.810 -2.492 1.00 31.36 309 GLY A O 1
ATOM 2479 N N . ARG A 1 310 ? -28.224 -3.093 -3.348 1.00 33.53 310 ARG A N 1
ATOM 2480 C CA . ARG A 1 310 ? -28.566 -2.810 -4.745 1.00 33.53 310 ARG A CA 1
ATOM 2481 C C . ARG A 1 310 ? -28.862 -4.116 -5.476 1.00 33.53 310 ARG A C 1
ATOM 2483 O O . ARG A 1 310 ? -28.035 -4.618 -6.225 1.00 33.53 310 ARG A O 1
ATOM 2490 N N . LEU A 1 311 ? -30.065 -4.655 -5.289 1.00 26.41 311 LEU A N 1
ATOM 2491 C CA . LEU A 1 311 ? -30.593 -5.701 -6.164 1.00 26.41 311 LEU A CA 1
ATOM 2492 C C . LEU A 1 311 ? -32.030 -5.412 -6.587 1.00 26.41 311 LEU A C 1
ATOM 2494 O O . LEU A 1 311 ? -32.917 -5.198 -5.761 1.00 26.41 311 LEU A O 1
ATOM 2498 N N . SER A 1 312 ? -32.260 -5.518 -7.893 1.00 23.30 312 SER A N 1
ATOM 2499 C CA . SER A 1 312 ? -33.475 -6.075 -8.495 1.00 23.30 312 SER A CA 1
ATOM 2500 C C . SER A 1 312 ? -33.170 -6.490 -9.944 1.00 23.30 312 SER A C 1
ATOM 2502 O O . SER A 1 312 ? -32.538 -5.710 -10.648 1.00 23.30 312 SER A O 1
ATOM 2504 N N . PRO A 1 313 ? -33.702 -7.610 -10.469 1.00 30.23 313 PRO A N 1
ATOM 2505 C CA . PRO A 1 313 ? -33.960 -8.895 -9.822 1.00 30.23 313 PRO A CA 1
ATOM 2506 C C . PRO A 1 313 ? -33.439 -10.087 -10.663 1.00 30.23 313 PRO A C 1
ATOM 2508 O O . PRO A 1 313 ? -33.788 -10.241 -11.831 1.00 30.23 313 PRO A O 1
ATOM 2511 N N . ARG A 1 314 ? -32.742 -11.038 -10.034 1.00 22.41 314 ARG A N 1
ATOM 2512 C CA . ARG A 1 314 ? -32.894 -12.468 -10.352 1.00 22.41 314 ARG A CA 1
ATOM 2513 C C . ARG A 1 314 ? -32.658 -13.284 -9.077 1.00 22.41 314 ARG A C 1
ATOM 2515 O O . ARG A 1 314 ? -31.605 -13.222 -8.463 1.00 22.41 314 ARG A O 1
ATOM 2522 N N . SER A 1 315 ? -33.731 -13.953 -8.657 1.00 23.91 315 SER A N 1
ATOM 2523 C CA . SER A 1 315 ? -33.864 -15.013 -7.640 1.00 23.91 315 SER A CA 1
ATOM 2524 C C . SER A 1 315 ? -32.597 -15.871 -7.432 1.00 23.91 315 SER A C 1
ATOM 2526 O O . SER A 1 315 ? -31.995 -16.250 -8.427 1.00 23.91 315 SER A O 1
ATOM 2528 N N . ASN A 1 316 ? -32.167 -16.306 -6.238 1.00 24.06 316 ASN A N 1
ATOM 2529 C CA . ASN A 1 316 ? -32.903 -16.753 -5.050 1.00 24.06 316 ASN A CA 1
ATOM 2530 C C . ASN A 1 316 ? -32.008 -16.725 -3.781 1.00 24.06 316 ASN A C 1
ATOM 2532 O O . ASN A 1 316 ? -30.930 -17.303 -3.769 1.00 24.06 316 ASN A O 1
ATOM 2536 N N . ALA A 1 317 ? -32.544 -16.132 -2.709 1.00 25.20 317 ALA A N 1
ATOM 2537 C CA . ALA A 1 317 ? -32.431 -16.478 -1.281 1.00 25.20 317 ALA A CA 1
ATOM 2538 C C . ALA A 1 317 ? -31.087 -16.938 -0.643 1.00 25.20 317 ALA A C 1
ATOM 2540 O O . ALA A 1 317 ? -30.759 -18.121 -0.644 1.00 25.20 317 ALA A O 1
ATOM 2541 N N . SER A 1 318 ? -30.499 -16.064 0.190 1.00 26.78 318 SER A N 1
ATOM 2542 C CA . SER A 1 318 ? -30.158 -16.399 1.589 1.00 26.78 318 SER A CA 1
ATOM 2543 C C . SER A 1 318 ? -30.301 -15.162 2.490 1.00 26.78 318 SER A C 1
ATOM 2545 O O . SER A 1 318 ? -30.121 -14.031 2.053 1.00 26.78 318 SER A O 1
ATOM 2547 N N . LYS A 1 319 ? -30.762 -15.378 3.723 1.00 31.42 319 LYS A N 1
ATOM 2548 C CA . LYS A 1 319 ? -31.567 -14.455 4.540 1.00 31.42 319 LYS A CA 1
ATOM 2549 C C . LYS A 1 319 ? -30.716 -13.567 5.458 1.00 31.42 319 LYS A C 1
ATOM 2551 O O . LYS A 1 319 ? -30.166 -14.068 6.434 1.00 31.42 319 LYS A O 1
ATOM 2556 N N . THR A 1 320 ? -30.762 -12.245 5.288 1.00 37.97 320 THR A N 1
ATOM 2557 C CA . THR A 1 320 ? -30.660 -11.335 6.440 1.00 37.97 320 THR A CA 1
ATOM 2558 C C . THR A 1 320 ? -32.017 -11.335 7.139 1.00 37.97 320 THR A C 1
ATOM 2560 O O . THR A 1 320 ? -33.061 -11.082 6.533 1.00 37.97 320 THR A O 1
ATOM 2563 N N . ASN A 1 321 ? -32.044 -11.752 8.404 1.00 52.94 321 ASN A N 1
ATOM 2564 C CA . ASN A 1 321 ? -33.295 -11.977 9.118 1.00 52.94 321 ASN A CA 1
ATOM 2565 C C . ASN A 1 321 ? -33.896 -10.636 9.568 1.00 52.94 321 ASN A C 1
ATOM 2567 O O . ASN A 1 321 ? -33.708 -10.222 10.707 1.00 52.94 321 ASN A O 1
ATOM 2571 N N . LYS A 1 322 ? -34.646 -9.978 8.674 1.00 68.62 322 LYS A N 1
ATOM 2572 C CA . LYS A 1 322 ? -35.395 -8.721 8.895 1.00 68.62 322 LYS A CA 1
ATOM 2573 C C . LYS A 1 322 ? -36.335 -8.732 10.114 1.00 68.62 322 LYS A C 1
ATOM 2575 O O . LYS A 1 322 ? -36.873 -7.704 10.508 1.00 68.62 322 LYS A O 1
ATOM 2580 N N . HIS A 1 323 ? -36.524 -9.897 10.723 1.00 78.06 323 HIS A N 1
ATOM 2581 C CA . HIS A 1 323 ? -37.393 -10.152 11.863 1.00 78.06 323 HIS A CA 1
ATOM 2582 C C . HIS A 1 323 ? -36.649 -10.262 13.203 1.00 78.06 323 HIS A C 1
ATOM 2584 O O . HIS A 1 323 ? -37.281 -10.561 14.217 1.00 78.06 323 HIS A O 1
ATOM 2590 N N . SER A 1 324 ? -35.323 -10.064 13.239 1.00 76.56 324 SER A N 1
ATOM 2591 C CA . SER A 1 324 ? -34.517 -10.187 14.460 1.00 76.56 324 SER A CA 1
ATOM 2592 C C . SER A 1 324 ? -33.368 -9.177 14.511 1.00 76.56 324 SER A C 1
ATOM 2594 O O . SER A 1 324 ? -32.565 -9.107 13.588 1.00 76.56 324 SER A O 1
ATOM 2596 N N . ILE A 1 325 ? -33.226 -8.480 15.639 1.00 67.94 325 ILE A N 1
ATOM 2597 C CA . ILE A 1 325 ? -32.085 -7.620 15.980 1.00 67.94 325 ILE A CA 1
ATOM 2598 C C . ILE A 1 325 ? -31.414 -8.185 17.233 1.00 67.94 325 ILE A C 1
ATOM 2600 O O . ILE A 1 325 ? -32.091 -8.456 18.223 1.00 67.94 325 ILE A O 1
ATOM 2604 N N . ASN A 1 326 ? -30.091 -8.343 17.195 1.00 69.88 326 ASN A N 1
ATOM 2605 C CA . ASN A 1 326 ? -29.273 -8.682 18.358 1.00 69.88 326 ASN A CA 1
ATOM 2606 C C . ASN A 1 326 ? -28.253 -7.559 18.580 1.00 69.88 326 ASN A C 1
ATOM 2608 O O . ASN A 1 326 ? -27.566 -7.174 17.636 1.00 69.88 326 ASN A O 1
ATOM 2612 N N . GLN A 1 327 ? -28.151 -7.047 19.803 1.00 60.19 327 GLN A N 1
ATOM 2613 C CA . GLN A 1 327 ? -27.188 -6.015 20.191 1.00 60.19 327 GLN A CA 1
ATOM 2614 C C . GLN A 1 327 ? -26.591 -6.331 21.560 1.00 60.19 327 GLN A C 1
ATOM 2616 O O . GLN A 1 327 ? -27.238 -6.949 22.401 1.00 60.19 327 GLN A O 1
ATOM 2621 N N . THR A 1 328 ? -25.367 -5.876 21.797 1.00 52.41 328 THR A N 1
ATOM 2622 C CA . THR A 1 328 ? -24.741 -5.867 23.121 1.00 52.41 328 THR A CA 1
ATOM 2623 C C . THR A 1 328 ? -24.693 -4.444 23.657 1.00 52.41 328 THR A C 1
ATOM 2625 O O . THR A 1 328 ? -24.507 -3.503 22.889 1.00 52.41 328 THR A O 1
ATOM 2628 N N . PHE A 1 329 ? -24.856 -4.273 24.965 1.00 56.41 329 PHE A N 1
ATOM 2629 C CA . PHE A 1 329 ? -24.755 -2.972 25.628 1.00 56.41 329 PHE A CA 1
ATOM 2630 C C . PHE A 1 329 ? -24.188 -3.125 27.039 1.00 56.41 329 PHE A C 1
ATOM 2632 O O . PHE A 1 329 ? -24.330 -4.180 27.653 1.00 56.41 329 PHE A O 1
ATOM 2639 N N . TYR A 1 330 ? -23.555 -2.078 27.562 1.00 53.75 330 TYR A N 1
ATOM 2640 C CA . TYR A 1 330 ? -23.083 -2.061 28.945 1.00 53.75 330 TYR A CA 1
ATOM 2641 C C . TYR A 1 330 ? -24.208 -1.581 29.870 1.00 53.75 330 TYR A C 1
ATOM 2643 O O . TYR A 1 330 ? -24.870 -0.589 29.570 1.00 53.75 330 TYR A O 1
ATOM 2651 N N . GLY A 1 331 ? -24.448 -2.283 30.975 1.00 59.09 331 GLY A N 1
ATOM 2652 C CA . GLY A 1 331 ? -25.548 -1.994 31.892 1.00 59.09 331 GLY A CA 1
ATOM 2653 C C . GLY A 1 331 ? -25.152 -2.155 33.357 1.00 59.09 331 GLY A C 1
ATOM 2654 O O . GLY A 1 331 ? -24.169 -2.817 33.679 1.00 59.09 331 GLY A O 1
ATOM 2655 N N . ALA A 1 332 ? -25.933 -1.543 34.248 1.00 59.28 332 ALA A N 1
ATOM 2656 C CA . ALA A 1 332 ? -25.804 -1.687 35.694 1.00 59.28 332 ALA A CA 1
ATOM 2657 C C . ALA A 1 332 ? -27.087 -2.289 36.267 1.00 59.28 332 ALA A C 1
ATOM 2659 O O . ALA A 1 332 ? -28.201 -1.886 35.921 1.00 59.28 332 ALA A O 1
ATOM 2660 N N . LYS A 1 333 ? -26.936 -3.268 37.160 1.00 71.25 333 LYS A N 1
ATOM 2661 C CA . LYS A 1 333 ? -28.056 -3.958 37.800 1.00 71.25 333 LYS A CA 1
ATOM 2662 C C . LYS A 1 333 ? -28.956 -2.952 38.518 1.00 71.25 333 LYS A C 1
ATOM 2664 O O . LYS A 1 333 ? -28.489 -2.173 39.347 1.00 71.25 333 LYS A O 1
ATOM 2669 N N . GLY A 1 334 ? -30.260 -3.022 38.251 1.00 70.62 334 GLY A N 1
ATOM 2670 C CA . GLY A 1 334 ? -31.247 -2.124 38.852 1.00 70.62 334 GLY A CA 1
ATOM 2671 C C . GLY A 1 334 ? -31.373 -0.767 38.156 1.00 70.62 334 GLY A C 1
ATOM 2672 O O . GLY A 1 334 ? -32.036 0.113 38.698 1.00 70.62 334 GLY A O 1
ATOM 2673 N N . GLN A 1 335 ? -30.774 -0.585 36.974 1.00 71.38 335 GLN A N 1
ATOM 2674 C CA . GLN A 1 335 ? -30.855 0.649 36.192 1.00 71.38 335 GLN A CA 1
ATOM 2675 C C . GLN A 1 335 ? -31.167 0.391 34.713 1.00 71.38 335 GLN A C 1
ATOM 2677 O O . GLN A 1 335 ? -30.981 -0.713 34.202 1.00 71.38 335 GLN A O 1
ATOM 2682 N N . GLY A 1 336 ? -31.587 1.454 34.028 1.00 75.06 336 GLY A N 1
ATOM 2683 C CA . GLY A 1 336 ? -31.689 1.512 32.574 1.00 75.06 336 GLY A CA 1
ATOM 2684 C C . GLY A 1 336 ? -33.123 1.539 32.058 1.00 75.06 336 GLY A C 1
ATOM 2685 O O . GLY A 1 336 ? -34.023 0.883 32.590 1.00 75.06 336 GLY A O 1
ATOM 2686 N N . SER A 1 337 ? -33.313 2.266 30.962 1.00 81.19 337 SER A N 1
ATOM 2687 C CA . SER A 1 337 ? -34.487 2.159 30.110 1.00 81.19 337 SER A CA 1
ATOM 2688 C C . SER A 1 337 ? -34.078 1.881 28.664 1.00 81.19 337 SER A C 1
ATOM 2690 O O . SER A 1 337 ? -32.983 2.227 28.223 1.00 81.19 337 SER A O 1
ATOM 2692 N N . LEU A 1 338 ? -34.953 1.200 27.936 1.00 82.38 338 LEU A N 1
ATOM 2693 C CA . LEU A 1 338 ? -34.813 0.875 26.524 1.00 82.38 338 LEU A CA 1
ATOM 2694 C C . LEU A 1 338 ? -35.863 1.669 25.752 1.00 82.38 338 LEU A C 1
ATOM 2696 O O . LEU A 1 338 ? -37.056 1.478 25.965 1.00 82.38 338 LEU A O 1
ATOM 2700 N N . ILE A 1 339 ? -35.428 2.532 24.846 1.00 77.19 339 ILE A N 1
ATOM 2701 C CA . ILE A 1 339 ? -36.280 3.316 23.960 1.00 77.19 339 ILE A CA 1
ATOM 2702 C C . ILE A 1 339 ? -36.223 2.713 22.557 1.00 77.19 339 ILE A C 1
ATOM 2704 O O . ILE A 1 339 ? -35.172 2.623 21.926 1.00 77.19 339 ILE A O 1
ATOM 2708 N N . LEU A 1 340 ? -37.386 2.318 22.059 1.00 79.00 340 LEU A N 1
ATOM 2709 C CA . LEU A 1 340 ? -37.590 1.790 20.722 1.00 79.00 340 LEU A CA 1
ATOM 2710 C C . LEU A 1 340 ? -38.255 2.869 19.857 1.00 79.00 340 LEU A C 1
ATOM 2712 O O . LEU A 1 340 ? -39.426 3.192 20.053 1.00 79.00 340 LEU A O 1
ATOM 2716 N N . ILE A 1 341 ? -37.501 3.466 18.937 1.00 70.44 341 ILE A N 1
ATOM 2717 C CA . ILE A 1 341 ? -37.924 4.603 18.104 1.00 70.44 341 ILE A CA 1
ATOM 2718 C C . ILE A 1 341 ? -38.424 4.079 16.751 1.00 70.44 341 ILE A C 1
ATOM 2720 O O . ILE A 1 341 ? -37.878 3.106 16.230 1.00 70.44 341 ILE A O 1
ATOM 2724 N N . HIS A 1 342 ? -39.430 4.743 16.171 1.00 70.19 342 HIS A N 1
ATOM 2725 C CA . HIS A 1 342 ? -40.163 4.291 14.975 1.00 70.19 342 HIS A CA 1
ATOM 2726 C C . HIS A 1 342 ? -41.072 3.077 15.225 1.00 70.19 342 HIS A C 1
ATOM 2728 O O . HIS A 1 342 ? -41.351 2.292 14.322 1.00 70.19 342 HIS A O 1
ATOM 2734 N N . LEU A 1 343 ? -41.568 2.953 16.458 1.00 69.94 343 LEU A N 1
ATOM 2735 C CA . LEU A 1 343 ? -4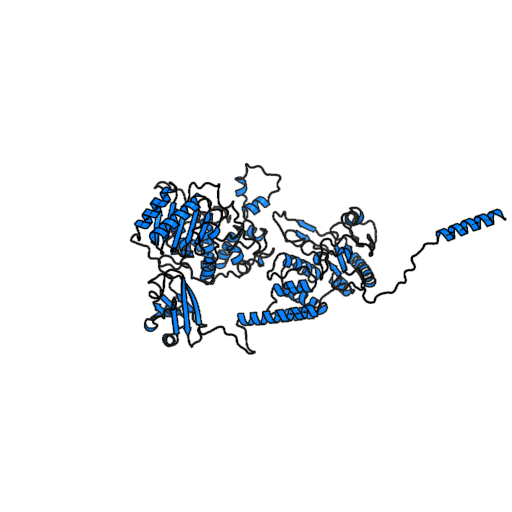2.602 2.001 16.850 1.00 69.94 343 LEU A CA 1
ATOM 2736 C C . LEU A 1 343 ? -43.777 2.727 17.498 1.00 69.94 343 LEU A C 1
ATOM 2738 O O . LEU A 1 343 ? -43.588 3.624 18.318 1.00 69.94 343 LEU A O 1
ATOM 2742 N N . ASP A 1 344 ? -44.988 2.296 17.150 1.00 68.06 344 ASP A N 1
ATOM 2743 C CA . ASP A 1 344 ? -46.226 2.713 17.800 1.00 68.06 344 ASP A CA 1
ATOM 2744 C C . ASP A 1 344 ? -46.707 1.666 18.821 1.00 68.06 344 ASP A C 1
ATOM 2746 O O . ASP A 1 344 ? -46.315 0.494 18.793 1.00 68.06 344 ASP A O 1
ATOM 2750 N N . PHE A 1 345 ? -47.568 2.082 19.755 1.00 69.94 345 PHE A N 1
ATOM 2751 C CA . PHE A 1 345 ? -48.102 1.178 20.784 1.00 69.94 345 PHE A CA 1
ATOM 2752 C C . PHE A 1 345 ? -48.841 -0.025 20.192 1.00 69.94 345 PHE A C 1
ATOM 2754 O O . PHE A 1 345 ? -48.808 -1.111 20.768 1.00 69.94 345 PHE A O 1
ATOM 2761 N N . ALA A 1 346 ? -49.472 0.144 19.027 1.00 69.62 346 ALA A N 1
ATOM 2762 C CA . ALA A 1 346 ? -50.169 -0.929 18.326 1.00 69.62 346 ALA A CA 1
ATOM 2763 C C . ALA A 1 346 ? -49.219 -2.057 17.873 1.00 69.62 346 ALA A C 1
ATOM 2765 O O . ALA A 1 346 ? -49.642 -3.209 17.729 1.00 69.62 346 ALA A O 1
ATOM 2766 N N . SER A 1 347 ? -47.932 -1.754 17.687 1.00 71.00 347 SER A N 1
ATOM 2767 C CA . SER A 1 347 ? -46.912 -2.708 17.251 1.00 71.00 347 SER A CA 1
ATOM 2768 C C . SER A 1 347 ? -46.264 -3.507 18.388 1.00 71.00 347 SER A C 1
ATOM 2770 O O . SER A 1 347 ? -45.639 -4.534 18.113 1.00 71.00 347 SER A O 1
ATOM 2772 N N . LEU A 1 348 ? -46.463 -3.127 19.659 1.00 71.69 348 LEU A N 1
ATOM 2773 C CA . LEU A 1 348 ? -45.906 -3.844 20.820 1.00 71.69 348 LEU A CA 1
ATOM 2774 C C . LEU A 1 348 ? -46.355 -5.303 20.896 1.00 71.69 348 LEU A C 1
ATOM 2776 O O . LEU A 1 348 ? -45.565 -6.185 21.217 1.00 71.69 348 LEU A O 1
ATOM 2780 N N . ASN A 1 349 ? -47.598 -5.580 20.511 1.00 75.56 349 ASN A N 1
ATOM 2781 C CA . ASN A 1 349 ? -48.199 -6.918 20.555 1.00 75.56 349 ASN A CA 1
ATOM 2782 C C . ASN A 1 349 ? -47.496 -7.913 19.609 1.00 75.56 349 ASN A C 1
ATOM 2784 O O . ASN A 1 349 ? -47.741 -9.117 19.668 1.00 75.56 349 ASN A O 1
ATOM 2788 N N . LYS A 1 350 ? -46.670 -7.400 18.689 1.00 79.94 350 LYS A N 1
ATOM 2789 C CA . LYS A 1 350 ? -45.957 -8.156 17.654 1.00 79.94 350 LYS A CA 1
ATOM 2790 C C . LYS A 1 350 ? -44.461 -8.276 17.946 1.00 79.94 350 LYS A C 1
ATOM 2792 O O . LYS A 1 350 ? -43.738 -8.817 17.107 1.00 79.94 350 LYS A O 1
ATOM 2797 N N . LEU A 1 351 ? -43.996 -7.750 19.077 1.00 85.19 351 LEU A N 1
ATOM 2798 C CA . LEU A 1 351 ? -42.594 -7.735 19.474 1.00 85.19 351 LEU A CA 1
ATOM 2799 C C . LEU A 1 351 ? -42.342 -8.723 20.605 1.00 85.19 351 LEU A C 1
ATOM 2801 O O . LEU A 1 351 ? -43.152 -8.890 21.512 1.00 85.19 351 LEU A O 1
ATOM 2805 N N . ASN A 1 352 ? -41.169 -9.336 20.566 1.00 89.06 352 ASN A N 1
ATOM 2806 C CA . ASN A 1 352 ? -40.597 -10.051 21.689 1.00 89.06 352 ASN A CA 1
ATOM 2807 C C . ASN A 1 352 ? -39.203 -9.479 21.952 1.00 89.06 352 ASN A C 1
ATOM 2809 O O . ASN A 1 352 ? -38.318 -9.569 21.097 1.00 89.06 352 ASN A O 1
ATOM 2813 N N . VAL A 1 353 ? -39.051 -8.851 23.117 1.00 88.75 353 VAL A N 1
ATOM 2814 C CA . VAL A 1 353 ? -37.840 -8.147 23.540 1.00 88.75 353 VAL A CA 1
ATOM 2815 C C . VAL A 1 353 ? -37.251 -8.884 24.733 1.00 88.75 353 VAL A C 1
ATOM 2817 O O . VAL A 1 353 ? -37.906 -9.008 25.768 1.00 88.75 353 VAL A O 1
ATOM 2820 N N . LEU A 1 354 ? -36.017 -9.363 24.591 1.00 88.69 354 LEU A N 1
ATOM 2821 C CA . LEU A 1 354 ? -35.291 -10.075 25.633 1.00 88.69 354 LEU A CA 1
ATOM 2822 C C . LEU A 1 354 ? -34.009 -9.335 26.003 1.00 88.69 354 LEU A C 1
ATOM 2824 O O . LEU A 1 354 ? -33.249 -8.939 25.122 1.00 88.69 354 LEU A O 1
ATOM 2828 N N . ILE A 1 355 ? -33.735 -9.238 27.301 1.00 83.12 355 ILE A N 1
ATOM 2829 C CA . ILE A 1 355 ? -32.439 -8.812 27.843 1.00 83.12 355 ILE A CA 1
ATOM 2830 C C . ILE A 1 355 ? -31.847 -10.006 28.585 1.00 83.12 355 ILE A C 1
ATOM 2832 O O . ILE A 1 355 ? -32.495 -10.560 29.474 1.00 83.12 355 ILE A O 1
ATOM 2836 N N . ASN A 1 356 ? -30.647 -10.447 28.203 1.00 80.12 356 ASN A N 1
ATOM 2837 C CA . ASN A 1 356 ? -29.983 -11.632 28.765 1.00 80.12 356 ASN A CA 1
ATOM 2838 C C . ASN A 1 356 ? -30.889 -12.879 28.783 1.00 80.12 356 ASN A C 1
ATOM 2840 O O . ASN A 1 356 ? -30.922 -13.640 29.748 1.00 80.12 356 ASN A O 1
ATOM 2844 N N . GLY A 1 357 ? -31.705 -13.042 27.737 1.00 79.88 357 GLY A N 1
ATOM 2845 C CA . GLY A 1 357 ? -32.677 -14.134 27.624 1.00 79.88 357 GLY A CA 1
ATOM 2846 C C . GLY A 1 357 ? -33.958 -13.973 28.455 1.00 79.88 357 GLY A C 1
ATOM 2847 O O . GLY A 1 357 ? -34.853 -14.804 28.326 1.00 79.88 357 GLY A O 1
ATOM 2848 N N . LYS A 1 358 ? -34.105 -12.912 29.262 1.00 88.31 358 LYS A N 1
ATOM 2849 C CA . LYS A 1 358 ? -35.339 -12.612 30.007 1.00 88.31 358 LYS A CA 1
ATOM 2850 C C . LYS A 1 358 ? -36.271 -11.728 29.182 1.00 88.31 358 LYS A C 1
ATOM 2852 O O . LYS A 1 358 ? -35.874 -10.641 28.771 1.00 88.31 358 LYS A O 1
ATOM 2857 N N . SER A 1 359 ? -37.509 -12.177 28.974 1.00 89.00 359 SER A N 1
ATOM 2858 C CA . SER A 1 359 ? -38.538 -11.398 28.273 1.00 89.00 359 SER A CA 1
ATOM 2859 C C . SER A 1 359 ? -38.947 -10.167 29.083 1.00 89.00 359 SER A C 1
ATOM 2861 O O . SER A 1 359 ? -39.207 -10.274 30.282 1.00 89.00 359 SER A O 1
ATOM 2863 N N . LEU A 1 360 ? -39.053 -9.013 28.423 1.00 89.31 360 LEU A N 1
ATOM 2864 C CA . LEU A 1 360 ? -39.578 -7.786 29.022 1.00 89.31 360 LEU A CA 1
ATOM 2865 C C . LEU A 1 360 ? -41.111 -7.751 28.978 1.00 89.31 360 LEU A C 1
ATOM 2867 O O . LEU A 1 360 ? -41.733 -8.244 28.036 1.00 89.31 360 LEU A O 1
ATOM 2871 N N . ASP A 1 361 ? -41.721 -7.128 29.988 1.00 86.38 361 ASP A N 1
ATOM 2872 C CA . ASP A 1 361 ? -43.164 -6.878 30.028 1.00 86.38 361 ASP A CA 1
ATOM 2873 C C . ASP A 1 361 ? -43.510 -5.600 29.252 1.00 86.38 361 ASP A C 1
ATOM 2875 O O . ASP A 1 361 ? -43.433 -4.483 29.772 1.00 86.38 361 ASP A O 1
ATOM 2879 N N . LEU A 1 362 ? -43.916 -5.775 27.993 1.00 86.50 362 LEU A N 1
ATOM 2880 C CA . LEU A 1 362 ? -44.261 -4.673 27.093 1.00 86.50 362 LEU A CA 1
ATOM 2881 C C . LEU A 1 362 ? -45.527 -3.907 27.514 1.00 86.50 362 LEU A C 1
ATOM 2883 O O . LEU A 1 362 ? -45.767 -2.816 27.006 1.00 86.50 362 LEU A O 1
ATOM 2887 N N . LYS A 1 363 ? -46.330 -4.413 28.464 1.00 81.88 363 LYS A N 1
ATOM 2888 C CA . LYS A 1 363 ? -47.499 -3.674 28.981 1.00 81.88 363 LYS A CA 1
ATOM 2889 C C . LYS A 1 363 ? -47.105 -2.481 29.850 1.00 81.88 363 LYS A C 1
ATOM 2891 O O . LYS A 1 363 ? -47.913 -1.579 30.043 1.00 81.88 363 LYS A O 1
ATOM 2896 N N . LYS A 1 364 ? -45.875 -2.466 30.372 1.00 84.12 364 LYS A N 1
ATOM 2897 C CA . LYS A 1 364 ? -45.336 -1.364 31.187 1.00 84.12 364 LYS A CA 1
ATOM 2898 C C . LYS A 1 364 ? -44.705 -0.249 30.353 1.00 84.12 364 LYS A C 1
ATOM 2900 O O . LYS A 1 364 ? -44.138 0.685 30.919 1.00 84.12 364 LYS A O 1
ATOM 2905 N N . ALA A 1 365 ? -44.775 -0.357 29.030 1.00 85.62 365 ALA A N 1
ATOM 2906 C CA . ALA A 1 365 ? -44.146 0.587 28.132 1.00 85.62 365 ALA A CA 1
ATOM 2907 C C . ALA A 1 365 ? -44.825 1.964 28.169 1.00 85.62 365 ALA A C 1
ATOM 2909 O O . ALA A 1 365 ? -46.037 2.069 28.360 1.00 85.62 365 ALA A O 1
ATOM 2910 N N . ARG A 1 366 ? -44.046 3.031 27.975 1.00 87.44 366 ARG A N 1
ATOM 2911 C CA . ARG A 1 366 ? -44.524 4.423 27.975 1.00 87.44 366 ARG A CA 1
ATOM 2912 C C . ARG A 1 366 ? -44.217 5.090 26.641 1.00 87.44 366 ARG A C 1
ATOM 2914 O O . ARG A 1 366 ? -43.165 4.842 26.062 1.00 87.44 366 ARG A O 1
ATOM 2921 N N . SER A 1 367 ? -45.129 5.933 26.158 1.00 82.12 367 SER A N 1
ATOM 2922 C CA . SER A 1 367 ? -44.868 6.743 24.964 1.00 82.12 367 SER A CA 1
ATOM 2923 C C . SER A 1 367 ? -43.821 7.788 25.293 1.00 82.12 367 SER A C 1
ATOM 2925 O O . SER A 1 367 ? -43.927 8.452 26.325 1.00 82.12 367 SER A O 1
ATOM 2927 N N . VAL A 1 368 ? -42.834 7.941 24.420 1.00 77.12 368 VAL A N 1
ATOM 2928 C CA . VAL A 1 368 ? -41.810 8.971 24.545 1.00 77.12 368 VAL A CA 1
ATOM 2929 C C . VAL A 1 368 ? -41.625 9.671 23.207 1.00 77.12 368 VAL A C 1
ATOM 2931 O O . VAL A 1 368 ? -41.605 9.044 22.147 1.00 77.12 368 VAL A O 1
ATOM 2934 N N . THR A 1 369 ? -41.483 10.990 23.264 1.00 71.81 369 THR A N 1
ATOM 2935 C CA . THR A 1 369 ? -41.023 11.796 22.136 1.00 71.81 369 THR A CA 1
ATOM 2936 C C . THR A 1 369 ? -39.556 12.110 22.385 1.00 71.81 369 THR A C 1
ATOM 2938 O O . THR A 1 369 ? -39.213 12.677 23.423 1.00 71.81 369 THR A O 1
ATOM 2941 N N . THR A 1 370 ? -38.677 11.697 21.476 1.00 55.75 370 THR A N 1
ATOM 2942 C CA . THR A 1 370 ? -37.238 11.956 21.602 1.00 55.75 370 THR A CA 1
ATOM 2943 C C . THR A 1 370 ? -36.936 13.445 21.421 1.00 55.75 370 THR A C 1
ATOM 2945 O O . THR A 1 370 ? -37.731 14.194 20.854 1.00 55.75 370 THR A O 1
ATOM 2948 N N . SER A 1 371 ? -35.737 13.880 21.817 1.00 43.94 371 SER A N 1
ATOM 2949 C CA . SER A 1 371 ? -35.241 15.247 21.575 1.00 43.94 371 SER A CA 1
ATOM 2950 C C . SER A 1 371 ? -35.213 15.649 20.090 1.00 43.94 371 SER A C 1
ATOM 2952 O O . SER A 1 371 ? -35.174 16.832 19.772 1.00 43.94 371 SER A O 1
ATOM 2954 N N . THR A 1 372 ? -35.274 14.675 19.176 1.00 43.75 372 THR A N 1
ATOM 2955 C CA . THR A 1 372 ? -35.370 14.856 17.717 1.00 43.75 372 THR A CA 1
ATOM 2956 C C . THR A 1 372 ? -36.809 14.828 17.187 1.00 43.75 372 THR A C 1
ATOM 2958 O O . THR A 1 372 ? -37.018 14.689 15.984 1.00 43.75 372 THR A O 1
ATOM 2961 N N . ASN A 1 373 ? -37.802 14.955 18.072 1.00 60.47 373 ASN A N 1
ATOM 2962 C CA . ASN A 1 373 ? -39.233 14.948 17.763 1.00 60.47 373 ASN A CA 1
ATOM 2963 C C . ASN A 1 373 ? -39.734 13.645 17.106 1.00 60.47 373 ASN A C 1
ATOM 2965 O O . ASN A 1 373 ? -40.723 13.645 16.372 1.00 60.47 373 ASN A O 1
ATOM 2969 N N . ARG A 1 374 ? -39.052 12.518 17.357 1.00 62.72 374 ARG A N 1
ATOM 2970 C CA . ARG A 1 374 ? -39.467 11.191 16.879 1.00 62.72 374 ARG A CA 1
ATOM 2971 C C . ARG A 1 374 ? -40.264 10.478 17.961 1.00 62.72 374 ARG A C 1
ATOM 2973 O O . ARG A 1 374 ? -39.910 10.532 19.136 1.00 62.72 374 ARG A O 1
ATOM 2980 N N . THR A 1 375 ? -41.325 9.790 17.559 1.00 70.75 375 THR A N 1
ATOM 2981 C CA . THR A 1 375 ? -42.137 8.972 18.460 1.00 70.75 375 THR A CA 1
ATOM 2982 C C . THR A 1 375 ? -41.478 7.615 18.695 1.00 70.75 375 THR A C 1
ATOM 2984 O O . THR A 1 375 ? -40.949 6.974 17.778 1.00 70.75 375 THR A O 1
ATOM 2987 N N . GLY A 1 376 ? -41.489 7.182 19.950 1.00 80.31 376 GLY A N 1
ATOM 2988 C CA . GLY A 1 376 ? -40.962 5.895 20.365 1.00 80.31 376 GLY A CA 1
ATOM 2989 C C . GLY A 1 376 ? -41.611 5.397 21.646 1.00 80.31 376 GLY A C 1
ATOM 2990 O O . GLY A 1 376 ? -42.495 6.032 22.226 1.00 80.31 376 GLY A O 1
ATOM 2991 N N . ILE A 1 377 ? -41.154 4.232 22.085 1.00 82.75 377 ILE A N 1
ATOM 2992 C CA . ILE A 1 377 ? -41.682 3.543 23.254 1.00 82.75 377 ILE A CA 1
ATOM 2993 C C . ILE A 1 377 ? -40.541 3.232 24.210 1.00 82.75 377 ILE A C 1
ATOM 2995 O O . ILE A 1 377 ? -39.566 2.593 23.826 1.00 82.75 377 ILE A O 1
ATOM 2999 N N . GLN A 1 378 ? -40.687 3.655 25.459 1.00 85.12 378 GLN A N 1
ATOM 3000 C CA . GLN A 1 378 ? -39.732 3.425 26.532 1.00 85.12 378 GLN A CA 1
ATOM 3001 C C . GLN A 1 378 ? -40.156 2.230 27.395 1.00 85.12 378 GLN A C 1
ATOM 3003 O O . GLN A 1 378 ? -41.305 2.140 27.828 1.00 85.12 378 GLN A O 1
ATOM 3008 N N . LEU A 1 379 ? -39.213 1.335 27.675 1.00 87.69 379 LEU A N 1
ATOM 3009 C CA . LEU A 1 379 ? -39.346 0.149 28.516 1.00 87.69 379 LEU A CA 1
ATOM 3010 C C . LEU A 1 379 ? -38.370 0.245 29.689 1.00 87.69 379 LEU A C 1
ATOM 3012 O O . LEU A 1 379 ? -37.208 0.590 29.499 1.00 87.69 379 LEU A O 1
ATOM 3016 N N . ASP A 1 380 ? -38.817 -0.105 30.891 1.00 86.81 380 ASP A N 1
ATOM 3017 C CA . ASP A 1 380 ? -37.929 -0.269 32.044 1.00 86.81 380 ASP A CA 1
ATOM 3018 C C . ASP A 1 380 ? -37.195 -1.617 31.943 1.00 86.81 380 ASP A C 1
ATOM 3020 O O . ASP A 1 380 ? -37.832 -2.675 31.894 1.00 86.81 380 ASP A O 1
ATOM 3024 N N . ILE A 1 381 ? -35.860 -1.576 31.897 1.00 87.81 381 ILE A N 1
ATOM 3025 C CA . ILE A 1 381 ? -35.003 -2.768 31.795 1.00 87.81 381 ILE A CA 1
ATOM 3026 C C . ILE A 1 381 ? -34.244 -3.072 33.090 1.00 87.81 381 ILE A C 1
ATOM 3028 O O . ILE A 1 381 ? -33.542 -4.082 33.159 1.00 87.81 381 ILE A O 1
ATOM 3032 N N . SER A 1 382 ? -34.435 -2.269 34.140 1.00 83.56 382 SER A N 1
ATOM 3033 C CA . SER A 1 382 ? -33.691 -2.336 35.408 1.00 83.56 382 SER A CA 1
ATOM 3034 C C . SER A 1 382 ? -33.638 -3.726 36.051 1.00 83.56 382 SER A C 1
ATOM 3036 O O . SER A 1 382 ? -32.620 -4.115 36.625 1.00 83.56 382 SER A O 1
ATOM 3038 N N . ASN A 1 383 ? -34.712 -4.508 35.918 1.00 85.75 383 ASN A N 1
ATOM 3039 C CA . ASN A 1 383 ? -34.828 -5.853 36.492 1.00 85.75 383 ASN A CA 1
ATOM 3040 C C . ASN A 1 383 ? -34.199 -6.965 35.630 1.00 85.75 383 ASN A C 1
ATOM 3042 O O . ASN A 1 383 ? -34.028 -8.094 36.101 1.00 85.75 383 ASN A O 1
ATOM 3046 N N . ALA A 1 384 ? -33.891 -6.678 34.364 1.00 82.75 384 ALA A N 1
ATOM 3047 C CA . ALA A 1 384 ? -33.351 -7.647 33.412 1.00 82.75 384 ALA A CA 1
ATOM 3048 C C . ALA A 1 384 ? -31.850 -7.445 33.135 1.00 82.75 384 ALA A C 1
ATOM 3050 O O . ALA A 1 384 ? -31.171 -8.391 32.725 1.00 82.75 384 ALA A O 1
ATOM 3051 N N . VAL A 1 385 ? -31.336 -6.246 33.416 1.00 75.12 385 VAL A N 1
ATOM 3052 C CA . VAL A 1 385 ? -29.928 -5.863 33.274 1.00 75.12 385 VAL A CA 1
ATOM 3053 C C . VAL A 1 385 ? -29.077 -6.382 34.442 1.00 75.12 385 VAL A C 1
ATOM 3055 O O . VAL A 1 385 ? -29.479 -6.337 35.607 1.00 75.12 385 VAL A O 1
ATOM 3058 N N . THR A 1 386 ? -27.874 -6.862 34.131 1.00 70.25 386 THR A N 1
ATOM 3059 C CA . THR A 1 386 ? -26.790 -7.171 35.078 1.00 70.25 386 THR A CA 1
ATOM 3060 C C . THR A 1 386 ? -25.653 -6.162 34.930 1.00 70.25 386 THR A C 1
ATOM 3062 O O . THR A 1 386 ? -25.585 -5.471 33.918 1.00 70.25 386 THR A O 1
ATOM 3065 N N . ASN A 1 387 ? -24.752 -6.075 35.914 1.00 55.62 387 ASN A N 1
ATOM 3066 C CA . ASN A 1 387 ? -23.522 -5.289 35.753 1.00 55.62 387 ASN A CA 1
ATOM 3067 C C . ASN A 1 387 ? -22.694 -5.847 34.584 1.00 55.62 387 ASN A C 1
ATOM 3069 O O . ASN A 1 387 ? -22.600 -7.069 34.442 1.00 55.62 387 ASN A O 1
ATOM 3073 N N . GLY A 1 388 ? -22.094 -4.968 33.782 1.00 50.69 388 GLY A N 1
ATOM 3074 C CA . GLY A 1 388 ? -21.229 -5.351 32.666 1.00 50.69 388 GLY A CA 1
ATOM 3075 C C . GLY A 1 388 ? -21.955 -5.431 31.321 1.00 50.69 388 GLY A C 1
ATOM 3076 O O . GLY A 1 388 ? -22.950 -4.744 31.081 1.00 50.69 388 GLY A O 1
ATOM 3077 N N . THR A 1 389 ? -21.457 -6.281 30.421 1.00 52.00 389 THR A N 1
ATOM 3078 C CA . THR A 1 389 ? -22.048 -6.496 29.092 1.00 52.00 389 THR A CA 1
ATOM 3079 C C . THR A 1 389 ? -23.348 -7.294 29.183 1.00 52.00 389 THR A C 1
ATOM 3081 O O . THR A 1 389 ? -23.407 -8.374 29.766 1.00 52.00 389 THR A O 1
ATOM 3084 N N . ASN A 1 390 ? -24.392 -6.771 28.553 1.00 61.56 390 ASN A N 1
ATOM 3085 C CA . ASN A 1 390 ? -25.725 -7.342 28.451 1.00 61.56 390 ASN A CA 1
ATOM 3086 C C . ASN A 1 390 ? -26.071 -7.585 26.977 1.00 61.56 390 ASN A C 1
ATOM 3088 O O . ASN A 1 390 ? -25.610 -6.860 26.095 1.00 61.56 390 ASN A O 1
ATOM 3092 N N . VAL A 1 391 ? -26.914 -8.581 26.705 1.00 71.44 391 VAL A N 1
ATOM 3093 C CA . VAL A 1 391 ? -27.378 -8.910 25.348 1.00 71.44 391 VAL A CA 1
ATOM 3094 C C . VAL A 1 391 ? -28.848 -8.540 25.203 1.00 71.44 391 VAL A C 1
ATOM 3096 O O . VAL A 1 391 ? -29.701 -9.081 25.906 1.00 71.44 391 VAL A O 1
ATOM 3099 N N . LEU A 1 392 ? -29.150 -7.659 24.257 1.00 78.50 392 LEU A N 1
ATOM 3100 C CA . LEU A 1 392 ? -30.494 -7.347 23.792 1.00 78.50 392 LEU A CA 1
ATOM 3101 C C . LEU A 1 392 ? -30.828 -8.183 22.554 1.00 78.50 392 LEU A C 1
ATOM 3103 O O . LEU A 1 392 ? -30.080 -8.205 21.577 1.00 78.50 392 LEU A O 1
ATOM 3107 N N . LYS A 1 393 ? -32.001 -8.812 22.568 1.00 84.25 393 LYS A N 1
ATOM 3108 C CA . LYS A 1 393 ? -32.596 -9.478 21.411 1.00 84.25 393 LYS A CA 1
ATOM 3109 C C . LYS A 1 393 ? -34.013 -8.970 21.192 1.00 84.25 393 LYS A C 1
ATOM 3111 O O . LYS A 1 393 ? -34.867 -9.129 22.057 1.00 84.25 393 LYS A O 1
ATOM 3116 N N . VAL A 1 394 ? -34.275 -8.405 20.020 1.00 83.19 394 VAL A N 1
ATOM 3117 C CA . VAL A 1 394 ? -35.609 -7.979 19.584 1.00 83.19 394 VAL A CA 1
ATOM 3118 C C . VAL A 1 394 ? -36.031 -8.857 18.420 1.00 83.19 394 VAL A C 1
ATOM 3120 O O . VAL A 1 394 ? -35.304 -8.983 17.442 1.00 83.19 394 VAL A O 1
ATOM 3123 N N . THR A 1 395 ? -37.205 -9.470 18.508 1.00 87.38 395 THR A N 1
ATOM 3124 C CA . THR A 1 395 ? -37.780 -10.281 17.428 1.00 87.38 395 THR A CA 1
ATOM 3125 C C . THR A 1 395 ? -39.198 -9.829 17.120 1.00 87.38 395 THR A C 1
ATOM 3127 O O . THR A 1 395 ? -39.925 -9.411 18.021 1.00 87.38 395 THR A O 1
ATOM 3130 N N . SER A 1 396 ? -39.605 -9.888 15.853 1.00 83.56 396 SER A N 1
ATOM 3131 C CA . SER A 1 396 ? -40.957 -9.512 15.434 1.00 83.56 396 SER A CA 1
ATOM 3132 C C . SER A 1 396 ? -41.441 -10.308 14.236 1.00 83.56 396 SER A C 1
ATOM 3134 O O . SER A 1 396 ? -40.648 -10.763 13.425 1.00 83.56 396 SER A O 1
ATOM 3136 N N . LYS A 1 397 ? -42.765 -10.427 14.088 1.00 77.31 397 LYS A N 1
ATOM 3137 C CA . LYS A 1 397 ? -43.377 -10.861 12.820 1.00 77.31 397 LYS A CA 1
ATOM 3138 C C . LYS A 1 397 ? -43.347 -9.764 11.745 1.00 77.31 397 LYS A C 1
ATOM 3140 O O . LYS A 1 397 ? -43.525 -10.071 10.572 1.00 77.31 397 LYS A O 1
ATOM 3145 N N . SER A 1 398 ? -43.147 -8.507 12.141 1.00 77.56 398 SER A N 1
ATOM 3146 C CA . SER A 1 398 ? -43.000 -7.359 11.241 1.00 77.56 398 SER A CA 1
ATOM 3147 C C . SER A 1 398 ? -41.534 -7.150 10.841 1.00 77.56 398 SER A C 1
ATOM 3149 O O . SER A 1 398 ? -40.632 -7.706 11.472 1.00 77.56 398 SER A O 1
ATOM 3151 N N . ASP A 1 399 ? -41.296 -6.363 9.790 1.00 76.38 399 ASP A N 1
ATOM 3152 C CA . ASP A 1 399 ? -39.948 -5.919 9.415 1.00 76.38 399 ASP A CA 1
ATOM 3153 C C . ASP A 1 399 ? -39.415 -4.931 10.465 1.00 76.38 399 ASP A C 1
ATOM 3155 O O . ASP A 1 399 ? -40.095 -3.968 10.826 1.00 76.38 399 ASP A O 1
ATOM 3159 N N . LEU A 1 400 ? -38.218 -5.201 10.983 1.00 70.12 400 LEU A N 1
ATOM 3160 C CA . LEU A 1 400 ? -37.534 -4.386 11.982 1.00 70.12 400 LEU A CA 1
ATOM 3161 C C . LEU A 1 400 ? -36.463 -3.473 11.372 1.00 70.12 400 LEU A C 1
ATOM 3163 O O . LEU A 1 400 ? -35.759 -2.800 12.117 1.00 70.12 400 LEU A O 1
ATOM 3167 N N . SER A 1 401 ? -36.322 -3.412 10.045 1.00 63.81 401 SER A N 1
ATOM 3168 C CA . SER A 1 401 ? -35.231 -2.683 9.379 1.00 63.81 401 SER A CA 1
ATOM 3169 C C . SER A 1 401 ? -35.168 -1.182 9.689 1.00 63.81 401 SER A C 1
ATOM 3171 O O . SER A 1 401 ? -34.113 -0.576 9.537 1.00 63.81 401 SER A O 1
ATOM 3173 N N . LEU A 1 402 ? -36.286 -0.574 10.097 1.00 62.47 402 LEU A N 1
ATOM 3174 C CA . LEU A 1 402 ? -36.382 0.849 10.452 1.00 62.47 402 LEU A CA 1
ATOM 3175 C C . LEU A 1 402 ? -36.372 1.098 11.970 1.00 62.47 402 LEU A C 1
ATOM 3177 O O . LEU A 1 402 ? -36.409 2.249 12.407 1.00 62.47 402 LEU A O 1
ATOM 3181 N N . LEU A 1 403 ? -36.333 0.035 12.782 1.00 66.25 403 LEU A N 1
ATOM 3182 C CA . LEU A 1 403 ? -36.341 0.137 14.236 1.00 66.25 403 LEU A CA 1
ATOM 3183 C C . LEU A 1 403 ? -35.005 0.695 14.732 1.00 66.25 403 LEU A C 1
ATOM 3185 O O . LEU A 1 403 ? -33.961 0.065 14.579 1.00 66.25 403 LEU A O 1
ATOM 3189 N N . THR A 1 404 ? -35.047 1.855 15.386 1.00 66.31 404 THR A N 1
ATOM 3190 C CA . THR A 1 404 ? -33.879 2.413 16.076 1.00 66.31 404 THR A CA 1
ATOM 3191 C C . THR A 1 404 ? -33.968 2.106 17.564 1.00 66.31 404 THR A C 1
ATOM 3193 O O . THR A 1 404 ? -34.998 2.337 18.198 1.00 66.31 404 THR A O 1
ATOM 3196 N N . ILE A 1 405 ? -32.878 1.587 18.123 1.00 63.84 405 ILE A N 1
ATOM 3197 C CA . ILE A 1 405 ? -32.775 1.224 19.533 1.00 63.84 405 ILE A CA 1
ATOM 3198 C C . ILE A 1 405 ? -31.888 2.244 20.236 1.00 63.84 405 ILE A C 1
ATOM 3200 O O . ILE A 1 405 ? -30.752 2.476 19.829 1.00 63.84 405 ILE A O 1
ATOM 3204 N N . GLN A 1 406 ? -32.406 2.831 21.306 1.00 64.38 406 GLN A N 1
ATOM 3205 C CA . GLN A 1 406 ? -31.664 3.682 22.221 1.00 64.38 406 GLN A CA 1
ATOM 3206 C C . GLN A 1 406 ? -31.765 3.074 23.620 1.00 64.38 406 GLN A C 1
ATOM 3208 O O . GLN A 1 406 ? -32.833 2.642 24.034 1.00 64.38 406 GLN A O 1
ATOM 3213 N N . MET A 1 407 ? -30.660 3.021 24.352 1.00 65.69 407 MET A N 1
ATOM 3214 C CA . MET A 1 407 ? -30.641 2.555 25.738 1.00 65.69 407 MET A CA 1
ATOM 3215 C C . MET A 1 407 ? -30.066 3.652 26.616 1.00 65.69 407 MET A C 1
ATOM 3217 O O . MET A 1 407 ? -29.141 4.352 26.200 1.00 65.69 407 MET A O 1
ATOM 3221 N N . ASP A 1 408 ? -30.625 3.807 27.812 1.00 56.56 408 ASP A N 1
ATOM 3222 C CA . ASP A 1 408 ? -29.987 4.620 28.834 1.00 56.56 408 ASP A CA 1
ATOM 3223 C C . ASP A 1 408 ? -28.710 3.919 29.253 1.00 56.56 408 ASP A C 1
ATOM 3225 O O . ASP A 1 408 ? -28.733 2.754 29.667 1.00 56.56 408 ASP A O 1
ATOM 3229 N N . SER A 1 409 ? -27.600 4.633 29.175 1.00 47.84 409 SER A N 1
ATOM 3230 C CA . SER A 1 409 ? -26.391 4.127 29.781 1.00 47.84 409 SER A CA 1
ATOM 3231 C C . SER A 1 409 ? -26.502 4.162 31.311 1.00 47.84 409 SER A C 1
ATOM 3233 O O . SER A 1 409 ? -27.224 4.999 31.871 1.00 47.84 409 SER A O 1
ATOM 3235 N N . PRO A 1 410 ? -25.818 3.243 32.011 1.00 52.62 410 PRO A N 1
ATOM 3236 C CA . PRO A 1 410 ? -25.883 3.178 33.459 1.00 52.62 410 PRO A CA 1
ATOM 3237 C C . PRO A 1 410 ? -25.440 4.493 34.095 1.00 52.62 410 PRO A C 1
ATOM 3239 O O . PRO A 1 410 ? -24.409 5.076 33.763 1.00 52.62 410 PRO A O 1
ATOM 3242 N N . THR A 1 411 ? -26.260 4.947 35.034 1.00 46.91 411 THR A N 1
ATOM 3243 C CA . THR A 1 411 ? -26.027 6.141 35.824 1.00 46.91 411 THR A CA 1
ATOM 3244 C C . THR A 1 411 ? -25.081 5.782 36.965 1.00 46.91 411 THR A C 1
ATOM 3246 O O . THR A 1 411 ? -25.478 5.135 37.941 1.00 46.91 411 THR A O 1
ATOM 3249 N N . ILE A 1 412 ? -23.827 6.209 36.884 1.00 48.56 412 ILE A N 1
ATOM 3250 C CA . ILE A 1 412 ? -22.900 6.080 38.005 1.00 48.56 412 ILE A CA 1
ATOM 3251 C C . ILE A 1 412 ? -23.379 7.038 39.099 1.00 48.56 412 ILE A C 1
ATOM 3253 O O . ILE A 1 412 ? -23.361 8.251 38.932 1.00 48.56 412 ILE A O 1
ATOM 3257 N N . ILE A 1 413 ? -23.874 6.514 40.218 1.00 49.97 413 ILE A N 1
ATOM 3258 C CA . ILE A 1 413 ? -24.292 7.351 41.347 1.00 49.97 413 ILE A CA 1
ATOM 3259 C C . ILE A 1 413 ? -23.021 7.714 42.122 1.00 49.97 413 ILE A C 1
ATOM 3261 O O . ILE A 1 413 ? -22.418 6.802 42.701 1.00 49.97 413 ILE A O 1
ATOM 3265 N N . PRO A 1 414 ? -22.617 9.000 42.194 1.00 41.84 414 PRO A N 1
ATOM 3266 C CA . PRO A 1 414 ? -21.533 9.412 43.075 1.00 41.84 414 PRO A CA 1
ATOM 3267 C C . PRO A 1 414 ? -21.906 8.984 44.492 1.00 41.84 414 PRO A C 1
ATOM 3269 O O . PRO A 1 414 ? -22.948 9.381 45.021 1.00 41.84 414 PRO A O 1
ATOM 3272 N N . ALA A 1 415 ? -21.113 8.102 45.094 1.00 42.62 415 ALA A N 1
ATOM 3273 C CA . ALA A 1 415 ? -21.425 7.601 46.419 1.00 42.62 415 ALA A CA 1
ATOM 3274 C C . ALA A 1 415 ? -21.259 8.741 47.434 1.00 42.62 415 ALA A C 1
ATOM 3276 O O . ALA A 1 415 ? -20.148 9.085 47.819 1.00 42.62 415 ALA A O 1
ATOM 3277 N N . THR A 1 416 ? -22.368 9.287 47.931 1.00 39.75 416 THR A N 1
ATOM 3278 C CA . THR A 1 416 ? -22.373 10.200 49.087 1.00 39.75 416 THR A CA 1
ATOM 3279 C C . THR A 1 416 ? -22.152 9.474 50.420 1.00 39.75 416 THR A C 1
ATOM 3281 O O . THR A 1 416 ? -22.092 10.109 51.468 1.00 39.75 416 THR A O 1
ATOM 3284 N N . ARG A 1 417 ? -21.960 8.147 50.417 1.00 45.34 417 ARG A N 1
ATOM 3285 C CA . ARG A 1 417 ? -21.510 7.360 51.574 1.00 45.34 417 ARG A CA 1
ATOM 3286 C C . ARG A 1 417 ? -20.653 6.180 51.118 1.00 45.34 417 ARG A C 1
ATOM 3288 O O . ARG A 1 417 ? -21.127 5.324 50.378 1.00 45.34 417 ARG A O 1
ATOM 3295 N N . TRP A 1 418 ? -19.407 6.168 51.595 1.00 45.66 418 TRP A N 1
ATOM 3296 C CA . TRP A 1 418 ? -18.385 5.128 51.449 1.00 45.66 418 TRP A CA 1
ATOM 3297 C C . TRP A 1 418 ? -18.972 3.712 51.457 1.00 45.66 418 TRP A C 1
ATOM 3299 O O . TRP A 1 418 ? -19.448 3.238 52.490 1.00 45.66 418 TRP A O 1
ATOM 3309 N N . VAL A 1 419 ? -18.924 3.040 50.309 1.00 52.09 419 VAL A N 1
ATOM 3310 C CA . VAL A 1 419 ? -19.243 1.617 50.201 1.00 52.09 419 VAL A CA 1
ATOM 3311 C C . VAL A 1 419 ? -17.921 0.861 50.319 1.00 52.09 419 VAL A C 1
ATOM 3313 O O . VAL A 1 419 ? -17.042 1.026 49.485 1.00 52.09 419 VAL A O 1
ATOM 3316 N N . ASP A 1 420 ? -17.817 0.080 51.394 1.00 63.09 420 ASP A N 1
ATOM 3317 C CA . ASP A 1 420 ? -16.696 -0.784 51.793 1.00 63.09 420 ASP A CA 1
ATOM 3318 C C . ASP A 1 420 ? -15.440 -0.091 52.373 1.00 63.09 420 ASP A C 1
ATOM 3320 O O . ASP A 1 420 ? -14.359 -0.053 51.784 1.00 63.09 420 ASP A O 1
ATOM 3324 N N . ARG A 1 421 ? -15.576 0.436 53.604 1.00 70.19 421 ARG A N 1
ATOM 3325 C CA . ARG A 1 421 ? -14.442 0.959 54.398 1.00 70.19 421 ARG A CA 1
ATOM 3326 C C . ARG A 1 421 ? -13.329 -0.070 54.595 1.00 70.19 421 ARG A C 1
ATOM 3328 O O . ARG A 1 421 ? -12.180 0.336 54.722 1.00 70.19 421 ARG A O 1
ATOM 3335 N N . LYS A 1 422 ? -13.670 -1.361 54.661 1.00 78.00 422 LYS A N 1
ATOM 3336 C CA . LYS A 1 422 ? -12.693 -2.427 54.880 1.00 78.00 422 LYS A CA 1
ATOM 3337 C C . LYS A 1 422 ? -11.791 -2.541 53.658 1.00 78.00 422 LYS A C 1
ATOM 3339 O O . LYS A 1 422 ? -10.595 -2.343 53.794 1.00 78.00 422 LYS A O 1
ATOM 3344 N N . LEU A 1 423 ? -12.373 -2.692 52.467 1.00 77.19 423 LEU A N 1
ATOM 3345 C CA . LEU A 1 423 ? -11.608 -2.750 51.220 1.00 77.19 423 LEU A CA 1
ATOM 3346 C C . LEU A 1 423 ? -10.741 -1.503 50.997 1.00 77.19 423 LEU A C 1
ATOM 3348 O O . LEU A 1 423 ? -9.589 -1.625 50.590 1.00 77.19 423 LEU A O 1
ATOM 3352 N N . LYS A 1 424 ? -11.268 -0.303 51.285 1.00 77.00 424 LYS A N 1
ATOM 3353 C CA . LYS A 1 424 ? -10.471 0.932 51.227 1.00 77.00 424 LYS A CA 1
ATOM 3354 C C . LYS A 1 424 ? -9.251 0.845 52.145 1.00 77.00 424 LYS A C 1
ATOM 3356 O O . LYS A 1 424 ? -8.146 1.141 51.704 1.00 77.00 424 LYS A O 1
ATOM 3361 N N . ASN A 1 425 ? -9.458 0.487 53.411 1.00 80.88 425 ASN A N 1
ATOM 3362 C CA . ASN A 1 425 ? -8.381 0.420 54.392 1.00 80.88 425 ASN A CA 1
ATOM 3363 C C . ASN A 1 425 ? -7.367 -0.668 54.027 1.00 80.88 425 ASN A C 1
ATOM 3365 O O . ASN A 1 425 ? -6.174 -0.411 54.109 1.00 80.88 425 ASN A O 1
ATOM 3369 N N . ASP A 1 426 ? -7.825 -1.834 53.574 1.00 84.06 426 ASP A N 1
ATOM 3370 C CA . ASP A 1 426 ? -6.962 -2.939 53.153 1.00 84.06 426 ASP A CA 1
ATOM 3371 C C . ASP A 1 426 ? -6.098 -2.533 51.951 1.00 84.06 426 ASP A C 1
ATOM 3373 O O . ASP A 1 426 ? -4.900 -2.799 51.950 1.00 84.06 426 ASP A O 1
ATOM 3377 N N . LEU A 1 427 ? -6.670 -1.822 50.968 1.00 81.12 427 LEU A N 1
ATOM 3378 C CA . LEU A 1 427 ? -5.932 -1.276 49.821 1.00 81.12 427 LEU A CA 1
ATOM 3379 C C . LEU A 1 427 ? -4.925 -0.208 50.227 1.00 81.12 427 LEU A C 1
ATOM 3381 O O . LEU A 1 427 ? -3.772 -0.298 49.826 1.00 81.12 427 LEU A O 1
ATOM 3385 N N . VAL A 1 428 ? -5.344 0.791 51.010 1.00 79.62 428 VAL A N 1
ATOM 3386 C CA . VAL A 1 428 ? -4.436 1.853 51.463 1.00 79.62 428 VAL A CA 1
ATOM 3387 C C . VAL A 1 428 ? -3.296 1.229 52.257 1.00 79.62 428 VAL A C 1
ATOM 3389 O O . VAL A 1 428 ? -2.158 1.361 51.840 1.00 79.62 428 VAL A O 1
ATOM 3392 N N . ASN A 1 429 ? -3.595 0.458 53.305 1.00 83.25 429 ASN A N 1
ATOM 3393 C CA . ASN A 1 429 ? -2.581 -0.169 54.153 1.00 83.25 429 ASN A CA 1
ATOM 3394 C C . ASN A 1 429 ? -1.687 -1.138 53.372 1.00 83.25 429 ASN A C 1
ATOM 3396 O O . ASN A 1 429 ? -0.479 -1.181 53.586 1.00 83.25 429 ASN A O 1
ATOM 3400 N N . GLY A 1 430 ? -2.282 -1.947 52.495 1.00 84.50 430 GLY A N 1
ATOM 3401 C CA . GLY A 1 430 ? -1.571 -2.968 51.740 1.00 84.50 430 GLY A CA 1
ATOM 3402 C C . GLY A 1 430 ? -0.644 -2.386 50.682 1.00 84.50 430 GLY A C 1
ATOM 3403 O O . GLY A 1 430 ? 0.429 -2.941 50.475 1.00 84.50 430 GLY A O 1
ATOM 3404 N N . LEU A 1 431 ? -1.032 -1.284 50.038 1.00 81.38 431 LEU A N 1
ATOM 3405 C CA . LEU A 1 431 ? -0.188 -0.617 49.053 1.00 81.38 431 LEU A CA 1
ATOM 3406 C C . LEU A 1 431 ? 0.848 0.300 49.723 1.00 81.38 431 LEU A C 1
ATOM 3408 O O . LEU A 1 431 ? 1.993 0.289 49.295 1.00 81.38 431 LEU A O 1
ATOM 3412 N N . THR A 1 432 ? 0.522 0.993 50.824 1.00 76.56 432 THR A N 1
ATOM 3413 C CA . THR A 1 432 ? 1.512 1.780 51.598 1.00 76.56 432 THR A CA 1
ATOM 3414 C C . THR A 1 432 ? 2.609 0.919 52.231 1.00 76.56 432 THR A C 1
ATOM 3416 O O . THR A 1 432 ? 3.638 1.435 52.638 1.00 76.56 432 THR A O 1
ATOM 3419 N N . GLN A 1 433 ? 2.398 -0.398 52.348 1.00 80.56 433 GLN A N 1
ATOM 3420 C CA . GLN A 1 433 ? 3.444 -1.345 52.759 1.00 80.56 433 GLN A CA 1
ATOM 3421 C C . GLN A 1 433 ? 4.456 -1.650 51.648 1.00 80.56 433 GLN A C 1
ATOM 3423 O O . GLN A 1 433 ? 5.534 -2.152 51.955 1.00 80.56 433 GLN A O 1
ATOM 3428 N N . LEU A 1 434 ? 4.098 -1.421 50.380 1.00 77.88 434 LEU A N 1
ATOM 3429 C CA . LEU A 1 434 ? 4.995 -1.652 49.248 1.00 77.88 434 LEU A CA 1
ATOM 3430 C C . LEU A 1 434 ? 5.956 -0.479 49.062 1.00 77.88 434 LEU A C 1
ATOM 3432 O O . LEU A 1 434 ? 7.128 -0.695 48.775 1.00 77.88 434 LEU A O 1
ATOM 3436 N N . GLU A 1 435 ? 5.462 0.749 49.222 1.00 66.81 435 GLU A N 1
ATOM 3437 C CA . GLU A 1 435 ? 6.234 1.967 48.990 1.00 66.81 435 GLU A CA 1
ATOM 3438 C C . GLU A 1 435 ? 5.599 3.148 49.744 1.00 66.81 435 GLU A C 1
ATOM 3440 O O . GLU A 1 435 ? 4.375 3.221 49.845 1.00 66.81 435 GLU A O 1
ATOM 3445 N N . GLU A 1 436 ? 6.394 4.065 50.304 1.00 59.84 436 GLU A N 1
ATOM 3446 C CA . GLU A 1 436 ? 5.855 5.158 51.139 1.00 59.84 436 GLU A CA 1
ATOM 3447 C C . GLU A 1 436 ? 5.281 6.328 50.311 1.00 59.84 436 GLU A C 1
ATOM 3449 O O . GLU A 1 436 ? 4.336 6.982 50.754 1.00 59.84 436 GLU A O 1
ATOM 3454 N N . ASP A 1 437 ? 5.770 6.530 49.079 1.00 71.50 437 ASP A N 1
ATOM 3455 C CA . ASP A 1 437 ? 5.540 7.749 48.292 1.00 71.50 437 ASP A CA 1
ATOM 3456 C C . ASP A 1 437 ? 4.885 7.451 46.926 1.00 71.50 437 ASP A C 1
ATOM 3458 O O . ASP A 1 437 ? 5.530 7.571 45.887 1.00 71.50 437 ASP A O 1
ATOM 3462 N N . PHE A 1 438 ? 3.604 7.067 46.875 1.00 72.50 438 PHE A N 1
ATOM 3463 C CA . PHE A 1 438 ? 2.853 6.944 45.610 1.00 72.50 438 PHE A CA 1
ATOM 3464 C C . PHE A 1 438 ? 1.398 7.417 45.750 1.00 72.50 438 PHE A C 1
ATOM 3466 O O . PHE A 1 438 ? 0.815 7.403 46.833 1.00 72.50 438 PHE A O 1
ATOM 3473 N N . GLU A 1 439 ? 0.783 7.831 44.640 1.00 79.31 439 GLU A N 1
ATOM 3474 C CA . GLU A 1 439 ? -0.627 8.239 44.609 1.00 79.31 439 GLU A CA 1
ATOM 3475 C C . GLU A 1 439 ? -1.471 7.223 43.856 1.00 79.31 439 GLU A C 1
ATOM 3477 O O . GLU A 1 439 ? -1.043 6.677 42.838 1.00 79.31 439 GLU A O 1
ATOM 3482 N N . PHE A 1 440 ? -2.709 7.000 44.299 1.00 83.50 440 PHE A N 1
ATOM 3483 C CA . PHE A 1 440 ? -3.625 6.152 43.547 1.00 83.50 440 PHE A CA 1
ATOM 3484 C C . PHE A 1 440 ? -5.092 6.545 43.682 1.00 83.50 440 PHE A C 1
ATOM 3486 O O . PHE A 1 440 ? -5.537 7.221 44.618 1.00 83.50 440 PHE A O 1
ATOM 3493 N N . SER A 1 441 ? -5.878 6.080 42.721 1.00 83.25 441 SER A N 1
ATOM 3494 C CA . SER A 1 441 ? -7.329 6.167 42.739 1.00 83.25 441 SER A CA 1
ATOM 3495 C C . SER A 1 441 ? -7.931 4.903 42.132 1.00 83.25 441 SER A C 1
ATOM 3497 O O . SER A 1 441 ? -7.441 4.390 41.129 1.00 83.25 441 SER A O 1
ATOM 3499 N N . LEU A 1 442 ? -8.967 4.371 42.784 1.00 84.31 442 LEU A N 1
ATOM 3500 C CA . LEU A 1 442 ? -9.647 3.142 42.393 1.00 84.31 442 LEU A CA 1
ATOM 3501 C C . LEU A 1 442 ? -11.157 3.361 42.343 1.00 84.31 442 LEU A C 1
ATOM 3503 O O . LEU A 1 442 ? -11.803 3.640 43.361 1.00 84.31 442 LEU A O 1
ATOM 3507 N N . VAL A 1 443 ? -11.726 3.110 41.172 1.00 79.69 443 VAL A N 1
ATOM 3508 C CA . VAL A 1 443 ? -13.156 2.889 40.976 1.00 79.69 443 VAL A CA 1
ATOM 3509 C C . VAL A 1 443 ? -13.421 1.388 40.976 1.00 79.69 443 VAL A C 1
ATOM 3511 O O . VAL A 1 443 ? -12.723 0.640 40.301 1.00 79.69 443 VAL A O 1
ATOM 3514 N N . LYS A 1 444 ? -14.431 0.939 41.721 1.00 79.38 444 LYS A N 1
ATOM 3515 C CA . LYS A 1 444 ? -14.936 -0.439 41.694 1.00 79.38 444 LYS A CA 1
ATOM 3516 C C . LYS A 1 444 ? -16.460 -0.440 41.747 1.00 79.38 444 LYS A C 1
ATOM 3518 O O . LYS A 1 444 ? -17.041 0.295 42.546 1.00 79.38 444 LYS A O 1
ATOM 3523 N N . ASN A 1 445 ? -17.106 -1.270 40.927 1.00 73.81 445 ASN A N 1
ATOM 3524 C CA . ASN A 1 445 ? -18.568 -1.293 40.773 1.00 73.81 445 ASN A CA 1
ATOM 3525 C C . ASN A 1 445 ? -19.140 0.103 40.503 1.00 73.81 445 ASN A C 1
ATOM 3527 O O . ASN A 1 445 ? -20.069 0.550 41.184 1.00 73.81 445 ASN A O 1
ATOM 3531 N N . ASP A 1 446 ? -18.492 0.814 39.579 1.00 69.12 446 ASP A N 1
ATOM 3532 C CA . ASP A 1 446 ? -18.820 2.187 39.203 1.00 69.12 446 ASP A CA 1
ATOM 3533 C C . ASP A 1 446 ? -18.815 3.185 40.374 1.00 69.12 446 ASP A C 1
ATOM 3535 O O . ASP A 1 446 ? -19.472 4.216 40.333 1.00 69.12 446 ASP A O 1
ATOM 3539 N N . LYS A 1 447 ? -18.082 2.912 41.456 1.00 71.69 447 LYS A N 1
ATOM 3540 C CA . LYS A 1 447 ? -17.943 3.831 42.594 1.00 71.69 447 LYS A CA 1
ATOM 3541 C C . LYS A 1 447 ? -16.480 4.081 42.884 1.00 71.69 447 LYS A C 1
ATOM 3543 O O . LYS A 1 447 ? -15.707 3.136 42.961 1.00 71.69 447 LYS A O 1
ATOM 3548 N N . LEU A 1 448 ? -16.105 5.338 43.105 1.00 74.00 448 LEU A N 1
ATOM 3549 C CA . LEU A 1 448 ? -14.797 5.667 43.667 1.00 74.00 448 LEU A CA 1
ATOM 3550 C C . LEU A 1 448 ? -14.723 5.095 45.093 1.00 74.00 448 LEU A C 1
ATOM 3552 O O . LEU A 1 448 ? -15.445 5.554 45.979 1.00 74.00 448 LEU A O 1
ATOM 3556 N N . ILE A 1 449 ? -13.901 4.063 45.300 1.00 73.31 449 ILE A N 1
ATOM 3557 C CA . ILE A 1 449 ? -13.799 3.348 46.585 1.00 73.31 449 ILE A CA 1
ATOM 3558 C C . ILE A 1 449 ? -12.569 3.799 47.369 1.00 73.31 449 ILE A C 1
ATOM 3560 O O . ILE A 1 449 ? -12.635 3.955 48.591 1.00 73.31 449 ILE A O 1
ATOM 3564 N N . ALA A 1 450 ? -11.455 4.037 46.677 1.00 73.81 450 ALA A N 1
ATOM 3565 C CA . ALA A 1 450 ? -10.214 4.459 47.303 1.00 73.81 450 ALA A CA 1
ATOM 3566 C C . ALA A 1 450 ? -9.562 5.596 46.518 1.00 73.81 450 ALA A C 1
ATOM 3568 O O . ALA A 1 450 ? -9.556 5.618 45.289 1.00 73.81 450 ALA A O 1
ATOM 3569 N N . HIS A 1 451 ? -9.019 6.544 47.267 1.00 76.06 451 HIS A N 1
ATOM 3570 C CA . HIS A 1 451 ? -8.134 7.579 46.773 1.00 76.06 451 HIS A CA 1
ATOM 3571 C C . HIS A 1 451 ? -7.122 7.862 47.876 1.00 76.06 451 HIS A C 1
ATOM 3573 O O . HIS A 1 451 ? -7.508 8.032 49.038 1.00 76.06 451 HIS A O 1
ATOM 3579 N N . HIS A 1 452 ? -5.852 7.857 47.503 1.00 73.75 452 HIS A N 1
ATOM 3580 C CA . HIS A 1 452 ? -4.733 8.181 48.365 1.00 73.75 452 HIS A CA 1
ATOM 3581 C C . HIS A 1 452 ? -3.836 9.155 47.609 1.00 73.75 452 HIS A C 1
ATOM 3583 O O . HIS A 1 452 ? -3.505 8.915 46.446 1.00 73.75 452 HIS A O 1
ATOM 3589 N N . ALA A 1 453 ? -3.498 10.252 48.275 1.00 66.12 453 ALA A N 1
ATOM 3590 C CA . ALA A 1 453 ? -2.592 11.276 47.793 1.00 66.12 453 ALA A CA 1
ATOM 3591 C C . ALA A 1 453 ? -1.585 11.566 48.909 1.00 66.12 453 ALA A C 1
ATOM 3593 O O . ALA A 1 453 ? -1.957 11.559 50.089 1.00 66.12 453 ALA A O 1
ATOM 3594 N N . PHE A 1 454 ? -0.328 11.788 48.540 1.00 55.09 454 PHE A N 1
ATOM 3595 C CA . PHE A 1 454 ? 0.760 11.997 49.484 1.00 55.09 454 PHE A CA 1
ATOM 3596 C C . PHE A 1 454 ? 0.994 13.501 49.730 1.00 55.09 454 PHE A C 1
ATOM 3598 O O . PHE A 1 454 ? 1.405 14.225 48.828 1.00 55.09 454 PHE A O 1
ATOM 3605 N N . GLY A 1 455 ? 0.762 13.951 50.973 1.00 45.34 455 GLY A N 1
ATOM 3606 C CA . GLY A 1 455 ? 1.120 15.284 51.488 1.00 45.34 455 GLY A CA 1
ATOM 3607 C C . GLY A 1 455 ? 0.185 16.453 51.118 1.00 45.34 455 GLY A C 1
ATOM 3608 O O . GLY A 1 455 ? -0.284 16.574 49.994 1.00 45.34 455 GLY A O 1
ATOM 3609 N N . ASP A 1 456 ? -0.022 17.387 52.060 1.00 33.34 456 ASP A N 1
ATOM 3610 C CA . ASP A 1 456 ? -0.700 18.688 51.834 1.00 33.34 456 ASP A CA 1
ATOM 3611 C C . ASP A 1 456 ? 0.203 19.722 51.115 1.00 33.34 456 ASP A C 1
ATOM 3613 O O . ASP A 1 456 ? -0.182 20.871 50.887 1.00 33.34 456 ASP A O 1
ATOM 3617 N N . SER A 1 457 ? 1.434 19.346 50.754 1.00 34.00 457 SER A N 1
ATOM 3618 C CA . SER A 1 457 ? 2.480 20.260 50.285 1.00 34.00 457 SER A CA 1
ATOM 3619 C C . SER A 1 457 ? 2.935 19.985 48.850 1.00 34.00 457 SER A C 1
ATOM 3621 O O . SER A 1 457 ? 4.124 19.825 48.605 1.00 34.00 457 SER A O 1
ATOM 3623 N N . TYR A 1 458 ? 2.017 19.975 47.884 1.00 41.06 458 TYR A N 1
ATOM 3624 C CA . TYR A 1 458 ? 2.363 20.090 46.458 1.00 41.06 458 TYR A CA 1
ATOM 3625 C C . TYR A 1 458 ? 1.354 20.963 45.696 1.00 41.06 458 TYR A C 1
ATOM 3627 O O . TYR A 1 458 ? 0.873 20.626 44.622 1.00 41.06 458 TYR A O 1
ATOM 3635 N N . LEU A 1 459 ? 1.084 22.162 46.222 1.00 34.91 459 LEU A N 1
ATOM 3636 C CA . LEU A 1 459 ? 0.257 23.203 45.586 1.00 34.91 459 LEU A CA 1
ATOM 3637 C C . LEU A 1 459 ? 0.782 23.718 44.222 1.00 34.91 459 LEU A C 1
ATOM 3639 O O . LEU A 1 459 ? 0.114 24.537 43.603 1.00 34.91 459 LEU A O 1
ATOM 3643 N N . ASN A 1 460 ? 1.936 23.244 43.732 1.00 36.03 460 ASN A N 1
ATOM 3644 C CA . ASN A 1 460 ? 2.556 23.709 42.481 1.00 36.03 460 ASN A CA 1
ATOM 3645 C C . ASN A 1 460 ? 2.968 22.610 41.482 1.00 36.03 460 ASN A C 1
ATOM 3647 O O . ASN A 1 460 ? 3.443 22.952 40.400 1.00 36.03 460 ASN A O 1
ATOM 3651 N N . ASN A 1 461 ? 2.786 21.317 41.782 1.00 40.06 461 ASN A N 1
ATOM 3652 C CA . ASN A 1 461 ? 3.194 20.247 40.865 1.00 40.06 461 ASN A CA 1
ATOM 3653 C C . ASN A 1 461 ? 1.982 19.535 40.268 1.00 40.06 461 ASN A C 1
ATOM 3655 O O . ASN A 1 461 ? 1.408 18.619 40.840 1.00 40.06 461 ASN A O 1
ATOM 3659 N N . THR A 1 462 ? 1.622 19.965 39.065 1.00 48.34 462 THR A N 1
ATOM 3660 C CA . THR A 1 462 ? 0.785 19.225 38.128 1.00 48.34 462 THR A CA 1
ATOM 3661 C C . THR A 1 462 ? 1.223 17.759 38.004 1.00 48.34 462 THR A C 1
ATOM 3663 O O . THR A 1 462 ? 2.409 17.500 37.789 1.00 48.34 462 THR A O 1
ATOM 3666 N N . LEU A 1 463 ? 0.287 16.801 38.054 1.00 49.22 463 LEU A N 1
ATOM 3667 C CA . LEU A 1 463 ? 0.580 15.406 37.710 1.00 49.22 463 LEU A CA 1
ATOM 3668 C C . LEU A 1 463 ? 0.954 15.341 36.225 1.00 49.22 463 LEU A C 1
ATOM 3670 O O . LEU A 1 463 ? 0.109 15.441 35.334 1.00 49.22 463 LEU A O 1
ATOM 3674 N N . TYR A 1 464 ? 2.248 15.186 35.946 1.00 50.34 464 TYR A N 1
ATOM 3675 C CA . TYR A 1 464 ? 2.779 15.052 34.591 1.00 50.34 464 TYR A CA 1
ATOM 3676 C C . TYR A 1 464 ? 2.647 13.608 34.091 1.00 50.34 464 TYR A C 1
ATOM 3678 O O . TYR A 1 464 ? 3.629 12.952 33.756 1.00 50.34 464 TYR A O 1
ATOM 3686 N N . LEU A 1 465 ? 1.413 13.121 33.961 1.00 54.66 465 LEU A N 1
ATOM 3687 C CA . LEU A 1 465 ? 1.101 11.873 33.254 1.00 54.66 465 LEU A CA 1
ATOM 3688 C C . LEU A 1 465 ? 0.930 12.123 31.744 1.00 54.66 465 LEU A C 1
ATOM 3690 O O . LEU A 1 465 ? -0.000 11.630 31.112 1.00 54.66 465 LEU A O 1
ATOM 3694 N N . LYS A 1 466 ? 1.837 12.922 31.166 1.00 57.12 466 LYS A N 1
ATOM 3695 C CA . LYS A 1 466 ? 1.741 13.524 29.822 1.00 57.12 466 LYS A CA 1
ATOM 3696 C C . LYS A 1 466 ? 1.328 12.541 28.717 1.00 57.12 466 LYS A C 1
ATOM 3698 O O . LYS A 1 466 ? 0.497 12.879 27.875 1.00 57.12 466 LYS A O 1
ATOM 3703 N N . GLN A 1 467 ? 1.909 11.344 28.711 1.00 59.44 467 GLN A N 1
ATOM 3704 C CA . GLN A 1 467 ? 1.653 10.320 27.691 1.00 59.44 467 GLN A CA 1
ATOM 3705 C C . GLN A 1 467 ? 0.319 9.595 27.933 1.00 59.44 467 GLN A C 1
ATOM 3707 O O . GLN A 1 467 ? -0.469 9.452 27.001 1.00 59.44 467 GLN A O 1
ATOM 3712 N N . LEU A 1 468 ? 0.003 9.241 29.187 1.00 63.34 468 LEU A N 1
ATOM 3713 C CA . LEU A 1 468 ? -1.284 8.623 29.534 1.00 63.34 468 LEU A CA 1
ATOM 3714 C C . LEU A 1 468 ? -2.447 9.561 29.221 1.00 63.34 468 LEU A C 1
ATOM 3716 O O . LEU A 1 468 ? -3.417 9.154 28.593 1.00 63.34 468 LEU A O 1
ATOM 3720 N N . THR A 1 469 ? -2.360 10.834 29.603 1.00 66.38 469 THR A N 1
ATOM 3721 C CA . THR A 1 469 ? -3.479 11.759 29.399 1.00 66.38 469 THR A CA 1
ATOM 3722 C C . THR A 1 469 ? -3.676 12.147 27.928 1.00 66.38 469 THR A C 1
ATOM 3724 O O . THR A 1 469 ? -4.814 12.335 27.487 1.00 66.38 469 THR A O 1
ATOM 3727 N N . THR A 1 470 ? -2.601 12.176 27.133 1.00 66.19 470 THR A N 1
ATOM 3728 C CA . THR A 1 470 ? -2.683 12.298 25.665 1.00 66.19 470 THR A CA 1
ATOM 3729 C C . THR A 1 470 ? -3.446 11.123 25.052 1.00 66.19 470 THR A C 1
ATOM 3731 O O . THR A 1 470 ? -4.341 11.338 24.235 1.00 66.19 470 THR A O 1
ATOM 3734 N N . PHE A 1 471 ? -3.139 9.899 25.490 1.00 68.06 471 PHE A N 1
ATOM 3735 C CA . PHE A 1 471 ? -3.842 8.699 25.049 1.00 68.06 471 PHE A CA 1
ATOM 3736 C C . PHE A 1 471 ? -5.340 8.786 25.362 1.00 68.06 471 PHE A C 1
ATOM 3738 O O . PHE A 1 471 ? -6.149 8.696 24.443 1.00 68.06 471 PHE A O 1
ATOM 3745 N N . PHE A 1 472 ? -5.728 9.066 26.616 1.00 74.12 472 PHE A N 1
ATOM 3746 C CA . PHE A 1 472 ? -7.147 9.189 26.992 1.00 74.12 472 PHE A CA 1
ATOM 3747 C C . PHE A 1 472 ? -7.886 10.206 26.116 1.00 74.12 472 PHE A C 1
ATOM 3749 O O . PHE A 1 472 ? -8.950 9.909 25.580 1.00 74.12 472 PHE A O 1
ATOM 3756 N N . THR A 1 473 ? -7.326 11.401 25.942 1.00 77.38 473 THR A N 1
ATOM 3757 C CA . THR A 1 473 ? -8.036 12.504 25.278 1.00 77.38 473 THR A CA 1
ATOM 3758 C C . THR A 1 473 ? -8.242 12.274 23.781 1.00 77.38 473 THR A C 1
ATOM 3760 O O . THR A 1 473 ? -9.366 12.438 23.304 1.00 77.38 473 THR A O 1
ATOM 3763 N N . THR A 1 474 ? -7.216 11.842 23.037 1.00 81.81 474 THR A N 1
ATOM 3764 C CA . THR A 1 474 ? -7.350 11.575 21.592 1.00 81.81 474 THR A CA 1
ATOM 3765 C C . THR A 1 474 ? -8.294 10.398 21.341 1.00 81.81 474 THR A C 1
ATOM 3767 O O . THR A 1 474 ? -9.204 10.490 20.518 1.00 81.81 474 THR A O 1
ATOM 3770 N N . GLN A 1 475 ? -8.134 9.312 22.097 1.00 82.00 475 GLN A N 1
ATOM 3771 C CA . GLN A 1 475 ? -8.932 8.097 21.935 1.00 82.00 475 GLN A CA 1
ATOM 3772 C C . GLN A 1 475 ? -10.406 8.307 22.285 1.00 82.00 475 GLN A C 1
ATOM 3774 O O . GLN A 1 475 ? -11.283 7.934 21.506 1.00 82.00 475 GLN A O 1
ATOM 3779 N N . LEU A 1 476 ? -10.701 8.956 23.418 1.00 83.88 476 LEU A N 1
ATOM 3780 C CA . LEU A 1 476 ? -12.078 9.268 23.810 1.00 83.88 476 LEU A CA 1
ATOM 3781 C C . LEU A 1 476 ? -12.730 10.242 22.821 1.00 83.88 476 LEU A C 1
ATOM 3783 O O . LEU A 1 476 ? -13.919 10.107 22.534 1.00 83.88 476 LEU A O 1
ATOM 3787 N N . ALA A 1 477 ? -11.971 11.184 22.251 1.00 89.75 477 ALA A N 1
ATOM 3788 C CA . ALA A 1 477 ? -12.476 12.074 21.208 1.00 89.75 477 ALA A CA 1
ATOM 3789 C C . ALA A 1 477 ? -12.847 11.313 19.928 1.00 89.75 477 ALA A C 1
ATOM 3791 O O . ALA A 1 477 ? -13.929 11.534 19.377 1.00 89.75 477 ALA A O 1
ATOM 3792 N N . VAL A 1 478 ? -12.004 10.375 19.488 1.00 89.12 478 VAL A N 1
ATOM 3793 C CA . VAL A 1 478 ? -12.309 9.518 18.337 1.00 89.12 478 VAL A CA 1
ATOM 3794 C C . VAL A 1 478 ? -13.519 8.627 18.620 1.00 89.12 478 VAL A C 1
ATOM 3796 O O . VAL A 1 478 ? -14.461 8.627 17.828 1.00 89.12 478 VAL A O 1
ATOM 3799 N N . LEU A 1 479 ? -13.556 7.939 19.766 1.00 84.25 479 LEU A N 1
ATOM 3800 C CA . LEU A 1 479 ? -14.704 7.126 20.187 1.00 84.25 479 LEU A CA 1
ATOM 3801 C C . LEU A 1 479 ? -15.994 7.939 20.240 1.00 84.25 479 LEU A C 1
ATOM 3803 O O . LEU A 1 479 ? -17.046 7.459 19.816 1.00 84.25 479 LEU A O 1
ATOM 3807 N N . LYS A 1 480 ? -15.912 9.187 20.705 1.00 88.00 480 LYS A N 1
ATOM 3808 C CA . LYS A 1 480 ? -17.044 10.100 20.705 1.00 88.00 480 LYS A CA 1
ATOM 3809 C C . LYS A 1 480 ? -17.549 10.401 19.303 1.00 88.00 480 LYS A C 1
ATOM 3811 O O . LYS A 1 480 ? -18.745 10.278 19.062 1.00 88.00 480 LYS A O 1
ATOM 3816 N N . LEU A 1 481 ? -16.666 10.761 18.377 1.00 90.19 481 LEU A N 1
ATOM 3817 C CA . LEU A 1 481 ? -17.065 11.042 16.997 1.00 90.19 481 LEU A CA 1
ATOM 3818 C C . LEU A 1 481 ? -17.580 9.800 16.265 1.00 90.19 481 LEU A C 1
ATOM 3820 O O . LEU A 1 481 ? -18.484 9.932 15.442 1.00 90.19 481 LEU A O 1
ATOM 3824 N N . VAL A 1 482 ? -17.055 8.615 16.580 1.00 84.31 482 VAL A N 1
ATOM 3825 C CA . VAL A 1 482 ? -17.575 7.335 16.075 1.00 84.31 482 VAL A CA 1
ATOM 3826 C C . VAL A 1 482 ? -18.977 7.069 16.622 1.00 84.31 482 VAL A C 1
ATOM 3828 O O . VAL A 1 482 ? -19.887 6.796 15.847 1.00 84.31 482 VAL A O 1
ATOM 3831 N N . GLY A 1 483 ? -19.187 7.205 17.936 1.00 76.00 483 GLY A N 1
ATOM 3832 C CA . GLY A 1 483 ? -20.504 7.036 18.562 1.00 76.00 483 GLY A CA 1
ATOM 3833 C C . GLY A 1 483 ? -21.537 8.088 18.133 1.00 76.00 483 GLY A C 1
ATOM 3834 O O . GLY A 1 483 ? -22.742 7.833 18.175 1.00 76.00 483 GLY A O 1
ATOM 3835 N N . ASP A 1 484 ? -21.074 9.259 17.693 1.00 79.50 484 ASP A N 1
ATOM 3836 C CA . ASP A 1 484 ? -21.895 10.332 17.127 1.00 79.50 484 ASP A CA 1
ATOM 3837 C C . ASP A 1 484 ? -22.090 10.194 15.594 1.00 79.50 484 ASP A C 1
ATOM 3839 O O . ASP A 1 484 ? -22.671 11.091 14.983 1.00 79.50 484 ASP A O 1
ATOM 3843 N N . ASP A 1 485 ? -21.626 9.102 14.966 1.00 78.81 485 ASP A N 1
ATOM 3844 C CA . ASP A 1 485 ? -21.685 8.824 13.515 1.00 78.81 485 ASP A CA 1
ATOM 3845 C C . ASP A 1 485 ? -20.984 9.878 12.625 1.00 78.81 485 ASP A C 1
ATOM 3847 O O . ASP A 1 485 ? -21.268 10.013 11.432 1.00 78.81 485 ASP A O 1
ATOM 3851 N N . ARG A 1 486 ? -20.042 10.643 13.186 1.00 83.38 486 ARG A N 1
ATOM 3852 C CA . ARG A 1 486 ? -19.285 11.695 12.479 1.00 83.38 486 ARG A CA 1
ATOM 3853 C C . ARG A 1 486 ? -17.935 11.225 11.958 1.00 83.38 486 ARG A C 1
ATOM 3855 O O . ARG A 1 486 ? -17.350 11.879 11.096 1.00 83.38 486 ARG A O 1
ATOM 3862 N N . LEU A 1 487 ? -17.440 10.106 12.473 1.00 86.69 487 LEU A N 1
ATOM 3863 C CA . LEU A 1 487 ? -16.166 9.523 12.089 1.00 86.69 487 LEU A CA 1
ATOM 3864 C C . LEU A 1 487 ? -16.318 8.011 11.899 1.00 86.69 487 LEU A C 1
ATOM 3866 O O . LEU A 1 487 ? -17.024 7.342 12.646 1.00 86.69 487 LEU A O 1
ATOM 3870 N N . ARG A 1 488 ? -15.643 7.470 10.886 1.00 80.69 488 ARG A N 1
ATOM 3871 C CA . ARG A 1 488 ? -15.604 6.048 10.554 1.00 80.69 488 ARG A CA 1
ATOM 3872 C C . ARG A 1 488 ? -14.165 5.575 10.472 1.00 80.69 488 ARG A C 1
ATOM 3874 O O . ARG A 1 488 ? -13.300 6.282 9.963 1.00 80.69 488 ARG A O 1
ATOM 3881 N N . LEU A 1 489 ? -13.934 4.360 10.943 1.00 80.44 489 LEU A N 1
ATOM 3882 C CA . LEU A 1 489 ? -12.585 3.873 11.196 1.00 80.44 489 LEU A CA 1
ATOM 3883 C C . LEU A 1 489 ? -11.935 3.176 10.018 1.00 80.44 489 LEU A C 1
ATOM 3885 O O . LEU A 1 489 ? -10.732 3.303 9.825 1.00 80.44 489 LEU A O 1
ATOM 3889 N N . ASP A 1 490 ? -12.765 2.527 9.209 1.00 79.00 490 ASP A N 1
ATOM 3890 C CA . ASP A 1 490 ? -12.421 1.896 7.938 1.00 79.00 490 ASP A CA 1
ATOM 3891 C C . ASP A 1 490 ? -12.138 2.918 6.830 1.00 79.00 490 ASP A C 1
ATOM 3893 O O . ASP A 1 490 ? -11.649 2.571 5.755 1.00 79.00 490 ASP A O 1
ATOM 3897 N N . ARG A 1 491 ? -12.464 4.193 7.064 1.00 83.94 491 ARG A N 1
ATOM 3898 C CA . ARG A 1 491 ? -12.251 5.244 6.076 1.00 83.94 491 ARG A CA 1
ATOM 3899 C C . ARG A 1 491 ? -10.779 5.642 6.029 1.00 83.94 491 ARG A C 1
ATOM 3901 O O . ARG A 1 491 ? -10.178 5.851 7.087 1.00 83.94 491 ARG A O 1
ATOM 3908 N N . PRO A 1 492 ? -10.215 5.807 4.818 1.00 85.44 492 PRO A N 1
ATOM 3909 C CA . PRO A 1 492 ? -8.924 6.448 4.643 1.00 85.44 492 PRO A CA 1
ATOM 3910 C C . PRO A 1 492 ? -8.890 7.805 5.339 1.00 85.44 492 PRO A C 1
ATOM 3912 O O . PRO A 1 492 ? -9.865 8.552 5.289 1.00 85.44 492 PRO A O 1
ATOM 3915 N N . VAL A 1 493 ? -7.754 8.164 5.927 1.00 91.69 493 VAL A N 1
ATOM 3916 C CA . VAL A 1 493 ? -7.534 9.498 6.507 1.00 91.69 493 VAL A CA 1
ATOM 3917 C C . VAL A 1 493 ? -7.796 10.585 5.460 1.00 91.69 493 VAL A C 1
ATOM 3919 O O . VAL A 1 493 ? -8.385 11.617 5.777 1.00 91.69 493 VAL A O 1
ATOM 3922 N N . SER A 1 494 ? -7.454 10.307 4.196 1.00 85.94 494 SER A N 1
ATOM 3923 C CA . SER A 1 494 ? -7.676 11.190 3.046 1.00 85.94 494 SER A CA 1
ATOM 3924 C C . SER A 1 494 ? -9.145 11.541 2.783 1.00 85.94 494 SER A C 1
ATOM 3926 O O . SER A 1 494 ? -9.427 12.514 2.085 1.00 85.94 494 SER A O 1
ATOM 3928 N N . TYR A 1 495 ? -10.086 10.774 3.346 1.00 86.31 495 TYR A N 1
ATOM 3929 C CA . TYR A 1 495 ? -11.513 11.087 3.318 1.00 86.31 495 TYR A CA 1
ATOM 3930 C C . TYR A 1 495 ? -11.840 12.332 4.154 1.00 86.31 495 TYR A C 1
ATOM 3932 O O . TYR A 1 495 ? -12.715 13.110 3.783 1.00 86.31 495 TYR A O 1
ATOM 3940 N N . TYR A 1 496 ? -11.143 12.517 5.278 1.00 89.25 496 TYR A N 1
ATOM 3941 C CA . TYR A 1 496 ? -11.339 13.647 6.186 1.00 89.25 496 TYR A CA 1
ATOM 3942 C C . TYR A 1 496 ? -10.352 14.780 5.901 1.00 89.25 496 TYR A C 1
ATOM 3944 O O . TYR A 1 496 ? -10.743 15.941 5.909 1.00 89.25 496 TYR A O 1
ATOM 3952 N N . LEU A 1 497 ? -9.097 14.440 5.602 1.00 87.56 497 LEU A N 1
ATOM 3953 C CA . LEU A 1 497 ? -8.018 15.375 5.283 1.00 87.56 497 LEU A CA 1
ATOM 3954 C C . LEU A 1 497 ? -7.603 15.186 3.823 1.00 87.56 497 LEU A C 1
ATOM 3956 O O . LEU A 1 497 ? -6.780 14.331 3.506 1.00 87.56 497 LEU A O 1
ATOM 3960 N N . SER A 1 498 ? -8.192 15.960 2.915 1.00 81.62 498 SER A N 1
ATOM 3961 C CA . SER A 1 498 ? -8.042 15.778 1.462 1.00 81.62 498 SER A CA 1
ATOM 3962 C C . SER A 1 498 ? -6.595 15.832 0.949 1.00 81.62 498 SER A C 1
ATOM 3964 O O . SER A 1 498 ? -6.277 15.233 -0.081 1.00 81.62 498 SER A O 1
ATOM 3966 N N . GLU A 1 499 ? -5.732 16.534 1.676 1.00 79.44 499 GLU A N 1
ATOM 3967 C CA . GLU A 1 499 ? -4.306 16.732 1.444 1.00 79.44 499 GLU A CA 1
ATOM 3968 C C . GLU A 1 499 ? -3.434 15.571 1.957 1.00 79.44 499 GLU A C 1
ATOM 3970 O O . GLU A 1 499 ? -2.258 15.480 1.612 1.00 79.44 499 GLU A O 1
ATOM 3975 N N . TYR A 1 500 ? -3.997 14.645 2.742 1.00 82.62 500 TYR A N 1
ATOM 3976 C CA . TYR A 1 500 ? -3.300 13.469 3.265 1.00 82.62 500 TYR A CA 1
ATOM 3977 C C . TYR A 1 500 ? -3.165 12.372 2.191 1.00 82.62 500 TYR A C 1
ATOM 3979 O O . TYR A 1 500 ? -3.811 11.325 2.246 1.00 82.62 500 TYR A O 1
ATOM 3987 N N . LYS A 1 501 ? -2.353 12.627 1.162 1.00 73.31 501 LYS A N 1
ATOM 3988 C CA . LYS A 1 501 ? -2.165 11.760 -0.019 1.00 73.31 501 LYS A CA 1
ATOM 3989 C C . LYS A 1 501 ? -0.680 11.624 -0.385 1.00 73.31 501 LYS A C 1
ATOM 3991 O O . LYS A 1 501 ? 0.155 12.306 0.203 1.00 73.31 501 LYS A O 1
ATOM 3996 N N . GLY A 1 502 ? -0.363 10.730 -1.326 1.00 63.03 502 GLY A N 1
ATOM 3997 C CA . GLY A 1 502 ? 1.016 10.384 -1.701 1.00 63.03 502 GLY A CA 1
ATOM 3998 C C . GLY A 1 502 ? 1.686 9.413 -0.723 1.00 63.03 502 GLY A C 1
ATOM 3999 O O . GLY A 1 502 ? 1.209 9.214 0.391 1.00 63.03 502 GLY A O 1
ATOM 4000 N N . ASP A 1 503 ? 2.769 8.764 -1.141 1.00 60.69 503 ASP A N 1
ATOM 4001 C CA . ASP A 1 503 ? 3.671 7.955 -0.295 1.00 60.69 503 ASP A CA 1
ATOM 4002 C C . ASP A 1 503 ? 2.965 6.843 0.511 1.00 60.69 503 ASP A C 1
ATOM 4004 O O . ASP A 1 503 ? 3.330 6.500 1.638 1.00 60.69 503 ASP A O 1
ATOM 4008 N N . GLY A 1 504 ? 1.873 6.306 -0.039 1.00 64.44 504 GLY A N 1
ATOM 4009 C CA . GLY A 1 504 ? 1.009 5.325 0.620 1.00 64.44 504 GLY A CA 1
ATOM 4010 C C . GLY A 1 504 ? 0.087 5.888 1.711 1.00 64.44 504 GLY A C 1
ATOM 4011 O O . GLY A 1 504 ? -0.617 5.116 2.366 1.00 64.44 504 GLY A O 1
ATOM 4012 N N . ARG A 1 505 ? 0.040 7.206 1.944 1.00 79.19 505 ARG A N 1
ATOM 4013 C CA . ARG A 1 505 ? -0.877 7.857 2.905 1.00 79.19 505 ARG A CA 1
ATOM 4014 C C . ARG A 1 505 ? -2.344 7.548 2.629 1.00 79.19 505 ARG A C 1
ATOM 4016 O O . ARG A 1 505 ? -3.093 7.305 3.571 1.00 79.19 505 ARG A O 1
ATOM 4023 N N . GLY A 1 506 ? -2.723 7.455 1.354 1.00 76.25 506 GLY A N 1
ATOM 4024 C CA . GLY A 1 506 ? -4.081 7.094 0.934 1.00 76.25 506 GLY A CA 1
ATOM 4025 C C . GLY A 1 506 ? -4.567 5.732 1.451 1.00 76.25 506 GLY A C 1
ATOM 4026 O O . GLY A 1 506 ? -5.770 5.508 1.514 1.00 76.25 506 GLY A O 1
ATOM 4027 N N . ASN A 1 507 ? -3.655 4.857 1.892 1.00 71.88 507 ASN A N 1
ATOM 4028 C CA . ASN A 1 507 ? -3.966 3.500 2.355 1.00 71.88 507 ASN A CA 1
ATOM 4029 C C . ASN A 1 507 ? -4.107 3.403 3.883 1.00 71.88 507 ASN A C 1
ATOM 4031 O O . ASN A 1 507 ? -4.357 2.329 4.431 1.00 71.88 507 ASN A O 1
ATOM 4035 N N . ARG A 1 508 ? -3.912 4.513 4.601 1.00 85.06 508 ARG A N 1
ATOM 4036 C CA . ARG A 1 508 ? -4.020 4.564 6.061 1.00 85.06 508 ARG A CA 1
ATOM 4037 C C . ARG A 1 508 ? -5.413 5.009 6.437 1.00 85.06 508 ARG A C 1
ATOM 4039 O O . ARG A 1 508 ? -5.874 6.056 5.993 1.00 85.06 508 ARG A O 1
ATOM 4046 N N . THR A 1 509 ? -6.077 4.191 7.234 1.00 89.44 509 THR A N 1
ATOM 4047 C CA . THR A 1 509 ? -7.406 4.462 7.756 1.00 89.44 509 THR A CA 1
ATOM 4048 C C . THR A 1 509 ? -7.285 5.058 9.152 1.00 89.44 509 THR A C 1
ATOM 4050 O O . THR A 1 509 ? -6.198 5.058 9.740 1.00 89.44 509 THR A O 1
ATOM 4053 N N . ILE A 1 510 ? -8.388 5.563 9.703 1.00 90.62 510 ILE A N 1
ATOM 4054 C CA . ILE A 1 510 ? -8.387 6.026 11.096 1.00 90.62 510 ILE A CA 1
ATOM 4055 C C . ILE A 1 510 ? -8.042 4.871 12.053 1.00 90.62 510 ILE A C 1
ATOM 4057 O O . ILE A 1 510 ? -7.314 5.078 13.021 1.00 90.62 510 ILE A O 1
ATOM 4061 N N . GLU A 1 511 ? -8.478 3.646 11.745 1.00 85.06 511 GLU A N 1
ATOM 4062 C CA . GLU A 1 511 ? -8.098 2.438 12.486 1.00 85.06 511 GLU A CA 1
ATOM 4063 C C . GLU A 1 511 ? -6.581 2.206 12.488 1.00 85.06 511 GLU A C 1
ATOM 4065 O O . GLU A 1 511 ? -6.001 1.970 13.546 1.00 85.06 511 GLU A O 1
ATOM 4070 N N . HIS A 1 512 ? -5.904 2.336 11.342 1.00 87.12 512 HIS A N 1
ATOM 4071 C CA . HIS A 1 512 ? -4.447 2.163 11.277 1.00 87.12 512 HIS A CA 1
ATOM 4072 C C . HIS A 1 512 ? -3.694 3.180 12.147 1.00 87.12 512 HIS A C 1
ATOM 4074 O O . HIS A 1 512 ? -2.652 2.846 12.715 1.00 87.12 512 HIS A O 1
ATOM 4080 N N . LEU A 1 513 ? -4.202 4.414 12.257 1.00 88.50 513 LEU A N 1
ATOM 4081 C CA . LEU A 1 513 ? -3.622 5.423 13.143 1.00 88.50 513 LEU A CA 1
ATOM 4082 C C . LEU A 1 513 ? -3.863 5.069 14.617 1.00 88.50 513 LEU A C 1
ATOM 4084 O O . LEU A 1 513 ? -2.901 5.000 15.374 1.00 88.50 513 LEU A O 1
ATOM 4088 N N . LEU A 1 514 ? -5.114 4.786 15.002 1.00 81.69 514 LEU A N 1
ATOM 4089 C CA . LEU A 1 514 ? -5.489 4.438 16.383 1.00 81.69 514 LEU A CA 1
ATOM 4090 C C . LEU A 1 514 ? -4.733 3.223 16.923 1.00 81.69 514 LEU A C 1
ATOM 4092 O O . LEU A 1 514 ? -4.364 3.175 18.089 1.00 81.69 514 LEU A O 1
ATOM 4096 N N . THR A 1 515 ? -4.528 2.224 16.071 1.00 76.31 515 THR A N 1
ATOM 4097 C CA . THR A 1 515 ? -3.882 0.960 16.444 1.00 76.31 515 THR A CA 1
ATOM 4098 C C . THR A 1 515 ? -2.363 1.001 16.290 1.00 76.31 515 THR A C 1
ATOM 4100 O O . THR A 1 515 ? -1.688 0.013 16.565 1.00 76.31 515 THR A O 1
ATOM 4103 N N . HIS A 1 516 ? -1.808 2.131 15.840 1.00 80.56 516 HIS A N 1
ATOM 4104 C CA . HIS A 1 516 ? -0.384 2.303 15.560 1.00 80.56 516 HIS A CA 1
ATOM 4105 C C . HIS A 1 516 ? 0.201 1.310 14.530 1.00 80.56 516 HIS A C 1
ATOM 4107 O O . HIS A 1 516 ? 1.407 1.058 14.501 1.00 80.56 516 HIS A O 1
ATOM 4113 N N . TYR A 1 517 ? -0.638 0.805 13.620 1.00 77.38 517 TYR A N 1
ATOM 4114 C CA . TYR A 1 517 ? -0.252 -0.023 12.466 1.00 77.38 517 TYR A CA 1
ATOM 4115 C C . TYR A 1 517 ? -0.120 0.767 11.158 1.00 77.38 517 TYR A C 1
ATOM 4117 O O . TYR A 1 517 ? -0.007 0.202 10.069 1.00 77.38 517 TYR A O 1
ATOM 4125 N N . SER A 1 518 ? -0.105 2.093 11.244 1.00 83.25 518 SER A N 1
ATOM 4126 C CA . SER A 1 518 ? 0.158 2.977 10.111 1.00 83.25 518 SER A CA 1
ATOM 4127 C C . SER A 1 518 ? 1.603 2.893 9.609 1.00 83.25 518 SER A C 1
ATOM 4129 O O . SER A 1 518 ? 1.875 3.251 8.468 1.00 83.25 518 SER A O 1
ATOM 4131 N N . GLY A 1 519 ? 2.548 2.454 10.442 1.00 76.94 519 GLY A N 1
ATOM 4132 C CA . GLY A 1 519 ? 3.965 2.391 10.092 1.00 76.94 519 GLY A CA 1
ATOM 4133 C C . GLY A 1 519 ? 4.712 3.728 10.140 1.00 76.94 519 GLY A C 1
ATOM 4134 O O . GLY A 1 519 ? 5.835 3.808 9.639 1.00 76.94 519 GLY A O 1
ATOM 4135 N N . TYR A 1 520 ? 4.135 4.774 10.743 1.00 82.56 520 TYR A N 1
ATOM 4136 C CA . TYR A 1 520 ? 4.910 5.967 11.104 1.00 82.56 520 TYR A CA 1
ATOM 4137 C C . TYR A 1 520 ? 6.012 5.624 12.128 1.00 82.56 520 TYR A C 1
ATOM 4139 O O . TYR A 1 520 ? 5.776 4.774 12.989 1.00 82.56 520 TYR A O 1
ATOM 4147 N N . PRO A 1 521 ? 7.190 6.280 12.077 1.00 76.44 521 PRO A N 1
ATOM 4148 C CA . PRO A 1 521 ? 8.206 6.200 13.131 1.00 76.44 521 PRO A CA 1
ATOM 4149 C C . PRO A 1 521 ? 7.756 6.915 14.412 1.00 76.44 521 PRO A C 1
ATOM 4151 O O . PRO A 1 521 ? 6.817 7.703 14.374 1.00 76.44 521 PRO A O 1
ATOM 4154 N N . SER A 1 522 ? 8.441 6.707 15.538 1.00 74.94 522 SER A N 1
ATOM 4155 C CA . SER A 1 522 ? 8.328 7.644 16.668 1.00 74.94 522 SER A CA 1
ATOM 4156 C C . SER A 1 522 ? 9.006 8.975 16.324 1.00 74.94 522 SER A C 1
ATOM 4158 O O . SER A 1 522 ? 9.876 9.028 15.448 1.00 74.94 522 SER A O 1
ATOM 4160 N N . VAL A 1 523 ? 8.633 10.054 17.014 1.00 73.44 523 VAL A N 1
ATOM 4161 C CA . VAL A 1 523 ? 9.265 11.372 16.828 1.00 73.44 523 VAL A CA 1
ATOM 4162 C C . VAL A 1 523 ? 10.767 11.308 17.102 1.00 73.44 523 VAL A C 1
ATOM 4164 O O . VAL A 1 523 ? 11.544 11.837 16.313 1.00 73.44 523 VAL A O 1
ATOM 4167 N N . GLU A 1 524 ? 11.189 10.613 18.159 1.00 68.06 524 GLU A N 1
ATOM 4168 C CA . GLU A 1 524 ? 12.609 10.417 18.474 1.00 68.06 524 GLU A CA 1
ATOM 4169 C C . GLU A 1 524 ? 13.355 9.711 17.336 1.00 68.06 524 GLU A C 1
ATOM 4171 O O . GLU A 1 524 ? 14.375 10.209 16.866 1.00 68.06 524 GLU A O 1
ATOM 4176 N N . ASN A 1 525 ? 12.811 8.604 16.822 1.00 68.50 525 ASN A N 1
ATOM 4177 C CA . ASN A 1 525 ? 13.434 7.862 15.725 1.00 68.50 525 ASN A CA 1
ATOM 4178 C C . ASN A 1 525 ? 13.506 8.672 14.429 1.00 68.50 525 ASN A C 1
ATOM 4180 O O . ASN A 1 525 ? 14.435 8.487 13.646 1.00 68.50 525 ASN A O 1
ATOM 4184 N N . TYR A 1 526 ? 12.526 9.541 14.185 1.00 70.50 526 TYR A N 1
ATOM 4185 C CA . TYR A 1 526 ? 12.543 10.450 13.045 1.00 70.50 526 TYR A CA 1
ATOM 4186 C C . TYR A 1 526 ? 13.624 11.528 13.208 1.00 70.50 526 TYR A C 1
ATOM 4188 O O . TYR A 1 526 ? 14.407 11.748 12.289 1.00 70.50 526 TYR A O 1
ATOM 4196 N N . LEU A 1 527 ? 13.713 12.162 14.382 1.00 66.75 527 LEU A N 1
ATOM 4197 C CA . LEU A 1 527 ? 14.702 13.207 14.666 1.00 66.75 527 LEU A CA 1
ATOM 4198 C C . LEU A 1 527 ? 16.137 12.675 14.670 1.00 66.75 527 LEU A C 1
ATOM 4200 O O . LEU A 1 527 ? 17.002 13.298 14.064 1.00 66.75 527 LEU A O 1
ATOM 4204 N N . ASN A 1 528 ? 16.369 11.517 15.295 1.00 63.12 528 ASN A N 1
ATOM 4205 C CA . ASN A 1 528 ? 17.664 10.831 15.271 1.00 63.12 528 ASN A CA 1
ATOM 4206 C C . ASN A 1 528 ? 18.051 10.427 13.853 1.00 63.12 528 ASN A C 1
ATOM 4208 O O . ASN A 1 528 ? 19.228 10.370 13.529 1.00 63.12 528 ASN A O 1
ATOM 4212 N N . GLY A 1 529 ? 17.052 10.164 13.009 1.00 59.03 529 GLY A N 1
ATOM 4213 C CA . GLY A 1 529 ? 17.293 9.930 11.610 1.00 59.03 529 GLY A CA 1
ATOM 4214 C C . GLY A 1 529 ? 17.893 11.161 10.927 1.00 59.03 529 GLY A C 1
ATOM 4215 O O . GLY A 1 529 ? 18.921 11.067 10.290 1.00 59.03 529 GLY A O 1
ATOM 4216 N N . LEU A 1 530 ? 17.304 12.342 11.071 1.00 54.31 530 LEU A N 1
ATOM 4217 C CA . LEU A 1 530 ? 17.639 13.530 10.268 1.00 54.31 530 LEU A CA 1
ATOM 4218 C C . LEU A 1 530 ? 19.094 14.066 10.338 1.00 54.31 530 LEU A C 1
ATOM 4220 O O . LEU A 1 530 ? 19.375 15.047 9.648 1.00 54.31 530 LEU A O 1
ATOM 4224 N N . MET A 1 531 ? 20.013 13.475 11.111 1.00 47.53 531 MET A N 1
ATOM 4225 C CA . MET A 1 531 ? 21.399 13.942 11.262 1.00 47.53 531 MET A CA 1
ATOM 4226 C C . MET A 1 531 ? 22.431 12.849 10.898 1.00 47.53 531 MET A C 1
ATOM 4228 O O . MET A 1 531 ? 22.267 11.715 11.341 1.00 47.53 531 MET A O 1
ATOM 4232 N N . PRO A 1 532 ? 23.486 13.157 10.108 1.00 43.34 532 PRO A N 1
ATOM 4233 C CA . PRO A 1 532 ? 24.586 12.226 9.826 1.00 43.34 532 PRO A CA 1
ATOM 4234 C C . PRO A 1 532 ? 25.331 11.799 11.100 1.00 43.34 532 PRO A C 1
ATOM 4236 O O . PRO A 1 532 ? 25.462 12.593 12.032 1.00 43.34 532 PRO A O 1
ATOM 4239 N N . ASP A 1 533 ? 25.874 10.578 11.103 1.00 44.78 533 ASP A N 1
ATOM 4240 C CA . ASP A 1 533 ? 26.565 9.938 12.240 1.00 44.78 533 ASP A CA 1
ATOM 4241 C C . ASP A 1 533 ? 27.797 10.713 12.778 1.00 44.78 533 ASP A C 1
ATOM 4243 O O . ASP A 1 533 ? 28.305 10.406 13.858 1.00 44.78 533 ASP A O 1
ATOM 4247 N N . ASP A 1 534 ? 28.262 11.746 12.072 1.00 42.25 534 ASP A N 1
ATOM 4248 C CA . ASP A 1 534 ? 29.539 12.423 12.327 1.00 42.25 534 ASP A CA 1
ATOM 4249 C C . ASP A 1 534 ? 29.480 13.523 13.419 1.00 42.25 534 ASP A C 1
ATOM 4251 O O . ASP A 1 534 ? 30.517 14.063 13.802 1.00 42.25 534 ASP A O 1
ATOM 4255 N N . GLU A 1 535 ? 28.298 13.854 13.960 1.00 46.69 535 GLU A N 1
ATOM 4256 C CA . GLU A 1 535 ? 28.099 14.893 15.000 1.00 46.69 535 GLU A CA 1
ATOM 4257 C C . GLU A 1 535 ? 27.534 14.338 16.330 1.00 46.69 535 GLU A C 1
ATOM 4259 O O . GLU A 1 535 ? 26.746 14.981 17.033 1.00 46.69 535 GLU A O 1
ATOM 4264 N N . LEU A 1 536 ? 27.922 13.120 16.712 1.00 42.88 536 LEU A N 1
ATOM 4265 C CA . LEU A 1 536 ? 27.521 12.499 17.980 1.00 42.88 536 LEU A CA 1
ATOM 4266 C C . LEU A 1 536 ? 28.376 12.987 19.160 1.00 42.88 536 LEU A C 1
ATOM 4268 O O . LEU A 1 536 ? 29.176 12.234 19.709 1.00 42.88 536 LEU A O 1
ATOM 4272 N N . ASP A 1 537 ? 28.156 14.229 19.598 1.00 44.44 537 ASP A N 1
ATOM 4273 C CA . ASP A 1 537 ? 28.609 14.678 20.920 1.00 44.44 537 ASP A CA 1
ATOM 4274 C C . ASP A 1 537 ? 27.441 14.687 21.921 1.00 44.44 537 ASP A C 1
ATOM 4276 O O . ASP A 1 537 ? 26.351 15.221 21.668 1.00 44.44 537 ASP A O 1
ATOM 4280 N N . SER A 1 538 ? 27.633 14.022 23.061 1.00 45.53 538 SER A N 1
ATOM 4281 C CA . SER A 1 538 ? 26.575 13.682 24.026 1.00 45.53 538 SER A CA 1
ATOM 4282 C C . SER A 1 538 ? 26.000 14.876 24.802 1.00 45.53 538 SER A C 1
ATOM 4284 O O . SER A 1 538 ? 24.965 14.735 25.453 1.00 45.53 538 SER A O 1
ATOM 4286 N N . GLU A 1 539 ? 26.601 16.064 24.702 1.00 40.78 539 GLU A N 1
ATOM 4287 C CA . GLU A 1 539 ? 26.223 17.223 25.525 1.00 40.78 539 GLU A CA 1
ATOM 4288 C C . GLU A 1 539 ? 25.039 18.056 24.993 1.00 40.78 539 GLU A C 1
ATOM 4290 O O . GLU A 1 539 ? 24.471 18.853 25.736 1.00 40.78 539 GLU A O 1
ATOM 4295 N N . ASN A 1 540 ? 24.570 17.847 23.757 1.00 45.12 540 ASN A N 1
ATOM 4296 C CA . ASN A 1 540 ? 23.547 18.714 23.140 1.00 45.12 540 ASN A CA 1
ATOM 4297 C C . ASN A 1 540 ? 22.107 18.148 23.113 1.00 45.12 540 ASN A C 1
ATOM 4299 O O . ASN A 1 540 ? 21.292 18.546 22.286 1.00 45.12 540 ASN A O 1
ATOM 4303 N N . ILE A 1 541 ? 21.722 17.243 24.022 1.00 46.06 541 ILE A N 1
ATOM 4304 C CA . ILE A 1 541 ? 20.343 16.693 24.066 1.00 46.06 541 ILE A CA 1
ATOM 4305 C C . ILE A 1 541 ? 19.275 17.780 24.323 1.00 46.06 541 ILE A C 1
ATOM 4307 O O . ILE A 1 541 ? 18.143 17.677 23.846 1.00 46.06 541 ILE A O 1
ATOM 4311 N N . ALA A 1 542 ? 19.619 18.854 25.038 1.00 41.44 542 ALA A N 1
ATOM 4312 C CA . ALA A 1 542 ? 18.678 19.924 25.381 1.00 41.44 542 ALA A CA 1
ATOM 4313 C C . ALA A 1 542 ? 18.369 20.876 24.204 1.00 41.44 542 ALA A C 1
ATOM 4315 O O . ALA A 1 542 ? 17.236 21.338 24.068 1.00 41.44 542 ALA A O 1
ATOM 4316 N N . THR A 1 543 ? 19.335 21.118 23.314 1.00 43.41 543 THR A N 1
ATOM 4317 C CA . THR A 1 543 ? 19.186 21.890 22.063 1.00 43.41 543 THR A CA 1
ATOM 4318 C C . THR A 1 543 ? 18.503 21.081 20.949 1.00 43.41 543 THR A C 1
ATOM 4320 O O . THR A 1 543 ? 17.920 21.672 20.045 1.00 43.41 543 THR A O 1
ATOM 4323 N N . ARG A 1 544 ? 18.454 19.740 21.049 1.00 49.22 544 ARG A N 1
ATOM 4324 C CA . ARG A 1 544 ? 17.737 18.834 20.115 1.00 49.22 544 ARG A CA 1
ATOM 4325 C C . ARG A 1 544 ? 16.203 18.965 20.148 1.00 49.22 544 ARG A C 1
ATOM 4327 O O . ARG A 1 544 ? 15.541 18.615 19.175 1.00 49.22 544 ARG A O 1
ATOM 4334 N N . LYS A 1 545 ? 15.611 19.482 21.237 1.00 44.22 545 LYS A N 1
ATOM 4335 C CA . LYS A 1 545 ? 14.143 19.610 21.419 1.00 44.22 545 LYS A CA 1
ATOM 4336 C C . LYS A 1 545 ? 13.552 20.953 20.954 1.00 44.22 545 LYS A C 1
ATOM 4338 O O . LYS A 1 545 ? 12.340 21.136 21.058 1.00 44.22 545 LYS A O 1
ATOM 4343 N N . SER A 1 546 ? 14.373 21.883 20.456 1.00 42.56 546 SER A N 1
ATOM 4344 C CA . SER A 1 546 ? 13.962 23.260 20.128 1.00 42.56 546 SER A CA 1
ATOM 4345 C C . SER A 1 546 ? 13.847 23.569 18.630 1.00 42.56 546 SER A C 1
ATOM 4347 O O . SER A 1 546 ? 13.537 24.710 18.282 1.00 42.56 546 SER A O 1
ATOM 4349 N N . LEU A 1 547 ? 14.046 22.591 17.733 1.00 43.31 547 LEU A N 1
ATOM 4350 C CA . LEU A 1 547 ? 13.850 22.810 16.297 1.00 43.31 547 LEU A CA 1
ATOM 4351 C C . LEU A 1 547 ? 12.386 23.214 16.020 1.00 43.31 547 LEU A C 1
ATOM 4353 O O . LEU A 1 547 ? 11.471 22.466 16.383 1.00 43.31 547 LEU A O 1
ATOM 4357 N N . PRO A 1 548 ? 12.132 24.368 15.370 1.00 43.88 548 PRO A N 1
ATOM 4358 C CA . PRO A 1 548 ? 10.789 24.821 15.027 1.00 43.88 548 PRO A CA 1
ATOM 4359 C C . PRO A 1 548 ? 10.266 24.022 13.827 1.00 43.88 548 PRO A C 1
ATOM 4361 O O . PRO A 1 548 ? 10.154 24.520 12.707 1.00 43.88 548 PRO A O 1
ATOM 4364 N N . ILE A 1 549 ? 9.970 22.742 14.045 1.00 51.69 549 ILE A N 1
ATOM 4365 C CA . ILE A 1 549 ? 9.281 21.919 13.059 1.00 51.69 549 ILE A CA 1
ATOM 4366 C C . ILE A 1 549 ? 7.854 22.458 12.955 1.00 51.69 549 ILE A C 1
ATOM 4368 O O . ILE A 1 549 ? 7.086 22.426 13.916 1.00 51.69 549 ILE A O 1
ATOM 4372 N N . GLN A 1 550 ? 7.479 22.946 11.770 1.00 56.50 550 GLN A N 1
ATOM 4373 C CA . GLN A 1 550 ? 6.080 23.230 11.446 1.00 56.50 550 GLN A CA 1
ATOM 4374 C C . GLN A 1 550 ? 5.338 21.890 11.313 1.00 56.50 550 GLN A C 1
ATOM 4376 O O . GLN A 1 550 ? 5.112 21.406 10.205 1.00 56.50 550 GLN A O 1
ATOM 4381 N N . TRP A 1 551 ? 4.996 21.262 12.443 1.00 57.62 551 TRP A N 1
ATOM 4382 C CA . TRP A 1 551 ? 4.461 19.894 12.521 1.00 57.62 551 TRP A CA 1
ATOM 4383 C C . TRP A 1 551 ? 3.215 19.670 11.655 1.00 57.62 551 TRP A C 1
ATOM 4385 O O . TRP A 1 551 ? 3.099 18.623 11.023 1.00 57.62 551 TRP A O 1
ATOM 4395 N N . ASN A 1 552 ? 2.372 20.696 11.502 1.00 55.25 552 ASN A N 1
ATOM 4396 C CA . ASN A 1 552 ? 1.237 20.714 10.569 1.00 55.25 552 ASN A CA 1
ATOM 4397 C C . ASN A 1 552 ? 1.610 20.400 9.116 1.00 55.25 552 ASN A C 1
ATOM 4399 O O . ASN A 1 552 ? 0.820 19.817 8.385 1.00 55.25 552 ASN A O 1
ATOM 4403 N N . LYS A 1 553 ? 2.815 20.775 8.684 1.00 59.78 553 LYS A N 1
ATOM 4404 C CA . LYS A 1 553 ? 3.350 20.439 7.358 1.00 59.78 553 LYS A CA 1
ATOM 4405 C C . LYS A 1 553 ? 4.208 19.179 7.398 1.00 59.78 553 LYS A C 1
ATOM 4407 O O . LYS A 1 553 ? 4.284 18.463 6.402 1.00 59.78 553 LYS A O 1
ATOM 4412 N N . ALA A 1 554 ? 4.853 18.899 8.530 1.00 60.59 554 ALA A N 1
ATOM 4413 C CA . ALA A 1 554 ? 5.714 17.732 8.685 1.00 60.59 554 ALA A CA 1
ATOM 4414 C C . ALA A 1 554 ? 4.927 16.421 8.566 1.00 60.59 554 ALA A C 1
ATOM 4416 O O . ALA A 1 554 ? 5.397 15.514 7.893 1.00 60.59 554 ALA A O 1
ATOM 4417 N N . ILE A 1 555 ? 3.707 16.327 9.111 1.00 67.50 555 ILE A N 1
ATOM 4418 C CA . ILE A 1 555 ? 2.904 15.089 9.053 1.00 67.50 555 ILE A CA 1
ATOM 4419 C C . ILE A 1 555 ? 2.617 14.586 7.625 1.00 67.50 555 ILE A C 1
ATOM 4421 O O . ILE A 1 555 ? 2.466 13.378 7.424 1.00 67.50 555 ILE A O 1
ATOM 4425 N N . TYR A 1 556 ? 2.591 15.491 6.639 1.00 72.12 556 TYR A N 1
ATOM 4426 C CA . TYR A 1 556 ? 2.414 15.173 5.219 1.00 72.12 556 TYR A CA 1
ATOM 4427 C C . TYR A 1 556 ? 3.712 14.724 4.542 1.00 72.12 556 TYR A C 1
ATOM 4429 O O . TYR A 1 556 ? 3.672 14.083 3.497 1.00 72.12 556 TYR A O 1
ATOM 4437 N N . ASN A 1 557 ? 4.861 14.993 5.159 1.00 71.06 557 ASN A N 1
ATOM 4438 C CA . ASN A 1 557 ? 6.187 14.730 4.604 1.00 71.06 557 ASN A CA 1
ATOM 4439 C C . ASN A 1 557 ? 6.987 13.675 5.388 1.00 71.06 557 ASN A C 1
ATOM 4441 O O . ASN A 1 557 ? 8.006 13.206 4.895 1.00 71.06 557 ASN A O 1
ATOM 4445 N N . VAL A 1 558 ? 6.545 13.287 6.589 1.00 74.44 558 VAL A N 1
ATOM 4446 C CA . VAL A 1 558 ? 7.242 12.294 7.421 1.00 74.44 558 VAL A CA 1
ATOM 4447 C C . VAL A 1 558 ? 7.133 10.907 6.780 1.00 74.44 558 VAL A C 1
ATOM 4449 O O . VAL A 1 558 ? 6.008 10.423 6.601 1.00 74.44 558 VAL A O 1
ATOM 4452 N N . PRO A 1 559 ? 8.259 10.257 6.439 1.00 68.94 559 PRO A N 1
ATOM 4453 C CA . PRO A 1 559 ? 8.248 8.956 5.792 1.00 68.94 559 PRO A CA 1
ATOM 4454 C C . PRO A 1 559 ? 7.752 7.869 6.747 1.00 68.94 559 PRO A C 1
ATOM 4456 O O . PRO A 1 559 ? 7.828 7.988 7.970 1.00 68.94 559 PRO A O 1
ATOM 4459 N N . PHE A 1 560 ? 7.262 6.777 6.174 1.00 73.12 560 PHE A N 1
ATOM 4460 C CA . PHE A 1 560 ? 6.876 5.590 6.925 1.00 73.12 560 PHE A CA 1
ATOM 4461 C C . PHE A 1 560 ? 8.063 4.639 7.055 1.00 73.12 560 PHE A C 1
ATOM 4463 O O . PHE A 1 560 ? 8.757 4.393 6.074 1.00 73.12 560 PHE A O 1
ATOM 4470 N N . TYR A 1 561 ? 8.285 4.095 8.252 1.00 67.38 561 TYR A N 1
ATOM 4471 C CA . TYR A 1 561 ? 9.322 3.081 8.490 1.00 67.38 561 TYR A CA 1
ATOM 4472 C C . TYR A 1 561 ? 8.816 1.673 8.175 1.00 67.38 561 TYR A C 1
ATOM 4474 O O . TYR A 1 561 ? 9.609 0.783 7.875 1.00 67.38 561 TYR A O 1
ATOM 4482 N N . TYR A 1 562 ? 7.497 1.475 8.234 1.00 61.06 562 TYR A N 1
ATOM 4483 C CA . TYR A 1 562 ? 6.851 0.195 7.971 1.00 61.06 562 TYR A CA 1
ATOM 4484 C C . TYR A 1 562 ? 5.655 0.373 7.033 1.00 61.06 562 TYR A C 1
ATOM 4486 O O . TYR A 1 562 ? 5.019 1.432 6.985 1.00 61.06 562 TYR A O 1
ATOM 4494 N N . GLY A 1 563 ? 5.324 -0.684 6.293 1.00 59.03 563 GLY A N 1
ATOM 4495 C CA . GLY A 1 563 ? 4.052 -0.759 5.586 1.00 59.03 563 GLY A CA 1
ATOM 4496 C C . GLY A 1 563 ? 2.877 -0.870 6.561 1.00 59.03 563 GLY A C 1
ATOM 4497 O O . GLY A 1 563 ? 3.032 -1.272 7.717 1.00 59.03 563 GLY A O 1
ATOM 4498 N N . VAL A 1 564 ? 1.684 -0.538 6.072 1.00 69.44 564 VAL A N 1
ATOM 4499 C CA . VAL A 1 564 ? 0.439 -0.686 6.834 1.00 69.44 564 VAL A CA 1
ATOM 4500 C C . VAL A 1 564 ? 0.279 -2.137 7.304 1.00 69.44 564 VAL A C 1
ATOM 4502 O O . VAL A 1 564 ? 0.518 -3.063 6.529 1.00 69.44 564 VAL A O 1
ATOM 4505 N N . ASN A 1 565 ? -0.100 -2.334 8.569 1.00 66.31 565 ASN A N 1
ATOM 4506 C CA . ASN A 1 565 ? -0.299 -3.642 9.217 1.00 66.31 565 ASN A CA 1
ATOM 4507 C C . ASN A 1 565 ? 0.932 -4.566 9.263 1.00 66.31 565 ASN A C 1
ATOM 4509 O O . ASN A 1 565 ? 0.824 -5.703 9.715 1.00 66.31 565 ASN A O 1
ATOM 4513 N N . GLN A 1 566 ? 2.114 -4.102 8.846 1.00 59.28 566 GLN A N 1
ATOM 4514 C CA . GLN A 1 566 ? 3.324 -4.928 8.887 1.00 59.28 566 GLN A CA 1
ATOM 4515 C C . GLN A 1 566 ? 3.894 -5.049 10.297 1.00 59.28 566 GLN A C 1
ATOM 4517 O O . GLN A 1 566 ? 4.360 -6.117 10.693 1.00 59.28 566 GLN A O 1
ATOM 4522 N N . LYS A 1 567 ? 3.888 -3.946 11.050 1.00 64.88 567 LYS A N 1
ATOM 4523 C CA . LYS A 1 567 ? 4.447 -3.889 12.396 1.00 64.88 567 LYS A CA 1
ATOM 4524 C C . LYS A 1 567 ? 3.686 -2.873 13.237 1.00 64.88 567 LYS A C 1
ATOM 4526 O O . LYS A 1 567 ? 3.436 -1.761 12.776 1.00 64.88 567 LYS A O 1
ATOM 4531 N N . LEU A 1 568 ? 3.365 -3.258 14.471 1.00 71.00 568 LEU A N 1
ATOM 4532 C CA . LEU A 1 568 ? 2.911 -2.318 15.490 1.00 71.00 568 LEU A CA 1
ATOM 4533 C C . LEU A 1 568 ? 4.089 -1.418 15.858 1.00 71.00 568 LEU A C 1
ATOM 4535 O O . LEU A 1 568 ? 5.134 -1.916 16.281 1.00 71.00 568 LEU A O 1
ATOM 4539 N N . ASN A 1 569 ? 3.935 -0.110 15.679 1.00 70.94 569 ASN A N 1
ATOM 4540 C CA . ASN A 1 569 ? 4.957 0.857 16.057 1.00 70.94 569 ASN A CA 1
ATOM 4541 C C . ASN A 1 569 ? 4.303 2.108 16.638 1.00 70.94 569 ASN A C 1
ATOM 4543 O O . ASN A 1 569 ? 3.728 2.911 15.898 1.00 70.94 569 ASN A O 1
ATOM 4547 N N . TYR A 1 570 ? 4.409 2.279 17.960 1.00 75.81 570 TYR A N 1
ATOM 4548 C CA . TYR A 1 570 ? 3.914 3.484 18.617 1.00 75.81 570 TYR A CA 1
ATOM 4549 C C . TYR A 1 570 ? 4.547 4.730 17.982 1.00 75.81 570 TYR A C 1
ATOM 4551 O O . TYR A 1 570 ? 5.738 4.760 17.664 1.00 75.81 570 TYR A O 1
ATOM 4559 N N . SER A 1 571 ? 3.715 5.737 17.739 1.00 78.38 571 SER A N 1
ATOM 4560 C CA . SER A 1 571 ? 4.092 6.912 16.969 1.00 78.38 571 SER A CA 1
ATOM 4561 C C . SER A 1 571 ? 3.168 8.068 17.297 1.00 78.38 571 SER A C 1
ATOM 4563 O O . SER A 1 571 ? 1.961 7.991 17.074 1.00 78.38 571 SER A O 1
ATOM 4565 N N . GLU A 1 572 ? 3.760 9.163 17.751 1.00 79.00 572 GLU A N 1
ATOM 4566 C CA . GLU A 1 572 ? 3.068 10.413 18.043 1.00 79.00 572 GLU A CA 1
ATOM 4567 C C . GLU A 1 572 ? 2.515 11.062 16.764 1.00 79.00 572 GLU A C 1
ATOM 4569 O O . GLU A 1 572 ? 1.569 11.844 16.824 1.00 79.00 572 GLU A O 1
ATOM 4574 N N . PHE A 1 573 ? 3.044 10.710 15.584 1.00 81.19 573 PHE A N 1
ATOM 4575 C CA . PHE A 1 573 ? 2.480 11.158 14.310 1.00 81.19 573 PHE A CA 1
ATOM 4576 C C . PHE A 1 573 ? 1.064 10.630 14.084 1.00 81.19 573 PHE A C 1
ATOM 4578 O O . PHE A 1 573 ? 0.261 11.328 13.467 1.00 81.19 573 PHE A O 1
ATOM 4585 N N . ASN A 1 574 ? 0.729 9.443 14.605 1.00 86.69 574 ASN A N 1
ATOM 4586 C CA . ASN A 1 574 ? -0.643 8.941 14.539 1.00 86.69 574 ASN A CA 1
ATOM 4587 C C . ASN A 1 574 ? -1.599 9.866 15.289 1.00 86.69 574 ASN A C 1
ATOM 4589 O O . ASN A 1 574 ? -2.599 10.298 14.719 1.00 86.69 574 ASN A O 1
ATOM 4593 N N . ASP A 1 575 ? -1.253 10.223 16.526 1.00 81.06 575 ASP A N 1
ATOM 4594 C CA . ASP A 1 575 ? -2.060 11.115 17.359 1.00 81.06 575 ASP A CA 1
ATOM 4595 C C . ASP A 1 575 ? -2.206 12.500 16.731 1.00 81.06 575 ASP A C 1
ATOM 4597 O O . ASP A 1 575 ? -3.292 13.078 16.740 1.00 81.06 575 ASP A O 1
ATOM 4601 N N . LEU A 1 576 ? -1.131 13.031 16.142 1.00 82.19 576 LEU A N 1
ATOM 4602 C CA . LEU A 1 576 ? -1.161 14.323 15.457 1.00 82.19 576 LEU A CA 1
ATOM 4603 C C . LEU A 1 576 ? -2.128 14.320 14.270 1.00 82.19 576 LEU A C 1
ATOM 4605 O O . LEU A 1 576 ? -2.937 15.236 14.136 1.00 82.19 576 LEU A O 1
ATOM 4609 N N . VAL A 1 577 ? -2.087 13.282 13.432 1.00 89.06 577 VAL A N 1
ATOM 4610 C CA . VAL A 1 577 ? -3.003 13.170 12.291 1.00 89.06 577 VAL A CA 1
ATOM 4611 C C . VAL A 1 577 ? -4.446 12.982 12.771 1.00 89.06 577 VAL A C 1
ATOM 4613 O O . VAL A 1 577 ? -5.349 13.627 12.240 1.00 89.06 577 VAL A O 1
ATOM 4616 N N . LEU A 1 578 ? -4.680 12.168 13.807 1.00 89.62 578 LEU A N 1
ATOM 4617 C CA . LEU A 1 578 ? -6.011 11.986 14.402 1.00 89.62 578 LEU A CA 1
ATOM 4618 C C . LEU A 1 578 ? -6.595 13.294 14.940 1.00 89.62 578 LEU A C 1
ATOM 4620 O O . LEU A 1 578 ? -7.782 13.555 14.754 1.00 89.62 578 LEU A O 1
ATOM 4624 N N . ARG A 1 579 ? -5.775 14.138 15.571 1.00 87.94 579 ARG A N 1
ATOM 4625 C CA . ARG A 1 579 ? -6.204 15.459 16.044 1.00 87.94 579 ARG A CA 1
ATOM 4626 C C . ARG A 1 579 ? -6.640 16.359 14.903 1.00 87.94 579 ARG A C 1
ATOM 4628 O O . ARG A 1 579 ? -7.727 16.912 14.982 1.00 87.94 579 ARG A O 1
ATOM 4635 N N . LEU A 1 580 ? -5.868 16.432 13.822 1.00 87.50 580 LEU A N 1
ATOM 4636 C CA . LEU A 1 580 ? -6.265 17.210 12.645 1.00 87.50 580 LEU A CA 1
ATOM 4637 C C . LEU A 1 580 ? -7.562 16.686 12.027 1.00 87.50 580 LEU A C 1
ATOM 4639 O O . LEU A 1 580 ? -8.414 17.475 11.633 1.00 87.50 580 LEU A O 1
ATOM 4643 N N . VAL A 1 581 ? -7.759 15.363 11.998 1.00 92.50 581 VAL A N 1
ATOM 4644 C CA . VAL A 1 581 ? -9.043 14.776 11.590 1.00 92.50 581 VAL A CA 1
ATOM 4645 C C . VAL A 1 581 ? -10.171 15.243 12.515 1.00 92.50 581 VAL A C 1
ATOM 4647 O O . VAL A 1 581 ? -11.226 15.635 12.022 1.00 92.50 581 VAL A O 1
ATOM 4650 N N . ILE A 1 582 ? -9.974 15.225 13.837 1.00 92.06 582 ILE A N 1
ATOM 4651 C CA . ILE A 1 582 ? -10.971 15.700 14.811 1.00 92.06 582 ILE A CA 1
ATOM 4652 C C . ILE A 1 582 ? -11.297 17.175 14.566 1.00 92.06 582 ILE A C 1
ATOM 4654 O O . ILE A 1 582 ? -12.473 17.528 14.487 1.00 92.06 582 ILE A O 1
ATOM 4658 N N . GLU A 1 583 ? -10.289 18.027 14.410 1.00 89.88 583 GLU A N 1
ATOM 4659 C CA . GLU A 1 583 ? -10.470 19.461 14.167 1.00 89.88 583 GLU A CA 1
ATOM 4660 C C . GLU A 1 583 ? -11.229 19.711 12.866 1.00 89.88 583 GLU A C 1
ATOM 4662 O O . GLU A 1 583 ? -12.231 20.425 12.858 1.00 89.88 583 GLU A O 1
ATOM 4667 N N . GLN A 1 584 ? -10.840 19.023 11.794 1.00 91.06 584 GLN A N 1
ATOM 4668 C CA . GLN A 1 584 ? -11.491 19.119 10.493 1.00 91.06 584 GLN A CA 1
ATOM 4669 C C . GLN A 1 584 ? -12.944 18.627 10.525 1.00 91.06 584 GLN A C 1
ATOM 4671 O O . GLN A 1 584 ? -13.834 19.248 9.945 1.00 91.06 584 GLN A O 1
ATOM 4676 N N . VAL A 1 585 ? -13.218 17.519 11.220 1.00 92.56 585 VAL A N 1
ATOM 4677 C CA . VAL A 1 585 ? -14.573 16.962 11.341 1.00 92.56 585 VAL A CA 1
ATOM 4678 C C . VAL A 1 585 ? -15.459 17.846 12.213 1.00 92.56 585 VAL A C 1
ATOM 4680 O O . VAL A 1 585 ? -16.667 17.913 11.974 1.00 92.56 585 VAL A O 1
ATOM 4683 N N . THR A 1 586 ? -14.901 18.487 13.243 1.00 92.50 586 THR A N 1
ATOM 4684 C CA . THR A 1 586 ? -15.668 19.201 14.277 1.00 92.50 586 THR A CA 1
ATOM 4685 C C . THR A 1 586 ? -15.769 20.703 14.067 1.00 92.50 586 THR A C 1
ATOM 4687 O O . THR A 1 586 ? -16.734 21.288 14.562 1.00 92.50 586 THR A O 1
ATOM 4690 N N . ASN A 1 587 ? -14.836 21.296 13.321 1.00 89.94 587 ASN A N 1
ATOM 4691 C CA . ASN A 1 587 ? -14.620 22.738 13.216 1.00 89.94 587 ASN A CA 1
ATOM 4692 C C . ASN A 1 587 ? -14.385 23.414 14.587 1.00 89.94 587 ASN A C 1
ATOM 4694 O O . ASN A 1 587 ? -14.809 24.545 14.820 1.00 89.94 587 ASN A O 1
ATOM 4698 N N . MET A 1 588 ? -13.756 22.688 15.512 1.00 87.88 588 MET A N 1
ATOM 4699 C CA . MET A 1 588 ? -13.288 23.148 16.825 1.00 87.88 588 MET A CA 1
ATOM 4700 C C . MET A 1 588 ? -11.804 22.807 16.931 1.00 87.88 588 MET A C 1
ATOM 4702 O O . MET A 1 588 ? -11.381 21.827 16.320 1.00 87.88 588 MET A O 1
ATOM 4706 N N . THR A 1 589 ? -11.021 23.545 17.725 1.00 86.62 589 THR A N 1
ATOM 4707 C CA . THR A 1 589 ? -9.681 23.034 18.070 1.00 86.62 589 THR A CA 1
ATOM 4708 C C . THR A 1 589 ? -9.820 21.751 18.885 1.00 86.62 589 THR A C 1
ATOM 4710 O O . THR A 1 589 ? -10.850 21.522 19.536 1.00 86.62 589 THR A O 1
ATOM 4713 N N . PHE A 1 590 ? -8.797 20.900 18.868 1.00 86.25 590 PHE A N 1
ATOM 4714 C CA . PHE A 1 590 ? -8.825 19.648 19.618 1.00 86.25 590 PHE A CA 1
ATOM 4715 C C . PHE A 1 590 ? -9.113 19.879 21.113 1.00 86.25 590 PHE A C 1
ATOM 4717 O O . PHE A 1 590 ? -9.954 19.189 21.693 1.00 86.25 590 PHE A O 1
ATOM 4724 N N . GLU A 1 591 ? -8.486 20.888 21.723 1.00 84.81 591 GLU A N 1
ATOM 4725 C CA . GLU A 1 591 ? -8.688 21.262 23.127 1.00 84.81 591 GLU A CA 1
ATOM 4726 C C . GLU A 1 591 ? -10.132 21.677 23.382 1.00 84.81 591 GLU A C 1
ATOM 4728 O O . GLU A 1 591 ? -10.770 21.140 24.285 1.00 84.81 591 GLU A O 1
ATOM 4733 N N . GLN A 1 592 ? -10.670 22.573 22.546 1.00 86.75 592 GLN A N 1
ATOM 4734 C CA . GLN A 1 592 ? -12.053 23.030 22.657 1.00 86.75 592 GLN A CA 1
ATOM 4735 C C . GLN A 1 592 ? -13.035 21.868 22.537 1.00 86.75 592 GLN A C 1
ATOM 4737 O O . GLN A 1 592 ? -14.047 21.837 23.238 1.00 86.75 592 GLN A O 1
ATOM 4742 N N . PHE A 1 593 ? -12.770 20.916 21.642 1.00 91.25 593 PHE A N 1
ATOM 4743 C CA . PHE A 1 593 ? -13.620 19.747 21.496 1.00 91.25 593 PHE A CA 1
ATOM 4744 C C . PHE A 1 593 ? -13.576 18.872 22.752 1.00 91.25 593 PHE A C 1
ATOM 4746 O O . PHE A 1 593 ? -14.630 18.531 23.288 1.00 91.25 593 PHE A O 1
ATOM 4753 N N . VAL A 1 594 ? -12.387 18.520 23.245 1.00 88.88 594 VAL A N 1
ATOM 4754 C CA . VAL A 1 594 ? -12.253 17.658 24.428 1.00 88.88 594 VAL A CA 1
ATOM 4755 C C . VAL A 1 594 ? -12.822 18.335 25.676 1.00 88.88 594 VAL A C 1
ATOM 4757 O O . VAL A 1 594 ? -13.583 17.710 26.412 1.00 88.88 594 VAL A O 1
ATOM 4760 N N . GLU A 1 595 ? -12.533 19.615 25.891 1.00 87.75 595 GLU A N 1
ATOM 4761 C CA . GLU A 1 595 ? -13.048 20.383 27.025 1.00 87.75 595 GLU A CA 1
ATOM 4762 C C . GLU A 1 595 ? -14.583 20.422 27.007 1.00 87.75 595 GLU A C 1
ATOM 4764 O O . GLU A 1 595 ? -15.233 19.866 27.892 1.00 87.75 595 GLU A O 1
ATOM 4769 N N . ASN A 1 596 ? -15.179 20.934 25.927 1.00 88.12 596 ASN A N 1
ATOM 4770 C CA . ASN A 1 596 ? -16.626 21.153 25.858 1.00 88.12 596 ASN A CA 1
ATOM 4771 C C . ASN A 1 596 ? -17.448 19.866 25.740 1.00 88.12 596 ASN A C 1
ATOM 4773 O O . ASN A 1 596 ? -18.646 19.861 26.032 1.00 88.12 596 ASN A O 1
ATOM 4777 N N . ARG A 1 597 ? -16.862 18.793 25.197 1.00 89.88 597 ARG A N 1
ATOM 4778 C CA . ARG A 1 597 ? -17.613 17.592 24.800 1.00 89.88 597 ARG A CA 1
ATOM 4779 C C . ARG A 1 597 ? -17.271 16.361 25.627 1.00 89.88 597 ARG A C 1
ATOM 4781 O O . ARG A 1 597 ? -17.991 15.372 25.493 1.00 89.88 597 ARG A O 1
ATOM 4788 N N . ILE A 1 598 ? -16.220 16.414 26.448 1.00 88.75 598 ILE A N 1
ATOM 4789 C CA . ILE A 1 598 ? -15.785 15.310 27.313 1.00 88.75 598 ILE A CA 1
ATOM 4790 C C . ILE A 1 598 ? -15.589 15.792 28.754 1.00 88.75 598 ILE A C 1
ATOM 4792 O O . ILE A 1 598 ? -16.232 15.240 29.639 1.00 88.75 598 ILE A O 1
ATOM 4796 N N . LEU A 1 599 ? -14.756 16.809 29.005 1.00 86.62 599 LEU A N 1
ATOM 4797 C CA . LEU A 1 599 ? -14.369 17.193 30.374 1.00 86.62 599 LEU A CA 1
ATOM 4798 C C . LEU A 1 599 ? -15.460 17.968 31.123 1.00 86.62 599 LEU A C 1
ATOM 4800 O O . LEU A 1 599 ? -15.867 17.537 32.200 1.00 86.62 599 LEU A O 1
ATOM 4804 N N . SER A 1 600 ? -15.972 19.067 30.558 1.00 86.19 600 SER A N 1
ATOM 4805 C CA . SER A 1 600 ? -17.004 19.888 31.212 1.00 86.19 600 SER A CA 1
ATOM 4806 C C . SER A 1 600 ? -18.297 19.114 31.493 1.00 86.19 600 SER A C 1
ATOM 4808 O O . SER A 1 600 ? -18.838 19.261 32.582 1.00 86.19 600 SER A O 1
ATOM 4810 N N . PRO A 1 601 ? -18.798 18.231 30.598 1.00 86.06 601 PRO A N 1
ATOM 4811 C CA . PRO A 1 601 ? -19.950 17.392 30.924 1.00 86.06 601 PRO A CA 1
ATOM 4812 C C . PRO A 1 601 ? -19.733 16.454 32.119 1.00 86.06 601 PRO A C 1
ATOM 4814 O O . PRO A 1 601 ? -20.714 15.965 32.666 1.00 86.06 601 PRO A O 1
ATOM 4817 N N . LEU A 1 602 ? -18.484 16.170 32.499 1.00 83.25 602 LEU A N 1
ATOM 4818 C CA . LEU A 1 602 ? -18.114 15.315 33.630 1.00 83.25 602 LEU A CA 1
ATOM 4819 C C . LEU A 1 602 ? -17.747 16.106 34.895 1.00 83.25 602 LEU A C 1
ATOM 4821 O O . LEU A 1 602 ? -17.323 15.487 35.871 1.00 83.25 602 LEU A O 1
ATOM 4825 N N . ASP A 1 603 ? -17.891 17.434 34.876 1.00 81.94 603 ASP A N 1
ATOM 4826 C CA . ASP A 1 603 ? -17.469 18.345 35.947 1.00 81.94 603 ASP A CA 1
ATOM 4827 C C . ASP A 1 603 ? -15.971 18.189 36.311 1.00 81.94 603 ASP A C 1
ATOM 4829 O O . ASP A 1 603 ? -15.576 18.271 37.478 1.00 81.94 603 ASP A O 1
ATOM 4833 N N . LEU A 1 604 ? -15.112 17.921 35.314 1.00 81.56 604 LEU A N 1
ATOM 4834 C CA . LEU A 1 604 ? -13.658 17.753 35.489 1.00 81.56 604 LEU A CA 1
ATOM 4835 C C . LEU A 1 604 ? -12.893 19.083 35.370 1.00 81.56 604 LEU A C 1
ATOM 4837 O O . LEU A 1 604 ? -11.897 19.177 34.654 1.00 81.56 604 LEU A O 1
ATOM 4841 N N . ASP A 1 605 ? -13.338 20.111 36.093 1.00 73.19 605 ASP A N 1
ATOM 4842 C CA . ASP A 1 605 ? -12.818 21.486 35.977 1.00 73.19 605 ASP A CA 1
ATOM 4843 C C . ASP A 1 605 ? -11.359 21.650 36.459 1.00 73.19 605 ASP A C 1
ATOM 4845 O O . ASP A 1 605 ? -10.698 22.641 36.153 1.00 73.19 605 ASP A O 1
ATOM 4849 N N . SER A 1 606 ? -10.822 20.676 37.207 1.00 69.44 606 SER A N 1
ATOM 4850 C CA . SER A 1 606 ? -9.409 20.625 37.622 1.00 69.44 606 SER A CA 1
ATOM 4851 C C . SER A 1 606 ? -8.452 20.124 36.536 1.00 69.44 606 SER A C 1
ATOM 4853 O O . SER A 1 606 ? -7.237 20.116 36.752 1.00 69.44 606 SER A O 1
ATOM 4855 N N . SER A 1 607 ? -8.980 19.692 35.389 1.00 76.62 607 SER A N 1
ATOM 4856 C CA . SER A 1 607 ? -8.208 19.160 34.269 1.00 76.62 607 SER A CA 1
ATOM 4857 C C . SER A 1 607 ? -8.116 20.192 33.143 1.00 76.62 607 SER A C 1
ATOM 4859 O O . SER A 1 607 ? -9.083 20.421 32.424 1.00 76.62 607 SER A O 1
ATOM 4861 N N . ILE A 1 608 ? -6.941 20.801 32.967 1.00 72.25 608 ILE A N 1
ATOM 4862 C CA . ILE A 1 608 ? -6.703 21.872 31.987 1.00 72.25 608 ILE A CA 1
ATOM 4863 C C . ILE A 1 608 ? -5.646 21.470 30.961 1.00 72.25 608 ILE A C 1
ATOM 4865 O O . ILE A 1 608 ? -4.706 20.732 31.255 1.00 72.25 608 ILE A O 1
ATOM 4869 N N . PHE A 1 609 ? -5.751 21.983 29.740 1.00 73.56 609 PHE A N 1
ATOM 4870 C CA . PHE A 1 609 ? -4.705 21.794 28.739 1.00 73.56 609 PHE A CA 1
ATOM 4871 C C . PHE A 1 609 ? -3.572 22.804 28.928 1.00 73.56 609 PHE A C 1
ATOM 4873 O O . PHE A 1 609 ? -3.804 24.006 29.064 1.00 73.56 609 PHE A O 1
ATOM 4880 N N . ARG A 1 610 ? -2.318 22.332 28.899 1.00 65.31 610 ARG A N 1
ATOM 4881 C CA . ARG A 1 610 ? -1.162 23.238 28.879 1.00 65.31 610 ARG A CA 1
ATOM 4882 C C . ARG A 1 610 ? -1.105 23.962 27.534 1.00 65.31 610 ARG A C 1
ATOM 4884 O O . ARG A 1 610 ? -0.724 23.354 26.537 1.00 65.31 610 ARG A O 1
ATOM 4891 N N . GLN A 1 611 ? -1.394 25.262 27.515 1.00 55.03 611 GLN A N 1
ATOM 4892 C CA . GLN A 1 611 ? -1.083 26.099 26.356 1.00 55.03 611 GLN A CA 1
ATOM 4893 C C . GLN A 1 611 ? 0.438 26.264 26.256 1.00 55.03 611 GLN A C 1
ATOM 4895 O O . GLN A 1 611 ? 1.074 26.873 27.119 1.00 55.03 611 GLN A O 1
ATOM 4900 N N . VAL A 1 612 ? 1.042 25.675 25.226 1.00 51.88 612 VAL A N 1
ATOM 4901 C CA . VAL A 1 612 ? 2.450 25.914 24.899 1.00 51.88 612 VAL A CA 1
ATOM 4902 C C . VAL A 1 612 ? 2.508 27.146 23.989 1.00 51.88 612 VAL A C 1
ATOM 4904 O O . VAL A 1 612 ? 1.795 27.173 22.985 1.00 51.88 612 VAL A O 1
ATOM 4907 N N . PRO A 1 613 ? 3.316 28.176 24.302 1.00 40.09 613 PRO A N 1
ATOM 4908 C CA . PRO A 1 613 ? 3.455 29.335 23.429 1.00 40.09 613 PRO A CA 1
ATOM 4909 C C . PRO A 1 613 ? 4.022 28.909 22.067 1.00 40.09 613 PRO A C 1
ATOM 4911 O O . PRO A 1 613 ? 4.984 28.145 22.020 1.00 40.09 613 PRO A O 1
ATOM 4914 N N . ASN A 1 614 ? 3.462 29.460 20.986 1.00 44.72 614 ASN A N 1
ATOM 4915 C CA . ASN A 1 614 ? 3.876 29.305 19.583 1.00 44.72 614 ASN A CA 1
ATOM 4916 C C . ASN A 1 614 ? 3.591 27.940 18.938 1.00 44.72 614 ASN A C 1
ATOM 4918 O O . ASN A 1 614 ? 4.486 27.108 18.935 1.00 44.72 614 ASN A O 1
ATOM 4922 N N . ASN A 1 615 ? 2.405 27.773 18.321 1.00 47.53 615 ASN A N 1
ATOM 4923 C CA . ASN A 1 615 ? 2.064 26.966 17.117 1.00 47.53 615 ASN A CA 1
ATOM 4924 C C . ASN A 1 615 ? 2.752 25.600 16.853 1.00 47.53 615 ASN A C 1
ATOM 4926 O O . ASN A 1 615 ? 2.643 25.044 15.759 1.00 47.53 615 ASN A O 1
ATOM 4930 N N . ASN A 1 616 ? 3.430 25.026 17.834 1.00 47.84 616 ASN A N 1
ATOM 4931 C CA . ASN A 1 616 ? 4.146 23.775 17.748 1.00 47.84 616 ASN A CA 1
ATOM 4932 C C . ASN A 1 616 ? 3.211 22.733 18.338 1.00 47.84 616 ASN A C 1
ATOM 4934 O O . ASN A 1 616 ? 3.071 22.638 19.557 1.00 47.84 616 ASN A O 1
ATOM 4938 N N . LEU A 1 617 ? 2.548 21.976 17.466 1.00 52.09 617 LEU A N 1
ATOM 4939 C CA . LEU A 1 617 ? 1.741 20.818 17.837 1.00 52.09 617 LEU A CA 1
ATOM 4940 C C . LEU A 1 617 ? 2.637 19.711 18.407 1.00 52.09 617 LEU A C 1
ATOM 4942 O O . LEU A 1 617 ? 2.918 18.706 17.765 1.00 52.09 617 LEU A O 1
ATOM 4946 N N . TYR A 1 618 ? 3.113 19.917 19.629 1.00 50.94 618 TYR A N 1
ATOM 4947 C CA . TYR A 1 618 ? 3.526 18.842 20.516 1.00 50.94 618 TYR A CA 1
ATOM 4948 C C . TYR A 1 618 ? 2.268 18.105 21.018 1.00 50.94 618 TYR A C 1
ATOM 4950 O O . TYR A 1 618 ? 1.157 18.636 20.927 1.00 50.94 618 TYR A O 1
ATOM 4958 N N . PRO A 1 619 ? 2.397 16.898 21.599 1.00 53.34 619 PRO A N 1
ATOM 4959 C CA . PRO A 1 619 ? 1.321 16.261 22.345 1.00 53.34 619 PRO A CA 1
ATOM 4960 C C . PRO A 1 619 ? 0.733 17.222 23.392 1.00 53.34 619 PRO A C 1
ATOM 4962 O O . PRO A 1 619 ? 1.331 17.456 24.446 1.00 53.34 619 PRO A O 1
ATOM 4965 N N . VAL A 1 620 ? -0.429 17.805 23.076 1.00 58.91 620 VAL A N 1
ATOM 4966 C CA . VAL A 1 620 ? -1.317 18.496 24.002 1.00 58.91 620 VAL A CA 1
ATOM 4967 C C . VAL A 1 620 ? -1.452 17.613 25.230 1.00 58.91 620 VAL A C 1
ATOM 4969 O O . VAL A 1 620 ? -1.927 16.483 25.141 1.00 58.91 620 VAL A O 1
ATOM 4972 N N . SER A 1 621 ? -0.927 18.110 26.342 1.00 63.38 621 SER A N 1
ATOM 4973 C CA . SER A 1 621 ? -0.876 17.383 27.600 1.00 63.38 621 SER A CA 1
ATOM 4974 C C . SER A 1 621 ? -2.012 17.900 28.462 1.00 63.38 621 SER A C 1
ATOM 4976 O O . SER A 1 621 ? -2.039 19.090 28.792 1.00 63.38 621 SER A O 1
ATOM 4978 N N . LEU A 1 622 ? -2.944 17.018 28.808 1.00 71.06 622 LEU A N 1
ATOM 4979 C CA . LEU A 1 622 ? -3.930 17.332 29.829 1.00 71.06 622 LEU A CA 1
ATOM 4980 C C . LEU A 1 622 ? -3.220 17.284 31.181 1.00 71.06 622 LEU A C 1
ATOM 4982 O O . LEU A 1 622 ? -2.617 16.270 31.548 1.00 71.06 622 LEU A O 1
ATOM 4986 N N . LEU A 1 623 ? -3.258 18.415 31.867 1.00 68.44 623 LEU A N 1
ATOM 4987 C CA . LEU A 1 623 ? -2.723 18.629 33.194 1.00 68.44 623 LEU A CA 1
ATOM 4988 C C . LEU A 1 623 ? -3.867 18.468 34.185 1.00 68.44 623 LEU A C 1
ATOM 4990 O O . LEU A 1 623 ? -4.886 19.138 34.059 1.00 68.44 623 LEU A O 1
ATOM 4994 N N . THR A 1 624 ? -3.691 17.616 35.185 1.00 68.94 624 THR A N 1
ATOM 4995 C CA . THR A 1 624 ? -4.629 17.521 36.304 1.00 68.94 624 THR A CA 1
ATOM 4996 C C . THR A 1 624 ? -3.858 17.523 37.613 1.00 68.94 624 THR A C 1
ATOM 4998 O O . THR A 1 624 ? -2.706 17.091 37.677 1.00 68.94 624 THR A O 1
ATOM 5001 N N . SER A 1 625 ? -4.478 18.057 38.655 1.00 62.59 625 SER A N 1
ATOM 5002 C CA . SER A 1 625 ? -3.990 17.972 40.030 1.00 62.59 625 SER A CA 1
ATOM 5003 C C . SER A 1 625 ? -4.635 16.822 40.806 1.00 62.59 625 SER A C 1
ATOM 5005 O O . SER A 1 625 ? -4.326 16.644 41.978 1.00 62.59 625 SER A O 1
ATOM 5007 N N . GLN A 1 626 ? -5.546 16.054 40.189 1.00 70.38 626 GLN A N 1
ATOM 5008 C CA . GLN A 1 626 ? -6.335 15.043 40.892 1.00 70.38 626 GLN A CA 1
ATOM 5009 C C . GLN A 1 626 ? -6.370 13.713 40.133 1.00 70.38 626 GLN A C 1
ATOM 5011 O O . GLN A 1 626 ? -6.984 13.584 39.076 1.00 70.38 626 GLN A O 1
ATOM 5016 N N . MET A 1 627 ? -5.797 12.666 40.739 1.00 72.06 627 MET A N 1
ATOM 5017 C CA . MET A 1 627 ? -5.804 11.293 40.199 1.00 72.06 627 MET A CA 1
ATOM 5018 C C . MET A 1 627 ? -7.212 10.737 39.942 1.00 72.06 627 MET A C 1
ATOM 5020 O O . MET A 1 627 ? -7.408 9.865 39.087 1.00 72.06 627 MET A O 1
ATOM 5024 N N . LYS A 1 628 ? -8.216 11.256 40.657 1.00 74.38 628 LYS A N 1
ATOM 5025 C CA . LYS A 1 628 ? -9.618 10.891 40.442 1.00 74.38 628 LYS A CA 1
ATOM 5026 C C . LYS A 1 628 ? -10.080 11.226 39.014 1.00 74.38 628 LYS A C 1
ATOM 5028 O O . LYS A 1 628 ? -10.827 10.440 38.445 1.00 74.38 628 LYS A O 1
ATOM 5033 N N . ASP A 1 629 ? -9.608 12.325 38.417 1.00 79.00 629 ASP A N 1
ATOM 5034 C CA . ASP A 1 629 ? -10.065 12.798 37.104 1.00 79.00 629 ASP A CA 1
ATOM 5035 C C . ASP A 1 629 ? -9.657 11.805 36.006 1.00 79.00 629 ASP A C 1
ATOM 5037 O O . ASP A 1 629 ? -10.469 11.394 35.181 1.00 79.00 629 ASP A O 1
ATOM 5041 N N . ILE A 1 630 ? -8.411 11.324 36.057 1.00 78.56 630 ILE A N 1
ATOM 5042 C CA . ILE A 1 630 ? -7.892 10.311 35.123 1.00 78.56 630 ILE A CA 1
ATOM 5043 C C . ILE A 1 630 ? -8.631 8.987 35.308 1.00 78.56 630 ILE A C 1
ATOM 5045 O O . ILE A 1 630 ? -8.949 8.309 34.335 1.00 78.56 630 ILE A O 1
ATOM 5049 N N . THR A 1 631 ? -8.955 8.634 36.551 1.00 80.56 631 THR A N 1
ATOM 5050 C CA . THR A 1 631 ? -9.698 7.404 36.852 1.00 80.56 631 THR A CA 1
ATOM 5051 C C . THR A 1 631 ? -11.124 7.461 36.299 1.00 80.56 631 THR A C 1
ATOM 5053 O O . THR A 1 631 ? -11.629 6.454 35.805 1.00 80.56 631 THR A O 1
ATOM 5056 N N . ILE A 1 632 ? -11.759 8.640 36.309 1.00 81.06 632 ILE A N 1
ATOM 5057 C CA . ILE A 1 632 ? -13.058 8.879 35.663 1.00 81.06 632 ILE A CA 1
ATOM 5058 C C . ILE A 1 632 ? -12.948 8.696 34.145 1.00 81.06 632 ILE A C 1
ATOM 5060 O O . ILE A 1 632 ? -13.762 7.983 33.559 1.00 81.06 632 ILE A O 1
ATOM 5064 N N . LEU A 1 633 ? -11.921 9.271 33.511 1.00 83.56 633 LEU A N 1
ATOM 5065 C CA . LEU A 1 633 ? -11.680 9.105 32.073 1.00 83.56 633 LEU A CA 1
ATOM 5066 C C . LEU A 1 633 ? -11.403 7.642 31.695 1.00 83.56 633 LEU A C 1
ATOM 5068 O O . LEU A 1 633 ? -11.946 7.154 30.705 1.00 83.56 633 LEU A O 1
ATOM 5072 N N . ALA A 1 634 ? -10.619 6.920 32.499 1.00 81.62 634 ALA A N 1
ATOM 5073 C CA . ALA A 1 634 ? -10.378 5.491 32.311 1.00 81.62 634 ALA A CA 1
ATOM 5074 C C . ALA A 1 634 ? -11.671 4.675 32.432 1.00 81.62 634 ALA A C 1
ATOM 5076 O O . ALA A 1 634 ? -11.937 3.797 31.611 1.00 81.62 634 ALA A O 1
ATOM 5077 N N . GLN A 1 635 ? -12.523 5.022 33.396 1.00 79.69 635 GLN A N 1
ATOM 5078 C CA . GLN A 1 635 ? -13.807 4.364 33.601 1.00 79.69 635 GLN A CA 1
ATOM 5079 C C . GLN A 1 635 ? -14.760 4.527 32.405 1.00 79.69 635 GLN A C 1
ATOM 5081 O O . GLN A 1 635 ? -15.534 3.604 32.149 1.00 79.69 635 GLN A O 1
ATOM 5086 N N . LEU A 1 636 ? -14.696 5.629 31.642 1.00 80.56 636 LEU A N 1
ATOM 5087 C CA . LEU A 1 636 ? -15.530 5.813 30.440 1.00 80.56 636 LEU A CA 1
ATOM 5088 C C . LEU A 1 636 ? -15.312 4.718 29.402 1.00 80.56 636 LEU A C 1
ATOM 5090 O O . LEU A 1 636 ? -16.255 4.315 28.720 1.00 80.56 636 LEU A O 1
ATOM 5094 N N . PHE A 1 637 ? -14.084 4.223 29.278 1.00 76.69 637 PHE A N 1
ATOM 5095 C CA . PHE A 1 637 ? -13.814 3.125 28.369 1.00 76.69 637 PHE A CA 1
ATOM 5096 C C . PHE A 1 637 ? -14.488 1.836 28.808 1.00 76.69 637 PHE A C 1
ATOM 5098 O O . PHE A 1 637 ? -14.901 1.081 27.943 1.00 76.69 637 PHE A O 1
ATOM 5105 N N . LYS A 1 638 ? -14.642 1.596 30.112 1.00 77.50 638 LYS A N 1
ATOM 5106 C CA . LYS A 1 638 ? -15.335 0.418 30.644 1.00 77.50 638 LYS A CA 1
ATOM 5107 C C . LYS A 1 638 ? -16.849 0.542 30.503 1.00 77.50 638 LYS A C 1
ATOM 5109 O O . LYS A 1 638 ? -17.520 -0.350 29.997 1.00 77.50 638 LYS A O 1
ATOM 5114 N N . SER A 1 639 ? -17.393 1.692 30.896 1.00 73.00 639 SER A N 1
ATOM 5115 C CA . SER A 1 639 ? -18.837 1.947 30.985 1.00 73.00 639 SER A CA 1
ATOM 5116 C C . SER A 1 639 ? -19.508 2.307 29.654 1.00 73.00 639 SER A C 1
ATOM 5118 O O . SER A 1 639 ? -20.646 2.788 29.640 1.00 73.00 639 SER A O 1
ATOM 5120 N N . GLY A 1 640 ? -18.810 2.131 28.528 1.00 71.50 640 GLY A N 1
ATOM 5121 C CA . GLY A 1 640 ? -19.318 2.490 27.206 1.00 71.50 640 GLY A CA 1
ATOM 5122 C C . GLY A 1 640 ? -19.610 3.987 27.056 1.00 71.50 640 GLY A C 1
ATOM 5123 O O . GLY A 1 640 ? -20.564 4.347 26.376 1.00 71.50 640 GLY A O 1
ATOM 5124 N N . GLY A 1 641 ? -18.817 4.842 27.710 1.00 76.00 641 GLY A N 1
ATOM 5125 C CA . GLY A 1 641 ? -18.897 6.302 27.610 1.00 76.00 641 GLY A CA 1
ATOM 5126 C C . GLY A 1 641 ? -19.713 6.992 28.694 1.00 76.00 641 GLY A C 1
ATOM 5127 O O . GLY A 1 641 ? -20.122 8.134 28.493 1.00 76.00 641 GLY A O 1
ATOM 5128 N N . SER A 1 642 ? -19.956 6.337 29.831 1.00 74.69 642 SER A N 1
ATOM 5129 C CA . SER A 1 642 ? -20.943 6.806 30.816 1.00 74.69 642 SER A CA 1
ATOM 5130 C C . SER A 1 642 ? -20.329 7.036 32.188 1.00 74.69 642 SER A C 1
ATOM 5132 O O . SER A 1 642 ? -19.637 6.172 32.726 1.00 74.69 642 SER A O 1
ATOM 5134 N N . TYR A 1 643 ? -20.594 8.190 32.786 1.00 73.75 643 TYR A N 1
ATOM 5135 C CA . TYR A 1 643 ? -20.199 8.484 34.159 1.00 73.75 643 TYR A CA 1
ATOM 5136 C C . TYR A 1 643 ? -21.162 9.497 34.770 1.00 73.75 643 TYR A C 1
ATOM 5138 O O . TYR A 1 643 ? -21.679 10.380 34.099 1.00 73.75 643 TYR A O 1
ATOM 5146 N N . GLY A 1 644 ? -21.453 9.393 36.060 1.00 69.19 644 GLY A N 1
ATOM 5147 C CA . GLY A 1 644 ? -22.544 10.149 36.656 1.00 69.19 644 GLY A CA 1
ATOM 5148 C C . GLY A 1 644 ? -23.895 9.854 35.990 1.00 69.19 644 GLY A C 1
ATOM 5149 O O . GLY A 1 644 ? -24.208 8.731 35.602 1.00 69.19 644 GLY A O 1
ATOM 5150 N N . LYS A 1 645 ? -24.668 10.926 35.801 1.00 64.94 645 LYS A N 1
ATOM 5151 C CA . LYS A 1 645 ? -25.856 10.984 34.930 1.00 64.94 645 LYS A CA 1
ATOM 5152 C C . LYS A 1 645 ? -25.530 11.294 33.466 1.00 64.94 645 LYS A C 1
ATOM 5154 O O . LYS A 1 645 ? -26.439 11.580 32.693 1.00 64.94 645 LYS A O 1
ATOM 5159 N N . GLN A 1 646 ? -24.252 11.292 33.108 1.00 69.75 646 GLN A N 1
ATOM 5160 C CA . GLN A 1 646 ? -23.753 11.849 31.862 1.00 69.75 646 GLN A CA 1
ATOM 5161 C C . GLN A 1 646 ? -23.350 10.721 30.917 1.00 69.75 646 GLN A C 1
ATOM 5163 O O . GLN A 1 646 ? -22.642 9.789 31.300 1.00 69.75 646 GLN A O 1
ATOM 5168 N N . ASN A 1 647 ? -23.790 10.838 29.665 1.00 74.19 647 ASN A N 1
ATOM 5169 C CA . ASN A 1 647 ? -23.471 9.907 28.586 1.00 74.19 647 ASN A CA 1
ATOM 5170 C C . ASN A 1 647 ? -22.634 10.659 27.552 1.00 74.19 647 ASN A C 1
ATOM 5172 O O . ASN A 1 647 ? -23.167 11.409 26.734 1.00 74.19 647 ASN A O 1
ATOM 5176 N N . ILE A 1 648 ? -21.317 10.495 27.626 1.00 83.38 648 ILE A N 1
ATOM 5177 C CA . ILE A 1 648 ? -20.345 11.261 26.839 1.00 83.38 648 ILE A CA 1
ATOM 5178 C C . ILE A 1 648 ? -20.335 10.806 25.381 1.00 83.38 648 ILE A C 1
ATOM 5180 O O . ILE A 1 648 ? -20.304 11.631 24.460 1.00 83.38 648 ILE A O 1
ATOM 5184 N N . PHE A 1 649 ? -20.406 9.496 25.161 1.00 78.38 649 PHE A N 1
ATOM 5185 C CA . PHE A 1 649 ? -20.533 8.902 23.837 1.00 78.38 649 PHE A CA 1
ATOM 5186 C C . PHE A 1 649 ? -21.374 7.633 23.871 1.00 78.38 649 PHE A C 1
ATOM 5188 O O . PHE A 1 649 ? -21.540 7.007 24.915 1.00 78.38 649 PHE A 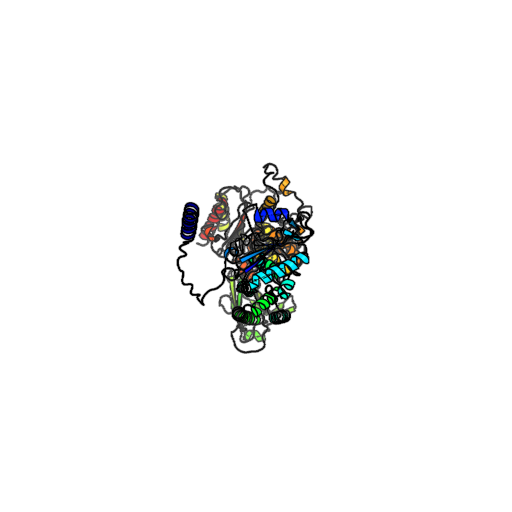O 1
ATOM 5195 N N . LYS A 1 650 ? -21.946 7.283 22.717 1.00 70.50 650 LYS A N 1
ATOM 5196 C CA . LYS A 1 650 ? -22.785 6.093 22.579 1.00 70.50 650 LYS A CA 1
ATOM 5197 C C . LYS A 1 650 ? -21.911 4.840 22.464 1.00 70.50 650 LYS A C 1
ATOM 5199 O O . LYS A 1 650 ? -20.953 4.859 21.686 1.00 70.50 650 LYS A O 1
ATOM 5204 N N . PRO A 1 651 ? -22.269 3.734 23.139 1.00 65.75 651 PRO A N 1
ATOM 5205 C CA . PRO A 1 651 ? -21.692 2.434 22.837 1.00 65.75 651 PRO A CA 1
ATOM 5206 C C . PRO A 1 651 ? -21.934 2.079 21.368 1.00 65.75 651 PRO A C 1
ATOM 5208 O O . PRO A 1 651 ? -23.048 2.206 20.860 1.00 65.75 651 PRO A O 1
ATOM 5211 N N . SER A 1 652 ? -20.894 1.613 20.691 1.00 61.81 652 SER A N 1
ATOM 5212 C CA . SER A 1 652 ? -20.968 1.113 19.318 1.00 61.81 652 SER A CA 1
ATOM 5213 C C . SER A 1 652 ? -20.345 -0.278 19.228 1.00 61.81 652 SER A C 1
ATOM 5215 O O . SER A 1 652 ? -19.609 -0.696 20.126 1.00 61.81 652 SER A O 1
ATOM 5217 N N . SER A 1 653 ? -20.593 -0.989 18.122 1.00 56.62 653 SER A N 1
ATOM 5218 C CA . SER A 1 653 ? -19.868 -2.231 17.809 1.00 56.62 653 SER A CA 1
ATOM 5219 C C . SER A 1 653 ? -18.354 -2.024 17.860 1.00 56.62 653 SER A C 1
ATOM 5221 O O . SER A 1 653 ? -17.623 -2.927 18.260 1.00 56.62 653 SER A O 1
ATOM 5223 N N . PHE A 1 654 ? -17.892 -0.816 17.526 1.00 62.28 654 PHE A N 1
ATOM 5224 C CA . PHE A 1 654 ? -16.499 -0.443 17.660 1.00 62.28 654 PHE A CA 1
ATOM 5225 C C . PHE A 1 654 ? -16.066 -0.241 19.109 1.00 62.28 654 PHE A C 1
ATOM 5227 O O . PHE A 1 654 ? -15.009 -0.729 19.465 1.00 62.28 654 PHE A O 1
ATOM 5234 N N . THR A 1 655 ? -16.847 0.422 19.965 1.00 62.00 655 THR A N 1
ATOM 5235 C CA . THR A 1 655 ? -16.507 0.535 21.396 1.00 62.00 655 THR A CA 1
ATOM 5236 C C . THR A 1 655 ? -16.300 -0.853 21.997 1.00 62.00 655 THR A C 1
ATOM 5238 O O . THR A 1 655 ? -15.330 -1.072 22.711 1.00 62.00 655 THR A O 1
ATOM 5241 N N . SER A 1 656 ? -17.151 -1.815 21.623 1.00 61.19 656 SER A N 1
ATOM 5242 C CA . SER A 1 656 ? -16.975 -3.215 21.999 1.00 61.19 656 SER A CA 1
ATOM 5243 C C . SER A 1 656 ? -15.719 -3.831 21.380 1.00 61.19 656 SER A C 1
ATOM 5245 O O . SER A 1 656 ? -14.930 -4.413 22.111 1.00 61.19 656 SER A O 1
ATOM 5247 N N . TRP A 1 657 ? -15.475 -3.691 20.074 1.00 62.00 657 TRP A N 1
ATOM 5248 C CA . TRP A 1 657 ? -14.235 -4.184 19.454 1.00 62.00 657 TRP A CA 1
ATOM 5249 C C . TRP A 1 657 ? -12.986 -3.586 20.118 1.00 62.00 657 TRP A C 1
ATOM 5251 O O . TRP A 1 657 ? -12.083 -4.324 20.487 1.00 62.00 657 TRP A O 1
ATOM 5261 N N . TYR A 1 658 ? -12.962 -2.279 20.353 1.00 64.81 658 TYR A N 1
ATOM 5262 C CA . TYR A 1 658 ? -11.869 -1.554 20.988 1.00 64.81 658 TYR A CA 1
ATOM 5263 C C . TYR A 1 658 ? -11.627 -2.024 22.427 1.00 64.81 658 TYR A C 1
ATOM 5265 O O . TYR A 1 658 ? -10.485 -2.195 22.826 1.00 64.81 658 TYR A O 1
ATOM 5273 N N . GLN A 1 659 ? -12.688 -2.293 23.193 1.00 61.12 659 GLN A N 1
ATOM 5274 C CA . GLN A 1 659 ? -12.584 -2.916 24.517 1.00 61.12 659 GLN A CA 1
ATOM 5275 C C . GLN A 1 659 ? -12.061 -4.358 24.449 1.00 61.12 659 GLN A C 1
ATOM 5277 O O . GLN A 1 659 ? -11.431 -4.809 25.386 1.00 61.12 659 GLN A O 1
ATOM 5282 N N . HIS A 1 660 ? -12.324 -5.116 23.382 1.00 59.12 660 HIS A N 1
ATOM 5283 C CA . HIS A 1 660 ? -11.911 -6.528 23.294 1.00 59.12 660 HIS A CA 1
ATOM 5284 C C . HIS A 1 660 ? -10.509 -6.723 22.711 1.00 59.12 660 HIS A C 1
ATOM 5286 O O . HIS A 1 660 ? -9.897 -7.771 22.905 1.00 59.12 660 HIS A O 1
ATOM 5292 N N . ASN A 1 661 ? -10.003 -5.738 21.980 1.00 55.19 661 ASN A N 1
ATOM 5293 C CA . ASN A 1 661 ? -8.657 -5.753 21.438 1.00 55.19 661 ASN A CA 1
ATOM 5294 C C . ASN A 1 661 ? -7.779 -4.932 22.389 1.00 55.19 661 ASN A C 1
ATOM 5296 O O . ASN A 1 661 ? -8.035 -3.754 22.599 1.00 55.19 661 ASN A O 1
ATOM 5300 N N . SER A 1 662 ? -6.778 -5.562 23.007 1.00 55.00 662 SER A N 1
ATOM 5301 C CA . SER A 1 662 ? -5.956 -5.019 24.103 1.00 55.00 662 SER A CA 1
ATOM 5302 C C . SER A 1 662 ? -5.037 -3.844 23.697 1.00 55.00 662 SER A C 1
ATOM 5304 O O . SER A 1 662 ? -3.828 -3.892 23.906 1.00 55.00 662 SER A O 1
ATOM 5306 N N . PHE A 1 663 ? -5.590 -2.762 23.139 1.00 56.25 663 PHE A N 1
ATOM 5307 C CA . PHE A 1 663 ? -4.882 -1.570 22.640 1.00 56.25 663 PHE A CA 1
ATOM 5308 C C . PHE A 1 663 ? -4.313 -0.658 23.735 1.00 56.25 663 PHE A C 1
ATOM 5310 O O . PHE A 1 663 ? -3.839 0.438 23.451 1.00 56.25 663 PHE A O 1
ATOM 5317 N N . TRP A 1 664 ? -4.378 -1.082 24.995 1.00 60.62 664 TRP A N 1
ATOM 5318 C CA . TRP A 1 664 ? -3.994 -0.257 26.137 1.00 60.62 664 TRP A CA 1
ATOM 5319 C C . TRP A 1 664 ? -2.504 -0.294 26.445 1.00 60.62 664 TRP A C 1
ATOM 5321 O O . TRP A 1 664 ? -2.034 0.566 27.180 1.00 60.62 664 TRP A O 1
ATOM 5331 N N . LEU A 1 665 ? -1.746 -1.223 25.857 1.00 52.91 665 LEU A N 1
ATOM 5332 C CA . LEU A 1 665 ? -0.310 -1.332 26.093 1.00 52.91 665 LEU A CA 1
ATOM 5333 C C . LEU A 1 665 ? 0.446 -0.171 25.431 1.00 52.91 665 LEU A C 1
ATOM 5335 O O . LEU A 1 665 ? 0.882 -0.260 24.286 1.00 52.91 665 LEU A O 1
ATOM 5339 N N . ILE A 1 666 ? 0.636 0.910 26.183 1.00 53.81 666 ILE A N 1
ATOM 5340 C CA . ILE A 1 666 ? 1.674 1.904 25.915 1.00 53.81 666 ILE A CA 1
ATOM 5341 C C . ILE A 1 666 ? 2.859 1.565 26.815 1.00 53.81 666 ILE A C 1
ATOM 5343 O O . ILE A 1 666 ? 2.678 1.376 28.016 1.00 53.81 666 ILE A O 1
ATOM 5347 N N . ALA A 1 667 ? 4.059 1.502 26.242 1.00 49.78 667 ALA A N 1
ATOM 5348 C CA . ALA A 1 667 ? 5.305 1.659 26.981 1.00 49.78 667 ALA A CA 1
ATOM 5349 C C . ALA A 1 667 ? 6.063 2.858 26.408 1.00 49.78 667 ALA A C 1
ATOM 5351 O O . ALA A 1 667 ? 5.921 3.195 25.234 1.00 49.78 667 ALA A O 1
ATOM 5352 N N . SER A 1 668 ? 6.788 3.517 27.307 1.00 46.09 668 SER A N 1
ATOM 5353 C CA . SER A 1 668 ? 7.368 4.858 27.212 1.00 46.09 668 SER A CA 1
ATOM 5354 C C . SER A 1 668 ? 8.260 5.124 25.990 1.00 46.09 668 SER A C 1
ATOM 5356 O O . SER A 1 668 ? 8.639 4.208 25.264 1.00 46.09 668 SER A O 1
ATOM 5358 N N . GLU A 1 669 ? 8.669 6.396 25.851 1.00 42.81 669 GLU A N 1
ATOM 5359 C CA . GLU A 1 669 ? 9.672 6.949 24.911 1.00 42.81 669 GLU A CA 1
ATOM 5360 C C . GLU A 1 669 ? 10.891 6.035 24.638 1.00 42.81 669 GLU A C 1
ATOM 5362 O O . GLU A 1 669 ? 11.494 6.141 23.578 1.00 42.81 669 GLU A O 1
ATOM 5367 N N . HIS A 1 670 ? 11.227 5.089 25.524 1.00 44.28 670 HIS A N 1
ATOM 5368 C CA . HIS A 1 670 ? 12.443 4.279 25.423 1.00 44.28 670 HIS A CA 1
ATOM 5369 C C . HIS A 1 670 ? 12.244 2.763 25.276 1.00 44.28 670 HIS A C 1
ATOM 5371 O O . HIS A 1 670 ? 13.205 2.072 24.946 1.00 44.28 670 HIS A O 1
ATOM 5377 N N . ASN A 1 671 ? 11.033 2.223 25.459 1.00 43.16 671 ASN A N 1
ATOM 5378 C CA . ASN A 1 671 ? 10.799 0.777 25.380 1.00 43.16 671 ASN A CA 1
ATOM 5379 C C . ASN A 1 671 ? 9.731 0.459 24.340 1.00 43.16 671 ASN A C 1
ATOM 5381 O O . ASN A 1 671 ? 8.544 0.347 24.637 1.00 43.16 671 ASN A O 1
ATOM 5385 N N . GLN A 1 672 ? 10.178 0.280 23.096 1.00 46.78 672 GLN A N 1
ATOM 5386 C CA . GLN A 1 672 ? 9.341 -0.247 22.027 1.00 46.78 672 GLN A CA 1
ATOM 5387 C C . GLN A 1 672 ? 8.849 -1.652 22.399 1.00 46.78 672 GLN A C 1
ATOM 5389 O O . GLN A 1 672 ? 9.571 -2.637 22.218 1.00 46.78 672 GLN A O 1
ATOM 5394 N N . ILE A 1 673 ? 7.607 -1.766 22.876 1.00 45.91 673 ILE A N 1
ATOM 5395 C CA . ILE A 1 673 ? 6.902 -3.049 22.881 1.00 45.91 673 ILE A CA 1
ATOM 5396 C C . ILE A 1 673 ? 6.721 -3.442 21.409 1.00 45.91 673 ILE A C 1
ATOM 5398 O O . ILE A 1 673 ? 5.815 -3.001 20.711 1.00 45.91 673 ILE A O 1
ATOM 5402 N N . ASN A 1 674 ? 7.657 -4.250 20.914 1.00 36.84 674 ASN A N 1
ATOM 5403 C CA . ASN A 1 674 ? 7.731 -4.703 19.524 1.00 36.84 674 ASN A CA 1
ATOM 5404 C C . ASN A 1 674 ? 6.783 -5.881 19.224 1.00 36.84 674 ASN A C 1
ATOM 5406 O O . ASN A 1 674 ? 6.856 -6.471 18.144 1.00 36.84 674 ASN A O 1
ATOM 5410 N N . ARG A 1 675 ? 5.922 -6.270 20.172 1.00 38.81 675 ARG A N 1
ATOM 5411 C CA . ARG A 1 675 ? 4.985 -7.391 20.037 1.00 38.81 675 ARG A CA 1
ATOM 5412 C C . ARG A 1 675 ? 3.698 -7.100 20.796 1.00 38.81 675 ARG A C 1
ATOM 5414 O O . ARG A 1 675 ? 3.758 -6.680 21.944 1.00 38.81 675 ARG A O 1
ATOM 5421 N N . LEU A 1 676 ? 2.555 -7.444 20.202 1.00 42.59 676 LEU A N 1
ATOM 5422 C CA . LEU A 1 676 ? 1.354 -7.788 20.967 1.00 42.59 676 LEU A CA 1
ATOM 5423 C C . LEU A 1 676 ? 1.660 -9.076 21.744 1.00 42.59 676 LEU A C 1
ATOM 5425 O O . LEU A 1 676 ? 1.254 -10.167 21.352 1.00 42.59 676 LEU A O 1
ATOM 5429 N N . VAL A 1 677 ? 2.468 -8.973 22.796 1.00 47.72 677 VAL A N 1
ATOM 5430 C CA . VAL A 1 677 ? 2.494 -9.996 23.831 1.00 47.72 677 VAL A CA 1
ATOM 5431 C C . VAL A 1 677 ? 1.080 -9.989 24.407 1.00 47.72 677 VAL A C 1
ATOM 5433 O O . VAL A 1 677 ? 0.560 -8.917 24.730 1.00 47.72 677 VAL A O 1
ATOM 5436 N N . GLY A 1 678 ? 0.413 -11.145 24.463 1.00 55.22 678 GLY A N 1
ATOM 5437 C CA . GLY A 1 678 ? -0.895 -11.211 25.105 1.00 55.22 678 GLY A CA 1
ATOM 5438 C C . GLY A 1 678 ? -0.760 -10.627 26.508 1.00 55.22 678 GLY A C 1
ATOM 5439 O O . GLY A 1 678 ? 0.145 -11.017 27.236 1.00 55.22 678 GLY A O 1
ATOM 5440 N N . ILE A 1 679 ? -1.626 -9.687 26.895 1.00 63.12 679 ILE A N 1
ATOM 5441 C CA . ILE A 1 679 ? -1.538 -8.974 28.187 1.00 63.12 679 ILE A CA 1
ATOM 5442 C C . ILE A 1 679 ? -1.424 -9.920 29.401 1.00 63.12 679 ILE A C 1
ATOM 5444 O O . ILE A 1 679 ? -0.879 -9.561 30.441 1.00 63.12 679 ILE A O 1
ATOM 5448 N N . GLN A 1 680 ? -1.883 -11.161 29.233 1.00 68.75 680 GLN A N 1
ATOM 5449 C CA . GLN A 1 680 ? -1.800 -12.267 30.189 1.00 68.75 680 GLN A CA 1
ATOM 5450 C C . GLN A 1 680 ? -0.369 -12.768 30.438 1.00 68.75 680 GLN A C 1
ATOM 5452 O O . GLN A 1 680 ? -0.062 -13.260 31.517 1.00 68.75 680 GLN A O 1
ATOM 5457 N N . GLU A 1 681 ? 0.526 -12.637 29.461 1.00 71.50 681 GLU A N 1
ATOM 5458 C CA . GLU A 1 681 ? 1.942 -12.999 29.596 1.00 71.50 681 GLU A CA 1
ATOM 5459 C C . GLU A 1 681 ? 2.748 -11.895 30.304 1.00 71.50 681 GLU A C 1
ATOM 5461 O O . GLU A 1 681 ? 3.915 -12.101 30.638 1.00 71.50 681 GLU A O 1
ATOM 5466 N N . CYS A 1 682 ? 2.147 -10.720 30.532 1.00 72.56 682 CYS A N 1
ATOM 5467 C CA . CYS A 1 682 ? 2.810 -9.598 31.193 1.00 72.56 682 CYS A CA 1
ATOM 5468 C C . CYS A 1 682 ? 2.772 -9.696 32.719 1.00 72.56 682 CYS A C 1
ATOM 5470 O O . CYS A 1 682 ? 3.667 -9.166 33.377 1.00 72.56 682 CYS A O 1
ATOM 5472 N N . HIS A 1 683 ? 1.746 -10.339 33.285 1.00 82.44 683 HIS A N 1
ATOM 5473 C CA . HIS A 1 683 ? 1.615 -10.535 34.727 1.00 82.44 683 HIS A CA 1
ATOM 5474 C C . HIS A 1 683 ? 0.573 -11.629 35.050 1.00 82.44 683 HIS A C 1
ATOM 5476 O O . HIS A 1 683 ? -0.492 -11.626 34.432 1.00 82.44 683 HIS A O 1
ATOM 5482 N N . PRO A 1 684 ? 0.789 -12.507 36.056 1.00 85.12 684 PRO A N 1
ATOM 5483 C CA . PRO A 1 684 ? -0.068 -13.678 36.313 1.00 85.12 684 PRO A CA 1
ATOM 5484 C C . PRO A 1 684 ? -1.546 -13.380 36.599 1.00 85.12 684 PRO A C 1
ATOM 5486 O O . PRO A 1 684 ? -2.408 -14.228 36.379 1.00 85.12 684 PRO A O 1
ATOM 5489 N N . TYR A 1 685 ? -1.842 -12.189 37.123 1.00 84.88 685 TYR A N 1
ATOM 5490 C CA . TYR A 1 685 ? -3.211 -11.779 37.445 1.00 84.88 685 TYR A CA 1
ATOM 5491 C C . TYR A 1 685 ? -3.942 -11.080 36.293 1.00 84.88 685 TYR A C 1
ATOM 5493 O O . TYR A 1 685 ? -5.157 -10.889 36.381 1.00 84.88 685 TYR A O 1
ATOM 5501 N N . LEU A 1 686 ? -3.234 -10.701 35.226 1.00 83.62 686 LEU A N 1
ATOM 5502 C CA . LEU A 1 686 ? -3.859 -10.078 34.067 1.00 83.62 686 LEU A CA 1
ATOM 5503 C C . LEU A 1 686 ? -4.544 -11.150 33.222 1.00 83.62 686 LEU A C 1
ATOM 5505 O O . LEU A 1 686 ? -3.986 -12.199 32.913 1.00 83.62 686 LEU A O 1
ATOM 5509 N N . THR A 1 687 ? -5.789 -10.881 32.851 1.00 80.25 687 THR A N 1
ATOM 5510 C CA . THR A 1 687 ? -6.620 -11.780 32.048 1.00 80.25 687 THR A CA 1
ATOM 5511 C C . THR A 1 687 ? -7.013 -11.097 30.742 1.00 80.25 687 THR A C 1
ATOM 5513 O O . THR A 1 687 ? -6.712 -9.930 30.522 1.00 80.25 687 THR A O 1
ATOM 5516 N N . GLN A 1 688 ? -7.757 -11.789 29.879 1.00 74.25 688 GLN A N 1
ATOM 5517 C CA . GLN A 1 688 ? -8.379 -11.170 28.696 1.00 74.25 688 GLN A CA 1
ATOM 5518 C C . GLN A 1 688 ? -9.343 -10.015 29.023 1.00 74.25 688 GLN A C 1
ATOM 5520 O O . GLN A 1 688 ? -9.745 -9.296 28.122 1.00 74.25 688 GLN A O 1
ATOM 5525 N N . ASN A 1 689 ? -9.744 -9.870 30.290 1.00 76.56 689 ASN A N 1
ATOM 5526 C CA . ASN A 1 689 ? -10.621 -8.792 30.752 1.00 76.56 689 ASN A CA 1
ATOM 5527 C C . ASN A 1 689 ? -9.833 -7.585 31.273 1.00 76.56 689 ASN A C 1
ATOM 5529 O O . ASN A 1 689 ? -10.449 -6.629 31.731 1.00 76.56 689 ASN A O 1
ATOM 5533 N N . SER A 1 690 ? -8.501 -7.670 31.301 1.00 79.12 690 SER A N 1
ATOM 5534 C CA . SER A 1 690 ? -7.629 -6.649 31.866 1.00 79.12 690 SER A CA 1
ATOM 5535 C C . SER A 1 690 ? -7.032 -5.803 30.743 1.00 79.12 690 SER A C 1
ATOM 5537 O O . SER A 1 690 ? -6.476 -6.336 29.786 1.00 79.12 690 SER A O 1
ATOM 5539 N N . HIS A 1 691 ? -7.098 -4.487 30.904 1.00 78.19 691 HIS A N 1
ATOM 5540 C CA . HIS A 1 691 ? -6.572 -3.476 29.993 1.00 78.19 691 HIS A CA 1
ATOM 5541 C C . HIS A 1 691 ? -5.602 -2.603 30.769 1.00 78.19 691 HIS A C 1
ATOM 5543 O O . HIS A 1 691 ? -5.979 -2.011 31.780 1.00 78.19 691 HIS A O 1
ATOM 5549 N N . VAL A 1 692 ? -4.346 -2.555 30.336 1.00 76.56 692 VAL A N 1
ATOM 5550 C CA . VAL A 1 692 ? -3.272 -1.931 31.110 1.00 76.56 692 VAL A CA 1
ATOM 5551 C C . VAL A 1 692 ? -2.509 -0.945 30.248 1.00 76.56 692 VAL A C 1
ATOM 5553 O O . VAL A 1 692 ? -2.017 -1.344 29.198 1.00 76.56 692 VAL A O 1
ATOM 5556 N N . ALA A 1 693 ? -2.385 0.298 30.719 1.00 75.88 693 ALA A N 1
ATOM 5557 C CA . ALA A 1 693 ? -1.545 1.334 30.123 1.00 75.88 693 ALA A CA 1
ATOM 5558 C C . ALA A 1 693 ? -0.451 1.767 31.098 1.00 75.88 693 ALA A C 1
ATOM 5560 O O . ALA A 1 693 ? -0.722 1.983 32.281 1.00 75.88 693 ALA A O 1
ATOM 5561 N N . ILE A 1 694 ? 0.787 1.878 30.612 1.00 73.69 694 ILE A N 1
ATOM 5562 C CA . ILE A 1 694 ? 1.968 2.050 31.461 1.00 73.69 694 ILE A CA 1
ATOM 5563 C C . ILE A 1 694 ? 2.798 3.231 30.957 1.00 73.69 694 ILE A C 1
ATOM 5565 O O . ILE A 1 694 ? 2.905 3.515 29.769 1.00 73.69 694 ILE A O 1
ATOM 5569 N N . THR A 1 695 ? 3.405 3.948 31.889 1.00 71.69 695 THR A N 1
ATOM 5570 C CA . THR A 1 695 ? 4.467 4.925 31.635 1.00 71.69 695 THR A CA 1
ATOM 5571 C C . THR A 1 695 ? 5.554 4.741 32.681 1.00 71.69 695 THR A C 1
ATOM 5573 O O . THR A 1 695 ? 5.368 3.991 33.638 1.00 71.69 695 THR A O 1
ATOM 5576 N N . GLU A 1 696 ? 6.667 5.466 32.543 1.00 71.12 696 GLU A N 1
ATOM 5577 C CA . GLU A 1 696 ? 7.748 5.444 33.539 1.00 71.12 696 GLU A CA 1
ATOM 5578 C C . GLU A 1 696 ? 7.230 5.690 34.965 1.00 71.12 696 GLU A C 1
ATOM 5580 O O . GLU A 1 696 ? 7.685 5.048 35.900 1.00 71.12 696 GLU A O 1
ATOM 5585 N N . LYS A 1 697 ? 6.249 6.588 35.130 1.00 74.62 697 LYS A N 1
ATOM 5586 C CA . LYS A 1 697 ? 5.731 7.005 36.441 1.00 74.62 697 LYS A CA 1
ATOM 5587 C C . LYS A 1 697 ? 4.267 6.663 36.673 1.00 74.62 697 LYS A C 1
ATOM 5589 O O . LYS A 1 697 ? 3.673 7.173 37.613 1.00 74.62 697 LYS A O 1
ATOM 5594 N N . GLY A 1 698 ? 3.640 5.870 35.814 1.00 78.06 698 GLY A N 1
ATOM 5595 C CA . GLY A 1 698 ? 2.186 5.734 35.835 1.00 78.06 698 GLY A CA 1
ATOM 5596 C C . GLY A 1 698 ? 1.709 4.372 35.380 1.00 78.06 698 GLY A C 1
ATOM 5597 O O . GLY A 1 698 ? 2.243 3.816 34.426 1.00 78.06 698 GLY A O 1
ATOM 5598 N N . LEU A 1 699 ? 0.674 3.876 36.045 1.00 80.81 699 LEU A N 1
ATOM 5599 C CA . LEU A 1 699 ? -0.006 2.629 35.731 1.00 80.81 699 LEU A CA 1
ATOM 5600 C C . LEU A 1 699 ? -1.511 2.890 35.705 1.00 80.81 699 LEU A C 1
ATOM 5602 O O . LEU A 1 699 ? -2.068 3.408 36.670 1.00 80.81 699 LEU A O 1
ATOM 5606 N N . VAL A 1 700 ? -2.170 2.495 34.622 1.00 81.88 700 VAL A N 1
ATOM 5607 C CA . VAL A 1 700 ? -3.628 2.422 34.534 1.00 81.88 700 VAL A CA 1
ATOM 5608 C C . VAL A 1 700 ? -4.023 0.978 34.307 1.00 81.88 700 VAL A C 1
ATOM 5610 O O . VAL A 1 700 ? -3.480 0.330 33.419 1.00 81.88 700 VAL A O 1
ATOM 5613 N N . LEU A 1 701 ? -4.985 0.493 35.081 1.00 84.62 701 LEU A N 1
ATOM 5614 C CA . LEU A 1 701 ? -5.597 -0.819 34.927 1.00 84.62 701 LEU A CA 1
ATOM 5615 C C . LEU A 1 701 ? -7.113 -0.652 34.865 1.00 84.62 701 LEU A C 1
ATOM 5617 O O . LEU A 1 701 ? -7.714 -0.113 35.789 1.00 84.62 701 LEU A O 1
ATOM 5621 N N . VAL A 1 702 ? -7.739 -1.176 33.822 1.00 82.38 702 VAL A N 1
ATOM 5622 C CA . VAL A 1 702 ? -9.186 -1.385 33.750 1.00 82.38 702 VAL A CA 1
ATOM 5623 C C . VAL A 1 702 ? -9.419 -2.887 33.667 1.00 82.38 702 VAL A C 1
ATOM 5625 O O . VAL A 1 702 ? -8.851 -3.536 32.798 1.00 82.38 702 VAL A O 1
ATOM 5628 N N . ASP A 1 703 ? -10.211 -3.459 34.572 1.00 83.00 703 ASP A N 1
ATOM 5629 C CA . ASP A 1 703 ? -10.556 -4.883 34.524 1.00 83.00 703 ASP A CA 1
ATOM 5630 C C . ASP A 1 703 ? -12.074 -5.077 34.517 1.00 83.00 703 ASP A C 1
ATOM 5632 O O . ASP A 1 703 ? -12.767 -4.757 35.491 1.00 83.00 703 ASP A O 1
ATOM 5636 N N . ASP A 1 704 ? -12.584 -5.622 33.411 1.00 77.31 704 ASP A N 1
ATOM 5637 C CA . ASP A 1 704 ? -14.020 -5.788 33.173 1.00 77.31 704 ASP A CA 1
ATOM 5638 C C . ASP A 1 704 ? -14.638 -6.834 34.114 1.00 77.31 704 ASP A C 1
ATOM 5640 O O . ASP A 1 704 ? -15.787 -6.710 34.538 1.00 77.31 704 ASP A O 1
ATOM 5644 N N . LYS A 1 705 ? -13.875 -7.869 34.492 1.00 80.62 705 LYS A N 1
ATOM 5645 C CA . LYS A 1 705 ? -14.357 -8.982 35.327 1.00 80.62 705 LYS A CA 1
ATOM 5646 C C . LYS A 1 705 ? -14.380 -8.617 36.809 1.00 80.62 705 LYS A C 1
ATOM 5648 O O . LYS A 1 705 ? -15.231 -9.094 37.572 1.00 80.62 705 LYS A O 1
ATOM 5653 N N . LEU A 1 706 ? -13.405 -7.835 37.253 1.00 80.12 706 LEU A N 1
ATOM 5654 C CA . LEU A 1 706 ? -13.350 -7.306 38.611 1.00 80.12 706 LEU A CA 1
ATOM 5655 C C . LEU A 1 706 ? -14.152 -6.016 38.771 1.00 80.12 706 LEU A C 1
ATOM 5657 O O . LEU A 1 706 ? -14.382 -5.613 39.913 1.00 80.12 706 LEU A O 1
ATOM 5661 N N . ASP A 1 707 ? -14.626 -5.447 37.661 1.00 79.12 707 ASP A N 1
ATOM 5662 C CA . ASP A 1 707 ? -15.388 -4.204 37.604 1.00 79.12 707 ASP A CA 1
ATOM 5663 C C . ASP A 1 707 ? -14.591 -3.053 38.237 1.00 79.12 707 ASP A C 1
ATOM 5665 O O . ASP A 1 707 ? -15.119 -2.287 39.043 1.00 79.12 707 ASP A O 1
ATOM 5669 N N . ILE A 1 708 ? -13.301 -2.936 37.883 1.00 83.88 708 ILE A N 1
ATOM 5670 C CA . ILE A 1 708 ? -12.381 -1.935 38.448 1.00 83.88 708 ILE A CA 1
ATOM 5671 C C . ILE A 1 708 ? -11.723 -1.043 37.397 1.00 83.88 708 ILE A C 1
ATOM 5673 O O . ILE A 1 708 ? -11.466 -1.483 36.282 1.00 83.88 708 ILE A O 1
ATOM 5677 N N . SER A 1 709 ? -11.419 0.189 37.802 1.00 86.31 709 SER A N 1
ATOM 5678 C CA . SER A 1 709 ? -10.514 1.112 37.112 1.00 86.31 709 SER A CA 1
ATOM 5679 C C . SER A 1 709 ? -9.550 1.685 38.152 1.00 86.31 709 SER A C 1
ATOM 5681 O O . SER A 1 709 ? -9.988 2.345 39.093 1.00 86.31 709 SER A O 1
ATOM 5683 N N . LEU A 1 710 ? -8.261 1.399 38.019 1.00 86.81 710 LEU A N 1
ATOM 5684 C CA . LEU A 1 710 ? -7.186 1.815 38.913 1.00 86.81 710 LEU A CA 1
ATOM 5685 C C . LEU A 1 710 ? -6.225 2.722 38.151 1.00 86.81 710 LEU A C 1
ATOM 5687 O O . LEU A 1 710 ? -5.799 2.382 37.050 1.00 86.81 710 LEU A O 1
ATOM 5691 N N . VAL A 1 711 ? -5.828 3.826 38.773 1.00 85.06 711 VAL A N 1
ATOM 5692 C CA . VAL A 1 711 ? -4.723 4.670 38.311 1.00 85.06 711 VAL A CA 1
ATOM 5693 C C . VAL A 1 711 ? -3.739 4.832 39.460 1.00 85.06 711 VAL A C 1
ATOM 5695 O O . VAL A 1 711 ? -4.151 5.146 40.576 1.00 85.06 711 VAL A O 1
ATOM 5698 N N . VAL A 1 712 ? -2.454 4.626 39.185 1.00 84.19 712 VAL A N 1
ATOM 5699 C CA . VAL A 1 712 ? -1.353 4.745 40.149 1.00 84.19 712 VAL A CA 1
ATOM 5700 C C . VAL A 1 712 ? -0.262 5.630 39.563 1.00 84.19 712 VAL A C 1
ATOM 5702 O O . VAL A 1 712 ? 0.062 5.506 38.380 1.00 84.19 712 VAL A O 1
ATOM 5705 N N . TYR A 1 713 ? 0.291 6.522 40.380 1.00 81.88 713 TYR A N 1
ATOM 5706 C CA . TYR A 1 713 ? 1.403 7.401 40.041 1.00 81.88 713 TYR A CA 1
ATOM 5707 C C . TYR A 1 713 ? 2.576 7.172 40.994 1.00 81.88 713 TYR A C 1
ATOM 5709 O O . TYR A 1 713 ? 2.411 7.221 42.211 1.00 81.88 713 TYR A O 1
ATOM 5717 N N . PHE A 1 714 ? 3.756 6.966 40.415 1.00 79.00 714 PHE A N 1
ATOM 5718 C CA . PHE A 1 714 ? 5.008 6.651 41.092 1.00 79.00 714 PHE A CA 1
ATOM 5719 C C . PHE A 1 714 ? 5.991 7.829 40.924 1.00 79.00 714 PHE A C 1
ATOM 5721 O O . PHE A 1 714 ? 6.679 7.922 39.899 1.00 79.00 714 PHE A O 1
ATOM 5728 N N . PRO A 1 715 ? 6.075 8.772 41.880 1.00 72.38 715 PRO A N 1
ATOM 5729 C CA . PRO A 1 715 ? 6.940 9.949 41.774 1.00 72.38 715 PRO A CA 1
ATOM 5730 C C . PRO A 1 715 ? 8.431 9.599 41.653 1.00 72.38 715 PRO A C 1
ATOM 5732 O O . PRO A 1 715 ? 9.157 10.311 40.942 1.00 72.38 715 PRO A O 1
ATOM 5735 N N . HIS A 1 716 ? 8.855 8.493 42.273 1.00 73.12 716 HIS A N 1
ATOM 5736 C CA . HIS A 1 716 ? 10.248 8.047 42.387 1.00 73.12 716 HIS A CA 1
ATOM 5737 C C . HIS A 1 716 ? 10.579 6.778 41.583 1.00 73.12 716 HIS A C 1
ATOM 5739 O O . HIS A 1 716 ? 11.598 6.150 41.846 1.00 73.12 716 HIS A O 1
ATOM 5745 N N . ALA A 1 717 ? 9.758 6.408 40.593 1.00 69.31 717 ALA A N 1
ATOM 5746 C CA . ALA A 1 717 ? 9.985 5.196 39.804 1.00 69.31 717 ALA A CA 1
ATOM 5747 C C . ALA A 1 717 ? 11.387 5.137 39.166 1.00 69.31 717 ALA A C 1
ATOM 5749 O O . ALA A 1 717 ? 11.827 6.084 38.501 1.00 69.31 717 ALA A O 1
ATOM 5750 N N . GLU A 1 718 ? 12.069 4.002 39.343 1.00 64.19 718 GLU A N 1
ATOM 5751 C CA . GLU A 1 718 ? 13.388 3.744 38.762 1.00 64.19 718 GLU A CA 1
ATOM 5752 C C . GLU A 1 718 ? 13.289 3.319 37.286 1.00 64.19 718 GLU A C 1
ATOM 5754 O O . GLU A 1 718 ? 12.388 2.586 36.882 1.00 64.19 718 GLU A O 1
ATOM 5759 N N . LYS A 1 719 ? 14.249 3.762 36.459 1.00 59.38 719 LYS A N 1
ATOM 5760 C CA . LYS A 1 719 ? 14.270 3.504 35.003 1.00 59.38 719 LYS A CA 1
ATOM 5761 C C . LYS A 1 719 ? 14.814 2.123 34.603 1.00 59.38 719 LYS A C 1
ATOM 5763 O O . LYS A 1 719 ? 14.820 1.795 33.418 1.00 59.38 719 LYS A O 1
ATOM 5768 N N . HIS A 1 720 ? 15.302 1.325 35.550 1.00 58.34 720 HIS A N 1
ATOM 5769 C CA . HIS A 1 720 ? 15.999 0.063 35.285 1.00 58.34 720 HIS A CA 1
ATOM 5770 C C . HIS A 1 720 ? 15.163 -1.147 35.748 1.00 58.34 720 HIS A C 1
ATOM 5772 O O . HIS A 1 720 ? 14.371 -1.031 36.673 1.00 58.34 720 HIS A O 1
ATOM 5778 N N . ASN A 1 721 ? 15.347 -2.311 35.108 1.00 64.69 721 ASN A N 1
ATOM 5779 C CA . ASN A 1 721 ? 14.663 -3.584 35.415 1.00 64.69 721 ASN A CA 1
ATOM 5780 C C . ASN A 1 721 ? 13.147 -3.631 35.130 1.00 64.69 721 ASN A C 1
ATOM 5782 O O . ASN A 1 721 ? 12.344 -3.964 36.001 1.00 64.69 721 ASN A O 1
ATOM 5786 N N . VAL A 1 722 ? 12.753 -3.361 33.882 1.00 73.12 722 VAL A N 1
ATOM 5787 C CA . VAL A 1 722 ? 11.394 -3.661 33.400 1.00 73.12 722 VAL A CA 1
ATOM 5788 C C . VAL A 1 722 ? 11.322 -5.042 32.745 1.00 73.12 722 VAL A C 1
ATOM 5790 O O . VAL A 1 722 ? 12.300 -5.515 32.164 1.00 73.12 722 VAL A O 1
ATOM 5793 N N . ASN A 1 723 ? 10.164 -5.700 32.819 1.00 73.56 723 ASN A N 1
ATOM 5794 C CA . ASN A 1 723 ? 9.943 -6.975 32.134 1.00 73.56 723 ASN A CA 1
ATOM 5795 C C . ASN A 1 723 ? 9.751 -6.794 30.609 1.00 73.56 723 ASN A C 1
ATOM 5797 O O . ASN A 1 723 ? 9.770 -5.680 30.087 1.00 73.56 723 ASN A O 1
ATOM 5801 N N . GLN A 1 724 ? 9.521 -7.891 29.878 1.00 70.31 724 GLN A N 1
ATOM 5802 C CA . GLN A 1 724 ? 9.302 -7.874 28.419 1.00 70.31 724 GLN A CA 1
ATOM 5803 C C . GLN A 1 724 ? 8.109 -7.012 27.951 1.00 70.31 724 GLN A C 1
ATOM 5805 O O . GLN A 1 724 ? 8.021 -6.683 26.770 1.00 70.31 724 GLN A O 1
ATOM 5810 N N . CYS A 1 725 ? 7.206 -6.651 28.866 1.00 68.25 725 CYS A N 1
ATOM 5811 C CA . CYS A 1 725 ? 6.063 -5.771 28.631 1.00 68.25 725 CYS A CA 1
ATOM 5812 C C . CYS A 1 725 ? 6.272 -4.348 29.175 1.00 68.25 725 CYS A C 1
ATOM 5814 O O . CYS A 1 725 ? 5.323 -3.572 29.218 1.00 68.25 725 CYS A O 1
ATOM 5816 N N . GLY A 1 726 ? 7.478 -3.996 29.627 1.00 72.88 726 GLY A N 1
ATOM 5817 C CA . GLY A 1 726 ? 7.778 -2.660 30.140 1.00 72.88 726 GLY A CA 1
ATOM 5818 C C . GLY A 1 726 ? 7.268 -2.373 31.558 1.00 72.88 726 GLY A C 1
ATOM 5819 O O . GLY A 1 726 ? 7.372 -1.230 31.992 1.00 72.88 726 GLY A O 1
ATOM 5820 N N . LEU A 1 727 ? 6.752 -3.371 32.289 1.00 78.00 727 LEU A N 1
ATOM 5821 C CA . LEU A 1 727 ? 6.356 -3.204 33.694 1.00 78.00 727 LEU A CA 1
ATOM 5822 C C . LEU A 1 727 ? 7.590 -3.200 34.601 1.00 78.00 727 LEU A C 1
ATOM 5824 O O . LEU A 1 727 ? 8.370 -4.157 34.577 1.00 78.00 727 LEU A O 1
ATOM 5828 N N . SER A 1 728 ? 7.738 -2.172 35.439 1.00 80.19 728 SER A N 1
ATOM 5829 C CA . SER A 1 728 ? 8.737 -2.160 36.517 1.00 80.19 728 SER A CA 1
ATOM 5830 C C . SER A 1 728 ? 8.368 -3.147 37.627 1.00 80.19 728 SER A C 1
ATOM 5832 O O . SER A 1 728 ? 7.222 -3.598 37.718 1.00 80.19 728 SER A O 1
ATOM 5834 N N . GLN A 1 729 ? 9.324 -3.498 38.490 1.00 83.44 729 GLN A N 1
ATOM 5835 C CA . GLN A 1 729 ? 9.035 -4.355 39.646 1.00 83.44 729 GLN A CA 1
ATOM 5836 C C . GLN A 1 729 ? 7.972 -3.726 40.565 1.00 83.44 729 GLN A C 1
ATOM 5838 O O . GLN A 1 729 ? 6.996 -4.390 40.896 1.00 83.44 729 GLN A O 1
ATOM 5843 N N . GLN A 1 730 ? 8.079 -2.423 40.856 1.00 83.25 730 GLN A N 1
ATOM 5844 C CA . GLN A 1 730 ? 7.079 -1.669 41.632 1.00 83.25 730 GLN A CA 1
ATOM 5845 C C . GLN A 1 730 ? 5.668 -1.797 41.037 1.00 83.25 730 GLN A C 1
ATOM 5847 O O . GLN A 1 730 ? 4.695 -2.052 41.746 1.00 83.25 730 GLN A O 1
ATOM 5852 N N . GLN A 1 731 ? 5.541 -1.664 39.713 1.00 83.38 731 GLN A N 1
ATOM 5853 C CA . GLN A 1 731 ? 4.251 -1.791 39.032 1.00 83.38 731 GLN A CA 1
ATOM 5854 C C . GLN A 1 731 ? 3.690 -3.216 39.131 1.00 83.38 731 GLN A C 1
ATOM 5856 O O . GLN A 1 731 ? 2.484 -3.383 39.313 1.00 83.38 731 GLN A O 1
ATOM 5861 N N . GLN A 1 732 ? 4.542 -4.241 39.043 1.00 85.75 732 GLN A N 1
ATOM 5862 C CA . GLN A 1 732 ? 4.141 -5.642 39.218 1.00 85.75 732 GLN A CA 1
ATOM 5863 C C . GLN A 1 732 ? 3.679 -5.927 40.653 1.00 85.75 732 GLN A C 1
ATOM 5865 O O . GLN A 1 732 ? 2.645 -6.569 40.852 1.00 85.75 732 GLN A O 1
ATOM 5870 N N . ASP A 1 733 ? 4.386 -5.400 41.651 1.00 87.56 733 ASP A N 1
ATOM 5871 C CA . ASP A 1 733 ? 4.046 -5.584 43.063 1.00 87.56 733 ASP A CA 1
ATOM 5872 C C . ASP A 1 733 ? 2.705 -4.918 43.396 1.00 87.56 733 ASP A C 1
ATOM 5874 O O . ASP A 1 733 ? 1.834 -5.534 44.019 1.00 87.56 733 ASP A O 1
ATOM 5878 N N . VAL A 1 734 ? 2.480 -3.697 42.894 1.00 87.69 734 VAL A N 1
ATOM 5879 C CA . VAL A 1 734 ? 1.194 -2.998 43.023 1.00 87.69 734 VAL A CA 1
ATOM 5880 C C . VAL A 1 734 ? 0.068 -3.781 42.355 1.00 87.69 734 VAL A C 1
ATOM 5882 O O . VAL A 1 734 ? -0.979 -3.974 42.975 1.00 87.69 734 VAL A O 1
ATOM 5885 N N . LEU A 1 735 ? 0.263 -4.276 41.125 1.00 87.50 735 LEU A N 1
ATOM 5886 C CA . LEU A 1 735 ? -0.735 -5.114 40.455 1.00 87.50 735 LEU A CA 1
ATOM 5887 C C . LEU A 1 735 ? -1.060 -6.347 41.303 1.00 87.50 735 LEU A C 1
ATOM 5889 O O . LEU A 1 735 ? -2.228 -6.573 41.620 1.00 87.50 735 LEU A O 1
ATOM 5893 N N . THR A 1 736 ? -0.044 -7.109 41.717 1.00 89.69 736 THR A N 1
ATOM 5894 C CA . THR A 1 736 ? -0.201 -8.297 42.571 1.00 89.69 736 THR A CA 1
ATOM 5895 C C . THR A 1 736 ? -1.022 -7.978 43.811 1.00 89.69 736 THR A C 1
ATOM 5897 O O . THR A 1 736 ? -2.046 -8.617 44.058 1.00 89.69 736 THR A O 1
ATOM 5900 N N . LYS A 1 737 ? -0.639 -6.933 44.544 1.00 89.12 737 LYS A N 1
ATOM 5901 C CA . LYS A 1 737 ? -1.285 -6.563 45.800 1.00 89.12 737 LYS A CA 1
ATOM 5902 C C . LYS A 1 737 ? -2.729 -6.110 45.611 1.00 89.12 737 LYS A C 1
ATOM 5904 O O . LYS A 1 737 ? -3.600 -6.503 46.388 1.00 89.12 737 LYS A O 1
ATOM 5909 N N . VAL A 1 738 ? -3.013 -5.327 44.567 1.00 87.25 738 VAL A N 1
ATOM 5910 C CA . VAL A 1 738 ? -4.383 -4.914 44.225 1.00 87.25 738 VAL A CA 1
ATOM 5911 C C . VAL A 1 738 ? -5.253 -6.132 43.935 1.00 87.25 738 VAL A C 1
ATOM 5913 O O . VAL A 1 738 ? -6.354 -6.242 44.481 1.00 87.25 738 VAL A O 1
ATOM 5916 N N . PHE A 1 739 ? -4.772 -7.056 43.102 1.00 87.94 739 PHE A N 1
ATOM 5917 C CA . PHE A 1 739 ? -5.517 -8.265 42.773 1.00 87.94 739 PHE A CA 1
ATOM 5918 C C . PHE A 1 739 ? -5.749 -9.134 44.014 1.00 87.94 739 PHE A C 1
ATOM 5920 O O . PHE A 1 739 ? -6.892 -9.521 44.257 1.00 87.94 739 PHE A O 1
ATOM 5927 N N . GLU A 1 740 ? -4.727 -9.383 44.836 1.00 88.12 740 GLU A N 1
ATOM 5928 C CA . GLU A 1 740 ? -4.846 -10.152 46.082 1.00 88.12 740 GLU A CA 1
ATOM 5929 C C . GLU A 1 740 ? -5.920 -9.588 47.015 1.00 88.12 740 GLU A C 1
ATOM 5931 O O . GLU A 1 740 ? -6.818 -10.318 47.437 1.00 88.12 740 GLU A O 1
ATOM 5936 N N . ILE A 1 741 ? -5.875 -8.283 47.289 1.00 85.81 741 ILE A N 1
ATOM 5937 C CA . ILE A 1 741 ? -6.825 -7.622 48.191 1.00 85.81 741 ILE A CA 1
ATOM 5938 C C . ILE A 1 741 ? -8.247 -7.688 47.620 1.00 85.81 741 ILE A C 1
ATOM 5940 O O . ILE A 1 741 ? -9.207 -7.979 48.337 1.00 85.81 741 ILE A O 1
ATOM 5944 N N . ILE A 1 742 ? -8.409 -7.460 46.314 1.00 82.88 742 ILE A N 1
ATOM 5945 C CA . ILE A 1 742 ? -9.727 -7.498 45.671 1.00 82.88 742 ILE A CA 1
ATOM 5946 C C . ILE A 1 742 ? -10.293 -8.924 45.627 1.00 82.88 742 ILE A C 1
ATOM 5948 O O . ILE A 1 742 ? -11.506 -9.086 45.799 1.00 82.88 742 ILE A O 1
ATOM 5952 N N . TYR A 1 743 ? -9.457 -9.944 45.411 1.00 81.81 743 TYR A N 1
ATOM 5953 C CA . TYR A 1 743 ? -9.873 -11.348 45.450 1.00 81.81 743 TYR A CA 1
ATOM 5954 C C . TYR A 1 743 ? -10.228 -11.797 46.873 1.00 81.81 743 TYR A C 1
ATOM 5956 O O . TYR A 1 743 ? -11.275 -12.420 47.048 1.00 81.81 743 TYR A O 1
ATOM 5964 N N . GLN A 1 744 ? -9.443 -11.418 47.886 1.00 76.81 744 GLN A N 1
ATOM 5965 C CA . GLN A 1 744 ? -9.747 -11.692 49.298 1.00 76.81 744 GLN A CA 1
ATOM 5966 C C . GLN A 1 744 ? -11.029 -11.002 49.776 1.00 76.81 744 GLN A C 1
ATOM 5968 O O . GLN A 1 744 ? -11.727 -11.523 50.634 1.00 76.81 744 GLN A O 1
ATOM 5973 N N . ALA A 1 745 ? -11.386 -9.847 49.210 1.00 65.25 745 ALA A N 1
ATOM 5974 C CA . ALA A 1 745 ? -12.657 -9.189 49.511 1.00 65.25 745 ALA A CA 1
ATOM 5975 C C . ALA A 1 745 ? -13.880 -9.859 48.844 1.00 65.25 745 ALA A C 1
ATOM 5977 O O . ALA A 1 745 ? -15.013 -9.496 49.158 1.00 65.25 745 ALA A O 1
ATOM 5978 N N . LYS A 1 746 ? -13.680 -10.779 47.883 1.00 55.44 746 LYS A N 1
ATOM 5979 C CA . LYS A 1 746 ? -14.759 -11.567 47.252 1.00 55.44 746 LYS A CA 1
ATOM 5980 C C . LYS A 1 746 ? -15.055 -12.881 47.990 1.00 55.44 746 LYS A C 1
ATOM 5982 O O . LYS A 1 746 ? -16.166 -13.386 47.824 1.00 55.44 746 LYS A O 1
ATOM 5987 N N . SER A 1 747 ? -14.082 -13.432 48.725 1.00 41.09 747 SER A N 1
ATOM 5988 C CA . SER A 1 747 ? -14.250 -14.570 49.648 1.00 41.09 747 SER A CA 1
ATOM 5989 C C . SER A 1 747 ? -14.820 -14.115 50.981 1.00 41.09 747 SER A C 1
ATOM 5991 O O . SER A 1 747 ? -15.682 -14.842 51.517 1.00 41.09 747 SER A O 1
#

Sequence (747 aa):
MSKFIKRFFVILFSVVLLNACNSLPINKQISVGQNARIQSLILHFTALNYERSMYALKDSGGVSAHYLIPEQQDSSYPNSNLEIIQLVDENQRAWHAGVSYWDGRKNLNDTSIGIEIVNVPNCLHKPVVGYTHGGEYGAHRNCLFPNFEAEQIELLIELAQGILQRHPDIEPTKVIGHSDISPSRKNDPGPRFPWYQLYQNGIGAWYEQETVDKYLQDFSLVSPSINIVQKALAFYGYNIKETGILDSQTQDVLSAFQSHFLPTQVTGELTPVTTATVFALLDRYKQPRLEFLLKRYDKEVDETLLISGRLSPRSNASKTNKHSINQTFYGAKGQGSLILIHLDFASLNKLNVLINGKSLDLKKARSVTTSTNRTGIQLDISNAVTNGTNVLKVTSKSDLSLLTIQMDSPTIIPATRWVDRKLKNDLVNGLTQLEEDFEFSLVKNDKLIAHHAFGDSYLNNTLYLKQLTTFFTTQLAVLKLVGDDRLRLDRPVSYYLSEYKGDGRGNRTIEHLLTHYSGYPSVENYLNGLMPDDELDSENIATRKSLPIQWNKAIYNVPFYYGVNQKLNYSEFNDLVLRLVIEQVTNMTFEQFVENRILSPLDLDSSIFRQVPNNNLYPVSLLTSQMKDITILAQLFKSGGSYGKQNIFKPSSFTSWYQHNSFWLIASEHNQINRLVGIQECHPYLTQNSHVAITEKGLVLVDDKLDISLVVYFPHAEKHNVNQCGLSQQQQDVLTKVFEIIYQAKS